Protein AF-A0A1Z2KXB5-F1 (afdb_monomer_lite)

Sequence (660 aa):
MGIFLRALGGSGLLFQLHSYTALDPDDGWEQEELKAAADLLRTEPKAECDDEEDGADEQEARDEAEWLRDRVFAHWRGAATSLHQARSIAMMFPWLEDWVKPKLAVKEQYLEGLRAQAALFVDPAGLLLAAAVADMSEPELPLDDGVFSVLGKSADIAKHVKALWGEWQRRASDGWGRPGDRSYVAYSLVHHIRSNRKGYHQAVTGAESLVASWEDAARTAVSSAAPVPTRCVIARLPEVGNDTSQSRETGFLENLDRWTTGVLVTYLADADWSRRTFTLQVPDLIADRLLARSYPIECELHDGGDDPIAEGEASDRASYVQPGVFDDTPVFGRLPVTADHFRVLGTVSPNADQLYIVFSTSNGAEVLPLAAIEKRMASGWHGVVIAGASDLPSSVIEPWAGEIGRRPEERESIWPEQVHDVHDPRFGDWLGLADGARTTAWLTFRDQDIERNLRCLAMARGVHDLRTLDSGSRRRGVPHDVWQGLLTSRRLDVEPFEPPTSDRWRGGSGIPLGVLAGVQIYTTNADPRLEGKGHSPLCRHSRERGVVEDDDLLTAGDLLARDDFDWCSKCGGYAARRLTDTQLSYYRAAHRLHDIAQRLDRKRAGYGRADLETIISQLSELADWRPIGEDHWYSWGARQWRQIVRRLRAQAEAGRHDTP

pLDDT: mean 80.02, std 13.89, range [30.61, 96.38]

Foldseek 3Di:
DWLVCLCVDDCHQVVLLPPQFPPPPVPDDDLVLLLVLLVLLQDFQPDDDVDPVVNVVSVVSNVVSVVVLVVLLVSLLVLLLSLLRNVLSCQQAVVCCVVCVVSSVRSVVSSLVSLLSNLSNFDLLLLQLLLLLLVDDDDDQPLPDPLQPVQDHSVSSVVLVSVLSVVLSVVSNQDRHDSSVCLCSLVSSCVVPDCPDPSSVSSSVVSVVVSVVSSVVSVVVSVPFDQFQDFKKKKFADDPPCPPDPPPDQRSCNPDGHSVSNQCSNFFPDDDSNRRITIGRGTPSSLVSQPVDPPRIHMDTDDDDPCDVPPPPDPCPVQYDYQQQIDRDAVVSHAKHALSVLVVSVVSDVLLLFWFFKQWPVPGTAIEGSLLQNVVRVVPTIIGTDGTLVPDDVVVLVVLLVLLPDDDDPPDDLDDDADPPLPPPCHCVLQALSVLSNQLQNVCVPPPCSSRLSSRLVRCLPHPDNQRQASVDLPRGRDLSSLCSFWHLDDDDCQQCAAADPDLQRHHVNQHLVPQQAWKKWWLDFDPVDPDATAACCDVVVVSRHHHNNIDIDGVNRVNVDDSHRHDPPSRRIIIGRDYPLSSVVSSLSVVLRVLVSVLSVPPDDDDLVVLVVSLVSLVVSLPDDRPPDPPCVDPSVVVSNVSSVVSNVSSVVVNVVHD

Secondary structure (DSSP, 8-state):
--HHHHHHSTTSHHHHHHSSSTT-TTS---HHHHHHHHHHHHSPPPS--S-TTHHHHHHHHHHHHHHHHHHHHHHHHHHHHHHHHHHHHHHH-GGGHHHHHHHHHHHHHHHHHHHHHHHHT--HHHHHHHHHHHHPPPPPP-TT-GGGGGG-SHHHHHHHHHHHHHHHHHHHHH--S-GGGGTTHHHHTTTTS-TTSTTHHHHHHHHHHHHHHHHHHHHHHHHHS--S--EEEEEE-------TTS-SS--TTTTS-HHHHHHHHHHEEEEETTTTEEEEEE-HHHHHHHHH--SS-EEEE-------S----SS-GGG---TTSSTTS-GGGPPPP-HHHHHHHHHH-TTTTSEEEEEETTTEEEEEEHHHHHHHHTTT--EEEEEEGGGS-HHHHHHHHHTT-S---TTS-SSPPP---TTSTTTTGGGBHHHHHHHHHHHGGGSTTHHHHHHHHHHHTT-S-GGGG--SSTTSSS-HHHHHHHEESS----GGGSPPPS-TTS-------GGGTT-EEEES---TTSSS-B--TTSGGGTT----TTSEEEEHHHHHH-----B-TTT-S-EEEPBPHHHHHHHHHHHHHHHHHHHHHHTTT---HHHHHHHHHHHHHHHH---TT-TTTTSHHHHHHHHHHHHHHHHHHHHHHS--

Organism: NCBI:txid1940

Radius of gyration: 38.72 Å; chains: 1; bounding box: 91×54×111 Å

Structure (mmCIF, N/CA/C/O backbone):
data_AF-A0A1Z2KXB5-F1
#
_entry.id   AF-A0A1Z2KXB5-F1
#
loop_
_atom_site.group_PDB
_atom_site.id
_atom_site.type_symbol
_atom_site.label_atom_id
_atom_site.label_alt_id
_atom_site.label_comp_id
_atom_site.label_asym_id
_atom_site.label_entity_id
_atom_site.label_seq_id
_atom_site.pdbx_PDB_ins_code
_atom_site.Cartn_x
_atom_site.Cartn_y
_atom_site.Cartn_z
_atom_site.occupancy
_atom_site.B_iso_or_equiv
_atom_site.auth_seq_id
_atom_site.auth_comp_id
_atom_site.auth_asym_id
_atom_site.auth_atom_id
_atom_site.pdbx_PDB_model_num
ATOM 1 N N . MET A 1 1 ? 12.630 6.619 2.581 1.00 53.47 1 MET A N 1
ATOM 2 C CA . MET A 1 1 ? 12.871 6.234 3.992 1.00 53.47 1 MET A CA 1
ATOM 3 C C . MET A 1 1 ? 12.630 4.744 4.085 1.00 53.47 1 MET A C 1
ATOM 5 O O . MET A 1 1 ? 11.547 4.329 3.668 1.00 53.47 1 MET A O 1
ATOM 9 N N . GLY A 1 2 ? 13.621 4.016 4.595 1.00 65.31 2 GLY A N 1
ATOM 10 C CA . GLY A 1 2 ? 13.669 2.557 4.629 1.00 65.31 2 GLY A CA 1
ATOM 11 C C . GLY A 1 2 ? 12.608 1.880 5.486 1.00 65.31 2 GLY A C 1
ATOM 12 O O . GLY A 1 2 ? 11.883 2.537 6.233 1.00 65.31 2 GLY A O 1
ATOM 13 N N . ILE A 1 3 ? 12.476 0.566 5.314 1.00 69.56 3 ILE A N 1
ATOM 14 C CA . ILE A 1 3 ? 11.456 -0.299 5.922 1.00 69.56 3 ILE A CA 1
ATOM 15 C C . ILE A 1 3 ? 11.500 -0.197 7.454 1.00 69.56 3 ILE A C 1
ATOM 17 O O . ILE A 1 3 ? 10.495 0.115 8.088 1.00 69.56 3 ILE A O 1
ATOM 21 N N . PHE A 1 4 ? 12.672 -0.398 8.046 1.00 74.50 4 PHE A N 1
ATOM 22 C CA . PHE A 1 4 ? 12.925 -0.320 9.476 1.00 74.50 4 PHE A CA 1
ATOM 23 C C . PHE A 1 4 ? 12.754 1.103 10.003 1.00 74.50 4 PHE A C 1
ATOM 25 O O . PHE A 1 4 ? 12.099 1.317 11.019 1.00 74.50 4 PHE A O 1
ATOM 32 N N . LEU A 1 5 ? 13.274 2.106 9.291 1.00 73.25 5 LEU A N 1
ATOM 33 C CA . LEU A 1 5 ? 13.116 3.505 9.698 1.00 73.25 5 LEU A CA 1
ATOM 34 C C . LEU A 1 5 ? 11.664 3.987 9.636 1.00 73.25 5 LEU A C 1
ATOM 36 O O . LEU A 1 5 ? 11.304 4.889 10.384 1.00 73.25 5 LEU A O 1
ATOM 40 N N . ARG A 1 6 ? 10.817 3.399 8.786 1.00 73.38 6 ARG A N 1
ATOM 41 C CA . ARG A 1 6 ? 9.364 3.624 8.820 1.00 73.38 6 ARG A CA 1
ATOM 42 C C . ARG A 1 6 ? 8.699 2.905 9.985 1.00 73.38 6 ARG A C 1
ATOM 44 O O . ARG A 1 6 ? 7.810 3.476 10.597 1.00 73.38 6 ARG A O 1
ATOM 51 N N . ALA A 1 7 ? 9.137 1.685 10.290 1.00 72.75 7 ALA A N 1
ATOM 52 C CA . ALA A 1 7 ? 8.667 0.944 11.455 1.00 72.75 7 ALA A CA 1
ATOM 53 C C . ALA A 1 7 ? 8.970 1.697 12.757 1.00 72.75 7 ALA A C 1
ATOM 55 O O . ALA A 1 7 ? 8.145 1.737 13.665 1.00 72.75 7 ALA A O 1
ATOM 56 N N . LEU A 1 8 ? 10.155 2.309 12.837 1.00 77.88 8 LEU A N 1
ATOM 57 C CA . LEU A 1 8 ? 10.596 3.089 13.984 1.00 77.88 8 LEU A CA 1
ATOM 58 C C . LEU A 1 8 ? 10.078 4.528 13.986 1.00 77.88 8 LEU A C 1
ATOM 60 O O . LEU A 1 8 ? 9.697 5.018 15.037 1.00 77.88 8 LEU A O 1
ATOM 64 N N . GLY A 1 9 ? 10.136 5.235 12.862 1.00 69.19 9 GLY A N 1
ATOM 65 C CA . GLY A 1 9 ? 9.849 6.669 12.753 1.00 69.19 9 GLY A CA 1
ATOM 66 C C . GLY A 1 9 ? 8.455 6.979 12.201 1.00 69.19 9 GLY A C 1
ATOM 67 O O . GLY A 1 9 ? 7.617 6.096 12.059 1.00 69.19 9 GLY A O 1
ATOM 68 N N . GLY A 1 10 ? 8.189 8.248 11.870 1.00 71.88 10 GLY A N 1
ATOM 69 C CA . GLY A 1 10 ? 6.866 8.669 11.382 1.00 71.88 10 GLY A CA 1
ATOM 70 C C . GLY A 1 10 ? 5.782 8.366 12.417 1.00 71.88 10 GLY A C 1
ATOM 71 O O . GLY A 1 10 ? 5.984 8.690 13.575 1.00 71.88 10 GLY A O 1
ATOM 72 N N . SER A 1 11 ? 4.692 7.703 12.020 1.00 67.50 11 SER A N 1
ATOM 73 C CA . SER A 1 11 ? 3.641 7.192 12.926 1.00 67.50 11 SER A CA 1
ATOM 74 C C . SER A 1 11 ? 3.944 5.796 13.517 1.00 67.50 11 SER A C 1
ATOM 76 O O . SER A 1 11 ? 3.048 5.156 14.068 1.00 67.50 11 SER A O 1
ATOM 78 N N . GLY A 1 12 ? 5.182 5.305 13.364 1.00 75.62 12 GLY A N 1
ATOM 79 C CA . GLY A 1 12 ? 5.670 4.016 13.864 1.00 75.62 12 GLY A CA 1
ATOM 80 C C . GLY A 1 12 ? 6.039 4.027 15.353 1.00 75.62 12 GLY A C 1
ATOM 81 O O . GLY A 1 12 ? 5.547 4.851 16.123 1.00 75.62 12 GLY A O 1
ATOM 82 N N . LEU A 1 13 ? 6.922 3.119 15.778 1.00 82.44 13 LEU A N 1
ATOM 83 C CA . LEU A 1 13 ? 7.223 2.839 17.188 1.00 82.44 13 LEU A CA 1
ATOM 84 C C . LEU A 1 13 ? 7.590 4.084 18.002 1.00 82.44 13 LEU A C 1
ATOM 86 O O . LEU A 1 13 ? 7.115 4.234 19.117 1.00 82.44 13 LEU A O 1
ATOM 90 N N . LEU A 1 14 ? 8.414 4.993 17.478 1.00 83.88 14 LEU A N 1
ATOM 91 C CA . LEU A 1 14 ? 8.793 6.213 18.192 1.00 83.88 14 LEU A CA 1
ATOM 92 C C . LEU A 1 14 ? 7.580 7.097 18.444 1.00 83.88 14 LEU A C 1
ATOM 94 O O . LEU A 1 14 ? 7.398 7.517 19.578 1.00 83.88 14 LEU A O 1
ATOM 98 N N . PHE A 1 15 ? 6.744 7.356 17.442 1.00 83.88 15 PHE A N 1
ATOM 99 C CA . PHE A 1 15 ? 5.524 8.134 17.650 1.00 83.88 15 PHE A CA 1
ATOM 100 C C . PHE A 1 15 ? 4.610 7.443 18.651 1.00 83.88 15 PHE A C 1
ATOM 102 O O . PHE A 1 15 ? 4.270 8.044 19.665 1.00 83.88 15 PHE A O 1
ATOM 109 N N . GLN A 1 16 ? 4.364 6.143 18.470 1.00 85.00 16 GLN A N 1
ATOM 110 C CA . GLN A 1 16 ? 3.555 5.374 19.410 1.00 85.00 16 GLN A CA 1
ATOM 111 C C . GLN A 1 16 ? 4.146 5.340 20.816 1.00 85.00 16 GLN A C 1
ATOM 113 O O . GLN A 1 16 ? 3.394 5.229 21.764 1.00 85.00 16 GLN A O 1
ATOM 118 N N . LEU A 1 17 ? 5.461 5.463 21.009 1.00 85.19 17 LEU A N 1
ATOM 119 C CA . LEU A 1 17 ? 6.078 5.550 22.336 1.00 85.19 17 LEU A CA 1
ATOM 120 C C . LEU A 1 17 ? 6.014 6.958 22.948 1.00 85.19 17 LEU A C 1
ATOM 122 O O . LEU A 1 17 ? 6.030 7.045 24.174 1.00 85.19 17 LEU A O 1
ATOM 126 N N . HIS A 1 18 ? 5.878 8.023 22.153 1.00 83.88 18 HIS A N 1
ATOM 127 C CA . HIS A 1 18 ? 5.790 9.406 22.650 1.00 83.88 18 HIS A CA 1
ATOM 128 C C . HIS A 1 18 ? 4.347 9.919 22.816 1.00 83.88 18 HIS A C 1
ATOM 130 O O . HIS A 1 18 ? 4.104 10.682 23.743 1.00 83.88 18 HIS A O 1
ATOM 136 N N . SER A 1 19 ? 3.394 9.484 21.989 1.00 82.50 19 SER A N 1
ATOM 137 C CA . SER A 1 19 ? 1.970 9.862 22.093 1.00 82.50 19 SER A CA 1
ATOM 138 C C . SER A 1 19 ? 1.311 9.286 23.345 1.00 82.50 19 SER A C 1
ATOM 140 O O . SER A 1 19 ? 1.680 8.187 23.734 1.00 82.50 19 SER A O 1
ATOM 142 N N . TYR A 1 20 ? 0.318 9.937 23.956 1.00 79.81 20 TYR A N 1
ATOM 143 C CA . TYR A 1 20 ? -0.375 9.408 25.147 1.00 79.81 20 TYR A CA 1
ATOM 144 C C . TYR A 1 20 ? 0.599 9.017 26.273 1.00 79.81 20 TYR A C 1
ATOM 146 O O . TYR A 1 20 ? 0.720 7.848 26.659 1.00 79.81 20 TYR A O 1
ATOM 154 N N . THR A 1 21 ? 1.364 9.990 26.763 1.00 78.94 21 THR A N 1
ATOM 155 C CA . THR A 1 21 ? 2.224 9.828 27.942 1.00 78.94 21 THR A CA 1
ATOM 156 C C . THR A 1 21 ? 1.966 10.960 28.929 1.00 78.94 21 THR A C 1
ATOM 158 O O . THR A 1 21 ? 1.545 12.036 28.530 1.00 78.94 21 THR A O 1
ATOM 161 N N . ALA A 1 22 ? 2.274 10.755 30.215 1.00 66.12 22 ALA A N 1
ATOM 162 C CA . ALA A 1 22 ? 2.059 11.747 31.281 1.00 66.12 22 ALA A CA 1
ATOM 163 C C . ALA A 1 22 ? 2.787 13.101 31.090 1.00 66.12 22 ALA A C 1
ATOM 165 O O . ALA A 1 22 ? 2.623 14.001 31.907 1.00 66.12 22 ALA A O 1
ATOM 166 N N . LEU A 1 23 ? 3.631 13.230 30.061 1.00 56.50 23 LEU A N 1
ATOM 167 C CA . LEU A 1 23 ? 4.350 14.454 29.701 1.00 56.50 23 LEU A CA 1
ATOM 168 C C . LEU A 1 23 ? 3.643 15.261 28.600 1.00 56.50 23 LEU A C 1
ATOM 170 O O . LEU A 1 23 ? 4.179 16.293 28.203 1.00 56.50 23 LEU A O 1
ATOM 174 N N . ASP A 1 24 ? 2.503 14.790 28.088 1.00 61.16 24 ASP A N 1
ATOM 175 C CA . ASP A 1 24 ? 1.734 15.491 27.063 1.00 61.16 24 ASP A CA 1
ATOM 176 C C . ASP A 1 24 ? 0.982 16.682 27.696 1.00 61.16 24 ASP A C 1
ATOM 178 O O . ASP A 1 24 ? 0.120 16.471 28.555 1.00 61.16 24 ASP A O 1
ATOM 182 N N . PRO A 1 25 ? 1.350 17.938 27.368 1.00 51.47 25 PRO A N 1
ATOM 183 C CA . PRO A 1 25 ? 0.818 19.124 28.037 1.00 51.47 25 PRO A CA 1
ATOM 184 C C . PRO A 1 25 ? -0.668 19.384 27.751 1.00 51.47 25 PRO A C 1
ATOM 186 O O . PRO A 1 25 ? -1.281 20.147 28.497 1.00 51.47 25 PRO A O 1
ATOM 189 N N . ASP A 1 26 ? -1.240 18.752 26.723 1.00 55.91 26 ASP A N 1
ATOM 190 C CA . ASP A 1 26 ? -2.627 18.965 26.288 1.00 55.91 26 ASP A CA 1
ATOM 191 C C . ASP A 1 26 ? -3.630 17.947 26.896 1.00 55.91 26 ASP A C 1
ATOM 193 O O . ASP A 1 26 ? -4.846 18.115 26.752 1.00 55.91 26 ASP A O 1
ATOM 197 N N . ASP A 1 27 ? -3.138 16.941 27.640 1.00 60.53 27 ASP A N 1
ATOM 198 C CA . ASP A 1 27 ? -3.902 15.745 28.060 1.00 60.53 27 ASP A CA 1
ATOM 199 C C . ASP A 1 27 ? -4.044 15.581 29.593 1.00 60.53 27 ASP A C 1
ATOM 201 O O . ASP A 1 27 ? -4.233 14.474 30.114 1.00 60.53 27 ASP A O 1
ATOM 205 N N . GLY A 1 28 ? -3.926 16.674 30.353 1.00 64.81 28 GLY A N 1
ATOM 206 C CA . GLY A 1 28 ? -4.048 16.667 31.814 1.00 64.81 28 GLY A CA 1
ATOM 207 C C . GLY A 1 28 ? -5.387 17.212 32.311 1.00 64.81 28 GLY A C 1
ATOM 208 O O . GLY A 1 28 ? -5.665 18.391 32.126 1.00 64.81 28 GLY A O 1
ATOM 209 N N . TRP A 1 29 ? -6.167 16.385 33.015 1.00 81.25 29 TRP A N 1
ATOM 210 C CA . TRP A 1 29 ? -7.313 16.838 33.816 1.00 81.25 29 TRP A CA 1
ATOM 211 C C . TRP A 1 29 ? -7.011 16.741 35.304 1.00 81.25 29 TRP A C 1
ATOM 213 O O . TRP A 1 29 ? -6.393 15.773 35.768 1.00 81.25 29 TRP A O 1
ATOM 223 N N . GLU A 1 30 ? -7.486 17.717 36.070 1.00 84.31 30 GLU A N 1
ATOM 224 C CA . GLU A 1 30 ? -7.369 17.667 37.519 1.00 84.31 30 GLU A CA 1
ATOM 225 C C . GLU A 1 30 ? -8.327 16.616 38.092 1.00 84.31 30 GLU A C 1
ATOM 227 O O . GLU A 1 30 ? -9.486 16.491 37.699 1.00 84.31 30 GLU A O 1
ATOM 232 N N . GLN A 1 31 ? -7.854 15.831 39.063 1.00 84.56 31 GLN A N 1
ATOM 233 C CA . GLN A 1 31 ? -8.670 14.762 39.645 1.00 84.56 31 GLN A CA 1
ATOM 234 C C . GLN A 1 31 ? -9.931 15.299 40.350 1.00 84.56 31 GLN A C 1
ATOM 236 O O . GLN A 1 31 ? -10.925 14.579 40.457 1.00 84.56 31 GLN A O 1
ATOM 241 N N . GLU A 1 32 ? -9.891 16.534 40.854 1.00 85.75 32 GLU A N 1
ATOM 242 C CA . GLU A 1 32 ? -11.036 17.196 41.488 1.00 85.75 32 GLU A CA 1
ATOM 243 C C . GLU A 1 32 ? -12.123 17.552 40.467 1.00 85.75 32 GLU A C 1
ATOM 245 O O . GLU A 1 32 ? -13.291 17.253 40.708 1.00 85.75 32 GLU A O 1
ATOM 250 N N . GLU A 1 33 ? -11.735 18.077 39.301 1.00 89.50 33 GLU A N 1
ATOM 251 C CA . GLU A 1 33 ? -12.632 18.374 38.176 1.00 89.50 33 GLU A CA 1
ATOM 252 C C . GLU A 1 33 ? -13.357 17.108 37.696 1.00 89.50 33 GLU A C 1
ATOM 254 O O . GLU A 1 33 ? -14.584 17.076 37.606 1.00 89.50 33 GLU A O 1
ATOM 259 N N . LEU A 1 34 ? -12.611 16.015 37.493 1.00 88.94 34 LEU A N 1
ATOM 260 C CA . LEU A 1 34 ? -13.177 14.731 37.068 1.00 88.94 34 LEU A CA 1
ATOM 261 C C . LEU A 1 34 ? -14.176 14.162 38.082 1.00 88.94 34 LEU A C 1
ATOM 263 O O . LEU A 1 34 ? -15.205 13.608 37.697 1.00 88.94 34 LEU A O 1
ATOM 267 N N . LYS A 1 35 ? -13.886 14.285 39.384 1.00 89.44 35 LYS A N 1
ATOM 268 C CA . LYS A 1 35 ? -14.804 13.842 40.442 1.00 89.44 35 LYS A CA 1
ATOM 269 C C . LYS A 1 35 ? -16.069 14.691 40.473 1.00 89.44 35 LYS A C 1
ATOM 271 O O . LYS A 1 35 ? -17.149 14.120 40.558 1.00 89.44 35 LYS A O 1
ATOM 276 N N . ALA A 1 36 ? -15.942 16.013 40.362 1.00 88.06 36 ALA A N 1
ATOM 277 C CA . ALA A 1 36 ? -17.085 16.920 40.333 1.00 88.06 36 ALA A CA 1
ATOM 278 C C . ALA A 1 36 ? -18.007 16.628 39.138 1.00 88.06 36 ALA A C 1
ATOM 280 O O . ALA A 1 36 ? -19.216 16.495 39.317 1.00 88.06 36 ALA A O 1
ATOM 281 N N . ALA A 1 37 ? -17.437 16.432 37.945 1.00 88.38 37 ALA A N 1
ATOM 282 C CA . ALA A 1 37 ? -18.186 16.051 36.751 1.00 88.38 37 ALA A CA 1
ATOM 283 C C . ALA A 1 37 ? -18.860 14.675 36.902 1.00 88.38 37 ALA A C 1
ATOM 285 O O . ALA A 1 37 ? -20.040 14.517 36.588 1.00 88.38 37 ALA A O 1
ATOM 286 N N . ALA A 1 38 ? -18.145 13.675 37.426 1.00 87.62 38 ALA A N 1
ATOM 287 C CA . ALA A 1 38 ? -18.711 12.350 37.671 1.00 87.62 38 ALA A CA 1
ATOM 288 C C . ALA A 1 38 ? -19.851 12.380 38.703 1.00 87.62 38 ALA A C 1
ATOM 290 O O . ALA A 1 38 ? -20.864 11.707 38.517 1.00 87.62 38 ALA A O 1
ATOM 291 N N . ASP A 1 39 ? -19.712 13.159 39.775 1.00 87.12 39 ASP A N 1
ATOM 292 C CA . ASP A 1 39 ? -20.751 13.319 40.790 1.00 87.12 39 ASP A CA 1
ATOM 293 C C . ASP A 1 39 ? -21.973 14.061 40.236 1.00 87.12 39 ASP A C 1
ATOM 295 O O . ASP A 1 39 ? -23.099 13.629 40.492 1.00 87.12 39 ASP A O 1
ATOM 299 N N . LEU A 1 40 ? -21.776 15.092 39.404 1.00 85.69 40 LEU A N 1
ATOM 300 C CA . LEU A 1 40 ? -22.861 15.785 38.704 1.00 85.69 40 LEU A CA 1
ATOM 301 C C . LEU A 1 40 ? -23.675 14.813 37.837 1.00 85.69 40 LEU A C 1
ATOM 303 O O . LEU A 1 40 ? -24.900 14.759 37.963 1.00 85.69 40 LEU A O 1
ATOM 307 N N . LEU A 1 41 ? -23.007 13.979 37.035 1.00 82.06 41 LEU A N 1
ATOM 308 C CA . LEU A 1 41 ? -23.661 12.987 36.169 1.00 82.06 41 LEU A CA 1
ATOM 309 C C . LEU A 1 41 ? -24.350 11.844 36.937 1.00 82.06 41 LEU A C 1
ATOM 311 O O . LEU A 1 41 ? -25.168 11.128 36.366 1.00 82.06 41 LEU A O 1
ATOM 315 N N . ARG A 1 42 ? -24.060 11.654 38.230 1.00 78.31 42 ARG A N 1
ATOM 316 C CA . ARG A 1 42 ? -24.769 10.681 39.087 1.00 78.31 42 ARG A CA 1
ATOM 317 C C . ARG A 1 42 ? -26.051 11.242 39.701 1.00 78.31 42 ARG A C 1
ATOM 319 O O . ARG A 1 42 ? -26.856 10.465 40.225 1.00 78.31 42 ARG A O 1
ATOM 326 N N . THR A 1 43 ? -26.227 12.563 39.694 1.00 76.50 43 THR A N 1
ATOM 327 C CA . THR A 1 43 ? -27.424 13.221 40.232 1.00 76.50 43 THR A CA 1
ATOM 328 C C . THR A 1 43 ? -28.519 13.313 39.178 1.00 76.50 43 THR A C 1
ATOM 330 O O . THR A 1 43 ? -28.260 13.710 38.041 1.00 76.50 43 THR A O 1
ATOM 333 N N . GLU A 1 44 ? -29.753 12.965 39.557 1.00 65.25 44 GLU A N 1
ATOM 334 C CA . GLU A 1 44 ? -30.903 13.104 38.659 1.00 65.25 44 GLU A CA 1
ATOM 335 C C . GLU A 1 44 ? -31.081 14.576 38.247 1.00 65.25 44 GLU A C 1
ATOM 337 O O . GLU A 1 44 ? -30.918 15.470 39.090 1.00 65.25 44 GLU A O 1
ATOM 342 N N . PRO A 1 45 ? -31.384 14.854 36.965 1.00 62.84 45 PRO A N 1
ATOM 343 C CA . PRO A 1 45 ? -31.745 16.199 36.541 1.00 62.84 45 PRO A CA 1
ATOM 344 C C . PRO A 1 45 ? -32.974 16.652 37.329 1.00 62.84 45 PRO A C 1
ATOM 346 O O . PRO A 1 45 ? -33.953 15.912 37.450 1.00 62.84 45 PRO A O 1
ATOM 349 N N . LYS A 1 46 ? -32.921 17.860 37.902 1.00 58.47 46 LYS A N 1
ATOM 350 C CA . LYS A 1 46 ? -34.103 18.444 38.537 1.00 58.47 46 LYS A CA 1
ATOM 351 C C . LYS A 1 46 ? -35.171 18.609 37.459 1.00 58.47 46 LYS A C 1
ATOM 353 O O . LYS A 1 46 ? -34.905 19.180 36.405 1.00 58.47 46 LYS A O 1
ATOM 358 N N . ALA A 1 47 ? -36.364 18.080 37.713 1.00 49.53 47 ALA A N 1
ATOM 359 C CA . ALA A 1 47 ? -37.513 18.331 36.856 1.00 49.53 47 ALA A CA 1
ATOM 360 C C . ALA A 1 47 ? -37.816 19.836 36.878 1.00 49.53 47 ALA A C 1
ATOM 362 O O . ALA A 1 47 ? -38.040 20.362 37.964 1.00 49.53 47 ALA A O 1
ATOM 363 N N . GLU A 1 48 ? -37.759 20.472 35.701 1.00 45.94 48 GLU A N 1
ATOM 364 C CA . GLU A 1 48 ? -38.213 21.838 35.384 1.00 45.94 48 GLU A CA 1
ATOM 365 C C . GLU A 1 48 ? -38.265 22.776 36.605 1.00 45.94 48 GLU A C 1
ATOM 367 O O . GLU A 1 48 ? -39.302 22.931 37.251 1.00 45.94 48 GLU A O 1
ATOM 372 N N . CYS A 1 49 ? -37.139 23.418 36.936 1.00 36.03 49 CYS A N 1
ATOM 373 C CA . CYS A 1 49 ? -37.219 24.664 37.692 1.00 36.03 49 CYS A CA 1
ATOM 374 C C . CYS A 1 49 ? -37.958 25.678 36.803 1.00 36.03 49 CYS A C 1
ATOM 376 O O . CYS A 1 49 ? -37.517 25.937 35.688 1.00 36.03 49 CYS A O 1
ATOM 378 N N . ASP A 1 50 ? -39.059 26.252 37.296 1.00 43.06 50 ASP A N 1
ATOM 379 C CA . ASP A 1 50 ? -39.849 27.305 36.625 1.00 43.06 50 ASP A CA 1
ATOM 380 C C . ASP A 1 50 ? -39.036 28.597 36.323 1.00 43.06 50 ASP A C 1
ATOM 382 O O . ASP A 1 50 ? -39.564 29.534 35.722 1.00 43.06 50 ASP A O 1
ATOM 386 N N .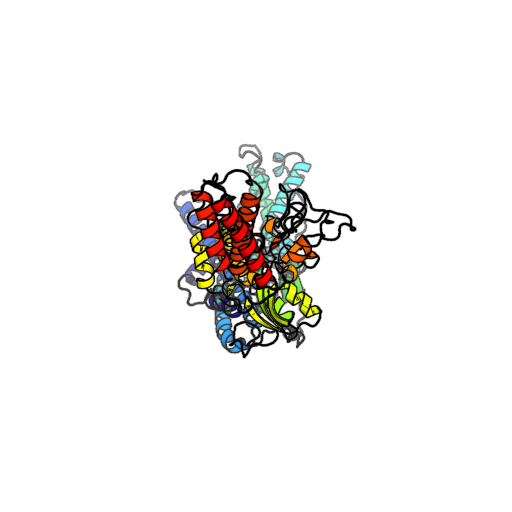 ASP A 1 51 ? -37.759 28.651 36.719 1.00 48.22 51 ASP A N 1
ATOM 387 C CA . ASP A 1 51 ? -36.819 29.736 36.442 1.00 48.22 51 ASP A CA 1
ATOM 388 C C . ASP A 1 51 ? -35.944 29.388 35.216 1.00 48.22 51 ASP A C 1
ATOM 390 O O . ASP A 1 51 ? -35.009 28.590 35.294 1.00 48.22 51 ASP A O 1
ATOM 394 N N . GLU A 1 52 ? -36.257 30.005 34.067 1.00 50.62 52 GLU A N 1
ATOM 395 C CA . GLU A 1 52 ? -35.592 29.787 32.765 1.00 50.62 52 GLU A CA 1
ATOM 396 C C . GLU A 1 52 ? -34.073 30.087 32.766 1.00 50.62 52 GLU A C 1
ATOM 398 O O . GLU A 1 52 ? -33.365 29.578 31.899 1.00 50.62 52 GLU A O 1
ATOM 403 N N . GLU A 1 53 ? -33.561 30.886 33.715 1.00 50.97 53 GLU A N 1
ATOM 404 C CA . GLU A 1 53 ? -32.124 31.205 33.841 1.00 50.97 53 GLU A CA 1
ATOM 405 C C . GLU A 1 53 ? -31.334 30.100 34.574 1.00 50.97 53 GLU A C 1
ATOM 407 O O . GLU A 1 53 ? -30.325 29.634 34.051 1.00 50.97 53 GLU A O 1
ATOM 412 N N . ASP A 1 54 ? -31.815 29.598 35.719 1.00 51.62 54 ASP A N 1
ATOM 413 C CA . ASP A 1 54 ? -31.096 28.583 36.516 1.00 51.62 54 ASP A CA 1
ATOM 414 C C . ASP A 1 54 ? -31.099 27.188 35.850 1.00 51.62 54 ASP A C 1
ATOM 416 O O . ASP A 1 54 ? -30.195 26.376 36.062 1.00 51.62 54 ASP A O 1
ATOM 420 N N . GLY A 1 55 ? -32.111 26.888 35.025 1.00 54.53 55 GLY A N 1
ATOM 421 C CA . GLY A 1 55 ? -32.206 25.624 34.286 1.00 54.53 55 GLY A CA 1
ATOM 422 C C . GLY A 1 55 ? -31.251 25.516 33.089 1.00 54.53 55 GLY A C 1
ATOM 423 O O . GLY A 1 55 ? -30.884 24.403 32.707 1.00 54.53 55 GLY A O 1
ATOM 424 N N . ALA A 1 56 ? -30.836 26.645 32.504 1.00 61.53 56 ALA A N 1
ATOM 425 C CA . ALA A 1 56 ? -29.897 26.674 31.382 1.00 61.53 56 ALA A CA 1
ATOM 426 C C . ALA A 1 56 ? -28.458 26.389 31.845 1.00 61.53 56 ALA A C 1
ATOM 428 O O . ALA A 1 56 ? -27.785 25.545 31.250 1.00 61.53 56 ALA A O 1
ATOM 429 N N . ASP A 1 57 ? -28.039 27.004 32.953 1.00 71.19 57 ASP A N 1
ATOM 430 C CA . ASP A 1 57 ? -26.701 26.837 33.534 1.00 71.19 57 ASP A CA 1
ATOM 431 C C . ASP A 1 57 ? -26.476 25.401 34.063 1.00 71.19 57 ASP A C 1
ATOM 433 O O . ASP A 1 57 ? -25.401 24.822 33.888 1.00 71.19 57 ASP A O 1
ATOM 437 N N . GLU A 1 58 ? -27.498 24.770 34.667 1.00 73.12 58 GLU A N 1
ATOM 438 C CA . GLU A 1 58 ? -27.421 23.365 35.113 1.00 73.12 58 GLU A CA 1
ATOM 439 C C . GLU A 1 58 ? -27.316 22.369 33.937 1.00 73.12 58 GLU A C 1
ATOM 441 O O . GLU A 1 58 ? -26.697 21.308 34.087 1.00 73.12 58 GLU A O 1
ATOM 446 N N . GLN A 1 59 ? -27.921 22.675 32.783 1.00 74.94 59 GLN A N 1
ATOM 447 C CA . GLN A 1 59 ? -27.830 21.836 31.584 1.00 74.94 59 GLN A CA 1
ATOM 448 C C . GLN A 1 59 ? -26.479 22.007 30.881 1.00 74.94 59 GLN A C 1
ATOM 450 O O . GLN A 1 59 ? -25.879 21.003 30.503 1.00 74.94 59 GLN A O 1
ATOM 455 N N . GLU A 1 60 ? -25.966 23.236 30.766 1.00 81.56 60 GLU A N 1
ATOM 456 C CA . GLU A 1 60 ? -24.634 23.506 30.207 1.00 81.56 60 GLU A CA 1
ATOM 457 C C . GLU A 1 60 ? -23.542 22.785 31.013 1.00 81.56 60 GLU A C 1
ATOM 459 O O . GLU A 1 60 ? -22.730 22.059 30.441 1.00 81.56 60 GLU A O 1
ATOM 464 N N . ALA A 1 61 ? -23.596 22.851 32.348 1.00 84.19 61 ALA A N 1
ATOM 465 C CA . ALA A 1 61 ? -22.667 22.124 33.216 1.00 84.19 61 ALA A CA 1
ATOM 466 C C . ALA A 1 61 ? -22.744 20.594 33.039 1.00 84.19 61 ALA A C 1
ATOM 468 O O . ALA A 1 61 ? -21.734 19.891 33.151 1.00 84.19 61 ALA A O 1
ATOM 469 N N . ARG A 1 62 ? -23.937 20.046 32.766 1.00 82.94 62 ARG A N 1
ATOM 470 C CA . ARG A 1 62 ? -24.096 18.617 32.454 1.00 82.94 62 ARG A CA 1
ATOM 471 C C . ARG A 1 62 ? -23.505 18.267 31.095 1.00 82.94 62 ARG A C 1
ATOM 473 O O . ARG A 1 62 ? -22.784 17.275 31.018 1.00 82.94 62 ARG A O 1
ATOM 480 N N . ASP A 1 63 ? -23.766 19.066 30.066 1.00 81.88 63 ASP A N 1
ATOM 481 C CA . ASP A 1 63 ? -23.215 18.863 28.724 1.00 81.88 63 ASP A CA 1
ATOM 482 C C . ASP A 1 63 ? -21.674 18.919 28.749 1.00 81.88 63 ASP A C 1
ATOM 484 O O . ASP A 1 63 ? -21.008 18.081 28.136 1.00 81.88 63 ASP A O 1
ATOM 488 N N . GLU A 1 64 ? -21.088 19.834 29.531 1.00 86.75 64 GLU A N 1
ATOM 489 C CA . GLU A 1 64 ? -19.642 19.894 29.784 1.00 86.75 64 GLU A CA 1
ATOM 490 C C . GLU A 1 64 ? -19.120 18.634 30.488 1.00 86.75 64 GLU A C 1
ATOM 492 O O . GLU A 1 64 ? -18.104 18.063 30.078 1.00 86.75 64 GLU A O 1
ATOM 497 N N . ALA A 1 65 ? -19.823 18.147 31.516 1.00 87.69 65 ALA A N 1
ATOM 498 C CA . ALA A 1 65 ? -19.456 16.917 32.212 1.00 87.69 65 ALA A CA 1
ATOM 499 C C . ALA A 1 65 ? -19.553 15.676 31.302 1.00 87.69 65 ALA A C 1
ATOM 501 O O . ALA A 1 65 ? -18.698 14.787 31.371 1.00 87.69 65 ALA A O 1
ATOM 502 N N . GLU A 1 66 ? -20.558 15.607 30.422 1.00 86.88 66 GLU A N 1
ATOM 503 C CA . GLU A 1 66 ? -20.687 14.556 29.407 1.00 86.88 66 GLU A CA 1
ATOM 504 C C . GLU A 1 66 ? -19.561 14.615 28.375 1.00 86.88 66 GLU A C 1
ATOM 506 O O . GLU A 1 66 ? -18.982 13.582 28.028 1.00 86.88 66 GLU A O 1
ATOM 511 N N . TRP A 1 67 ? -19.216 15.817 27.917 1.00 87.50 67 TRP A N 1
ATOM 512 C CA . TRP A 1 67 ? -18.098 16.033 27.008 1.00 87.50 67 TRP A CA 1
ATOM 513 C C . TRP A 1 67 ? -16.770 15.611 27.642 1.00 87.50 67 TRP A C 1
ATOM 515 O O . TRP A 1 67 ? -15.966 14.927 27.001 1.00 87.50 67 TRP A O 1
ATOM 525 N N . LEU A 1 68 ? -16.557 15.946 28.919 1.00 89.31 68 LEU A N 1
ATOM 526 C CA . LEU A 1 68 ? -15.378 15.541 29.680 1.00 89.31 68 LEU A CA 1
ATOM 527 C C . LEU A 1 68 ? -15.300 14.015 29.826 1.00 89.31 68 LEU A C 1
ATOM 529 O O . LEU A 1 68 ? -14.260 13.427 29.525 1.00 89.31 68 LEU A O 1
ATOM 533 N N . ARG A 1 69 ? -16.407 13.358 30.202 1.00 89.38 69 ARG A N 1
ATOM 534 C CA . ARG A 1 69 ? -16.526 11.888 30.227 1.00 89.38 69 ARG A CA 1
ATOM 535 C C . ARG A 1 69 ? -16.104 11.293 28.885 1.00 89.38 69 ARG A C 1
ATOM 537 O O . ARG A 1 69 ? -15.235 10.421 28.837 1.00 89.38 69 ARG A O 1
ATOM 544 N N . ASP A 1 70 ? -16.709 11.755 27.795 1.00 88.81 70 ASP A N 1
ATOM 545 C CA . ASP A 1 70 ? -16.490 11.196 26.462 1.00 88.81 70 ASP A CA 1
ATOM 546 C C . ASP A 1 70 ? -15.041 11.413 25.991 1.00 88.81 70 ASP A C 1
ATOM 548 O O . ASP A 1 70 ? -14.443 10.500 25.409 1.00 88.81 70 ASP A O 1
ATOM 552 N N . ARG A 1 71 ? -14.422 12.555 26.330 1.00 89.44 71 ARG A N 1
ATOM 553 C CA . ARG A 1 71 ? -12.989 12.801 26.100 1.00 89.44 71 ARG A CA 1
ATOM 554 C C . ARG A 1 71 ? -12.095 11.843 26.874 1.00 89.44 71 ARG A C 1
ATOM 556 O O . ARG A 1 71 ? -11.179 11.289 26.265 1.00 89.44 71 ARG A O 1
ATOM 563 N N . VAL A 1 72 ? -12.348 11.617 28.163 1.00 90.19 72 VAL A N 1
ATOM 564 C CA . VAL A 1 72 ? -11.553 10.694 28.993 1.00 90.19 72 VAL A CA 1
ATOM 565 C C . VAL A 1 72 ? -11.609 9.275 28.425 1.00 90.19 72 VAL A C 1
ATOM 567 O O . VAL A 1 72 ? -10.571 8.636 28.250 1.00 90.19 72 VAL A O 1
ATOM 570 N N . PHE A 1 73 ? -12.797 8.793 28.041 1.00 89.75 73 PHE A N 1
ATOM 571 C CA . PHE A 1 73 ? -12.931 7.487 27.386 1.00 89.75 73 PHE A CA 1
ATOM 572 C C . PHE A 1 73 ? -12.219 7.433 26.032 1.00 89.75 73 PHE A C 1
ATOM 574 O O . PHE A 1 73 ? -11.581 6.425 25.723 1.00 89.75 73 PHE A O 1
ATOM 581 N N . ALA A 1 74 ? -12.308 8.489 25.221 1.00 88.62 74 ALA A N 1
ATOM 582 C CA . ALA A 1 74 ? -11.588 8.565 23.953 1.00 88.62 74 ALA A CA 1
ATOM 583 C C . ALA A 1 74 ? -10.064 8.507 24.161 1.00 88.62 74 ALA A C 1
ATOM 585 O O . ALA A 1 74 ? -9.393 7.747 23.466 1.00 88.62 74 ALA A O 1
ATOM 586 N N . HIS A 1 75 ? -9.527 9.215 25.162 1.00 88.75 75 HIS A N 1
ATOM 587 C CA . HIS A 1 75 ? -8.092 9.198 25.475 1.00 88.75 75 HIS A CA 1
ATOM 588 C C . HIS A 1 75 ? -7.648 7.839 26.005 1.00 88.75 75 HIS A C 1
ATOM 590 O O . HIS A 1 75 ? -6.623 7.324 25.569 1.00 88.75 75 HIS A O 1
ATOM 596 N N . TRP A 1 76 ? -8.435 7.201 26.875 1.00 90.75 76 TRP A N 1
ATOM 597 C CA . TRP A 1 76 ? -8.143 5.845 27.342 1.00 90.75 76 TRP A CA 1
ATOM 598 C C . TRP A 1 76 ? -8.101 4.834 26.183 1.00 90.75 76 TRP A C 1
ATOM 600 O O . TRP A 1 76 ? -7.147 4.061 26.070 1.00 90.75 76 TRP A O 1
ATOM 610 N N . ARG A 1 77 ? -9.076 4.874 25.261 1.00 89.75 77 ARG A N 1
ATOM 611 C CA . ARG A 1 77 ? -9.087 4.007 24.065 1.00 89.75 77 ARG A CA 1
ATOM 612 C C . ARG A 1 77 ? -7.927 4.308 23.112 1.00 89.75 77 ARG A C 1
ATOM 614 O O . ARG A 1 77 ? -7.327 3.375 22.569 1.00 89.75 77 ARG A O 1
ATOM 621 N N . GLY A 1 78 ? -7.602 5.585 22.920 1.00 87.50 78 GLY A N 1
ATOM 622 C CA . GLY A 1 78 ? -6.468 6.038 22.114 1.00 87.50 78 GLY A CA 1
ATOM 623 C C . GLY A 1 78 ? -5.135 5.555 22.685 1.00 87.50 78 GLY A C 1
ATOM 624 O O . GLY A 1 78 ? -4.344 4.939 21.969 1.00 87.50 78 GLY A O 1
ATOM 625 N N . ALA A 1 79 ? -4.931 5.718 23.993 1.00 89.19 79 ALA A N 1
ATOM 626 C CA . ALA A 1 79 ? -3.754 5.245 24.714 1.00 89.19 79 ALA A CA 1
ATOM 627 C C . ALA A 1 79 ? -3.617 3.714 24.660 1.00 89.19 79 ALA A C 1
ATOM 629 O O . ALA A 1 79 ? -2.529 3.206 24.387 1.00 89.19 79 ALA A O 1
ATOM 630 N N . ALA A 1 80 ? -4.713 2.968 24.836 1.00 89.06 80 ALA A N 1
ATOM 631 C CA . ALA A 1 80 ? -4.729 1.511 24.690 1.00 89.06 80 ALA A CA 1
ATOM 632 C C . ALA A 1 80 ? -4.371 1.066 23.263 1.00 89.06 80 ALA A C 1
ATOM 634 O O . ALA A 1 80 ? -3.584 0.136 23.072 1.00 89.06 80 ALA A O 1
ATOM 635 N N . THR A 1 81 ? -4.907 1.753 22.250 1.00 87.56 81 THR A N 1
ATOM 636 C CA . THR A 1 81 ? -4.591 1.505 20.834 1.00 87.56 81 THR A CA 1
ATOM 637 C C . THR A 1 81 ? -3.119 1.782 20.545 1.00 87.56 81 THR A C 1
ATOM 639 O O . THR A 1 81 ? -2.450 0.954 19.925 1.00 87.56 81 THR A O 1
ATOM 642 N N . SER A 1 82 ? -2.591 2.895 21.054 1.00 87.19 82 SER A N 1
ATOM 643 C CA . SER A 1 82 ? -1.182 3.263 20.923 1.00 87.19 82 SER A CA 1
ATOM 644 C C . SER A 1 82 ? -0.255 2.252 21.608 1.00 87.19 82 SER A C 1
ATOM 646 O O . SER A 1 82 ? 0.733 1.817 21.014 1.00 87.19 82 SER A O 1
ATOM 648 N N . LEU A 1 83 ? -0.601 1.792 22.818 1.00 89.38 83 LEU A N 1
ATOM 649 C CA . LEU A 1 83 ? 0.148 0.761 23.542 1.00 89.38 83 LEU A CA 1
ATOM 650 C C . LEU A 1 83 ? 0.154 -0.577 22.793 1.00 89.38 83 LEU A C 1
ATOM 652 O O . LEU A 1 83 ? 1.213 -1.192 22.657 1.00 89.38 83 LEU A O 1
ATOM 656 N N . HIS A 1 84 ? -1.001 -1.016 22.283 1.00 87.00 84 HIS A N 1
ATOM 657 C CA . HIS A 1 84 ? -1.105 -2.223 21.462 1.00 87.00 84 HIS A CA 1
ATOM 658 C C . HIS A 1 84 ? -0.207 -2.119 20.225 1.00 87.00 84 HIS A C 1
ATOM 660 O O . HIS A 1 84 ? 0.629 -2.991 20.010 1.00 87.00 84 HIS A O 1
ATOM 666 N N . GLN A 1 85 ? -0.301 -1.022 19.465 1.00 82.12 85 GLN A N 1
ATOM 667 C CA . GLN A 1 85 ? 0.534 -0.795 18.282 1.00 82.12 85 GLN A CA 1
ATOM 668 C C . GLN A 1 85 ? 2.030 -0.788 18.627 1.00 82.12 85 GLN A C 1
ATOM 670 O O . GLN A 1 85 ? 2.822 -1.431 17.937 1.00 82.12 85 GLN A O 1
ATOM 675 N N . ALA A 1 86 ? 2.429 -0.123 19.717 1.00 86.56 86 ALA A N 1
ATOM 676 C CA . ALA A 1 86 ? 3.815 -0.110 20.176 1.00 86.56 86 ALA A CA 1
ATOM 677 C C . ALA A 1 86 ? 4.316 -1.517 20.547 1.00 86.56 86 ALA A C 1
ATOM 679 O O . ALA A 1 86 ? 5.406 -1.903 20.122 1.00 86.56 86 ALA A O 1
ATOM 680 N N . ARG A 1 87 ? 3.522 -2.306 21.289 1.00 86.31 87 ARG A N 1
ATOM 681 C CA . ARG A 1 87 ? 3.848 -3.699 21.645 1.00 86.31 87 ARG A CA 1
ATOM 682 C C . ARG A 1 87 ? 3.923 -4.596 20.409 1.00 86.31 87 ARG A C 1
ATOM 684 O O . ARG A 1 87 ? 4.897 -5.330 20.273 1.00 86.31 87 ARG A O 1
ATOM 691 N N . SER A 1 88 ? 2.967 -4.499 19.485 1.00 81.19 88 SER A N 1
ATOM 692 C CA . SER A 1 88 ? 2.985 -5.253 18.226 1.00 81.19 88 SER A CA 1
ATOM 693 C C . SER A 1 88 ? 4.241 -4.952 17.408 1.00 81.19 88 SER A C 1
ATOM 695 O O . SER A 1 88 ? 4.874 -5.878 16.908 1.00 81.19 88 SER A O 1
ATOM 697 N N . ILE A 1 89 ? 4.658 -3.681 17.319 1.00 79.19 89 ILE A N 1
ATOM 698 C CA . ILE A 1 89 ? 5.908 -3.313 16.638 1.00 79.19 89 ILE A CA 1
ATOM 699 C C . ILE A 1 89 ? 7.133 -3.835 17.391 1.00 79.19 89 ILE A C 1
ATOM 701 O O . ILE A 1 89 ? 8.027 -4.399 16.767 1.00 79.19 89 ILE A O 1
ATOM 705 N N . ALA A 1 90 ? 7.173 -3.715 18.718 1.00 83.50 90 ALA A N 1
ATOM 706 C CA . ALA A 1 90 ? 8.283 -4.219 19.526 1.00 83.50 90 ALA A CA 1
ATOM 707 C C . ALA A 1 90 ? 8.465 -5.742 19.395 1.00 83.50 90 ALA A C 1
ATOM 709 O O . ALA A 1 90 ? 9.593 -6.211 19.270 1.00 83.50 90 ALA A O 1
ATOM 710 N N . MET A 1 91 ? 7.367 -6.505 19.342 1.00 81.62 91 MET A N 1
ATOM 711 C CA . MET A 1 91 ? 7.398 -7.959 19.142 1.00 81.62 91 MET A CA 1
ATOM 712 C C . MET A 1 91 ? 8.015 -8.367 17.800 1.00 81.62 91 MET A C 1
ATOM 714 O O . MET A 1 91 ? 8.643 -9.420 17.716 1.00 81.62 91 MET A O 1
ATOM 718 N N . MET A 1 92 ? 7.887 -7.535 16.761 1.00 77.75 92 MET A N 1
ATOM 719 C CA . MET A 1 92 ? 8.515 -7.796 15.460 1.00 77.75 92 MET A CA 1
ATOM 720 C C . MET A 1 92 ? 10.039 -7.628 15.501 1.00 77.75 92 MET A C 1
ATOM 722 O O . MET A 1 92 ? 10.737 -8.279 14.726 1.00 77.75 92 MET A O 1
ATOM 726 N N . PHE A 1 93 ? 10.563 -6.822 16.430 1.00 82.81 93 PHE A N 1
ATOM 727 C CA . PHE A 1 93 ? 11.992 -6.538 16.588 1.00 82.81 93 PHE A CA 1
ATOM 728 C C . PHE A 1 93 ? 12.471 -6.845 18.023 1.00 82.81 93 PHE A C 1
ATOM 730 O O . PHE A 1 93 ? 12.803 -5.915 18.761 1.00 82.81 93 PHE A O 1
ATOM 737 N N . PRO A 1 94 ? 12.568 -8.125 18.445 1.00 82.06 94 PRO A N 1
ATOM 738 C CA . PRO A 1 94 ? 12.868 -8.475 19.842 1.00 82.06 94 PRO A CA 1
ATOM 739 C C . PRO A 1 94 ? 14.197 -7.930 20.367 1.00 82.06 94 PRO A C 1
ATOM 741 O O . PRO A 1 94 ? 14.364 -7.698 21.555 1.00 82.06 94 PRO A O 1
ATOM 744 N N . TRP A 1 95 ? 15.161 -7.676 19.485 1.00 82.88 95 TRP A N 1
ATOM 745 C CA . TRP A 1 95 ? 16.442 -7.078 19.859 1.00 82.88 95 TRP A CA 1
ATOM 746 C C . TRP A 1 95 ? 16.322 -5.619 20.347 1.00 82.88 95 TRP A C 1
ATOM 748 O O . TRP A 1 95 ? 17.281 -5.084 20.898 1.00 82.88 95 TRP A O 1
ATOM 758 N N . LEU A 1 96 ? 15.162 -4.975 20.168 1.00 85.25 96 LEU A N 1
ATOM 759 C CA . LEU A 1 96 ? 14.831 -3.674 20.754 1.00 85.25 96 LEU A CA 1
ATOM 760 C C . LEU A 1 96 ? 14.184 -3.781 22.144 1.00 85.25 96 LEU A C 1
ATOM 762 O O . LEU A 1 96 ? 13.950 -2.741 22.762 1.00 85.25 96 LEU A O 1
ATOM 766 N N . GLU A 1 97 ? 13.888 -4.984 22.648 1.00 85.62 97 GLU A N 1
ATOM 767 C CA . GLU A 1 97 ? 13.099 -5.194 23.870 1.00 85.62 97 GLU A CA 1
ATOM 768 C C . GLU A 1 97 ? 13.642 -4.398 25.062 1.00 85.62 97 GLU A C 1
ATOM 770 O O . GLU A 1 97 ? 12.896 -3.626 25.663 1.00 85.62 97 GLU A O 1
ATOM 775 N N . ASP A 1 98 ? 14.946 -4.487 25.340 1.00 87.56 98 ASP A N 1
ATOM 776 C CA . ASP A 1 98 ? 15.580 -3.789 26.468 1.00 87.56 98 ASP A CA 1
ATOM 777 C C . ASP A 1 98 ? 15.414 -2.261 26.401 1.00 87.56 98 ASP A C 1
ATOM 779 O O . ASP A 1 98 ? 15.296 -1.591 27.429 1.00 87.56 98 ASP A O 1
ATOM 783 N N . TRP A 1 99 ? 15.378 -1.691 25.193 1.00 88.75 99 TRP A N 1
ATOM 784 C CA . TRP A 1 99 ? 15.186 -0.255 24.982 1.00 88.75 99 TRP A CA 1
ATOM 785 C C . TRP A 1 99 ? 13.709 0.158 25.057 1.00 88.75 99 TRP A C 1
ATOM 787 O O . TRP A 1 99 ? 13.390 1.237 25.567 1.00 88.75 99 TRP A O 1
ATOM 797 N N . VAL A 1 100 ? 12.800 -0.684 24.558 1.00 89.38 100 VAL A N 1
ATOM 798 C CA . VAL A 1 100 ? 11.358 -0.396 24.499 1.00 89.38 100 VAL A CA 1
ATOM 799 C C . VAL A 1 100 ? 10.673 -0.626 25.847 1.00 89.38 100 VAL A C 1
ATOM 801 O O . VAL A 1 100 ? 9.819 0.168 26.243 1.00 89.38 100 VAL A O 1
ATOM 804 N N . LYS A 1 101 ? 11.058 -1.675 26.578 1.00 89.44 101 LYS A N 1
ATOM 805 C CA . LYS A 1 101 ? 10.444 -2.109 27.840 1.00 89.44 101 LYS A CA 1
ATOM 806 C C . LYS A 1 101 ? 10.250 -0.991 28.873 1.00 89.44 101 LYS A C 1
ATOM 808 O O . LYS A 1 101 ? 9.115 -0.822 29.319 1.00 89.44 101 LYS A O 1
ATOM 813 N N . PRO A 1 102 ? 11.264 -0.172 29.229 1.00 90.38 102 PRO A N 1
ATOM 814 C CA . PRO A 1 102 ? 11.052 0.919 30.184 1.00 90.38 102 PRO A CA 1
ATOM 815 C C . PRO A 1 102 ? 10.062 1.978 29.677 1.00 90.38 102 PRO A C 1
ATOM 817 O O . PRO A 1 102 ? 9.375 2.601 30.478 1.00 90.38 102 PRO A O 1
ATOM 820 N N . LYS A 1 103 ? 9.947 2.178 28.358 1.00 89.88 103 LYS A N 1
ATOM 821 C CA . LYS A 1 103 ? 9.013 3.146 27.763 1.00 89.88 103 LYS A CA 1
ATOM 822 C C . LYS A 1 103 ? 7.580 2.618 27.732 1.00 89.88 103 LYS A C 1
ATOM 824 O O . LYS A 1 103 ? 6.655 3.377 28.006 1.00 89.88 103 LYS A O 1
ATOM 829 N N . LEU A 1 104 ? 7.396 1.329 27.441 1.00 90.25 104 LEU A N 1
ATOM 830 C CA . LEU A 1 104 ? 6.086 0.676 27.532 1.00 90.25 104 LEU A CA 1
ATOM 831 C C . LEU A 1 104 ? 5.563 0.669 28.968 1.00 90.25 104 LEU A C 1
ATOM 833 O O . LEU A 1 104 ? 4.395 0.974 29.168 1.00 90.25 104 LEU A O 1
ATOM 837 N N . ALA A 1 105 ? 6.428 0.439 29.960 1.00 89.94 105 ALA A N 1
ATOM 838 C CA . ALA A 1 105 ? 6.037 0.499 31.369 1.00 89.94 105 ALA A CA 1
ATOM 839 C C . ALA A 1 105 ? 5.470 1.878 31.764 1.00 89.94 105 ALA A C 1
ATOM 841 O O . ALA A 1 105 ? 4.461 1.958 32.461 1.00 89.94 105 ALA A O 1
ATOM 842 N N . VAL A 1 106 ? 6.064 2.973 31.268 1.00 89.25 106 VAL A N 1
ATOM 843 C CA . VAL A 1 106 ? 5.535 4.335 31.478 1.00 89.25 106 VAL A CA 1
ATOM 844 C C . VAL A 1 106 ? 4.160 4.508 30.825 1.00 89.25 106 VAL A C 1
ATOM 846 O O . VAL A 1 106 ? 3.269 5.107 31.428 1.00 89.25 106 VAL A O 1
ATOM 849 N N . LYS A 1 107 ? 3.956 3.969 29.616 1.00 90.38 107 LYS A N 1
ATOM 850 C CA . LYS A 1 107 ? 2.643 4.000 28.953 1.00 90.38 107 LYS A CA 1
ATOM 851 C C . LYS A 1 107 ? 1.595 3.188 29.694 1.00 90.38 107 LYS A C 1
ATOM 853 O O . LYS A 1 107 ? 0.472 3.647 29.821 1.00 90.38 107 LYS A O 1
ATOM 858 N N . GLU A 1 108 ? 1.950 2.001 30.167 1.00 90.75 108 GLU A N 1
ATOM 859 C CA . GLU A 1 108 ? 1.057 1.135 30.939 1.00 90.75 108 GLU A CA 1
ATOM 860 C C . GLU A 1 108 ? 0.618 1.820 32.228 1.00 90.75 108 GLU A C 1
ATOM 862 O O . GLU A 1 108 ? -0.570 1.843 32.534 1.00 90.75 108 GLU A O 1
ATOM 867 N N . GLN A 1 109 ? 1.551 2.472 32.926 1.00 90.00 109 GLN A N 1
ATOM 868 C CA . GLN A 1 109 ? 1.229 3.266 34.107 1.00 90.00 109 GLN A CA 1
ATOM 869 C C . GLN A 1 109 ? 0.294 4.441 33.779 1.00 90.00 109 GLN A C 1
ATOM 871 O O . GLN A 1 109 ? -0.642 4.710 34.530 1.00 90.00 109 GLN A O 1
ATOM 876 N N . TYR A 1 110 ? 0.525 5.139 32.664 1.00 90.06 110 TYR A N 1
ATOM 877 C CA . TYR A 1 110 ? -0.345 6.233 32.226 1.00 90.06 110 TYR A CA 1
ATOM 878 C C . TYR A 1 110 ? -1.740 5.736 31.812 1.00 90.06 110 TYR A C 1
ATOM 880 O O . TYR A 1 110 ? -2.745 6.313 32.219 1.00 90.06 110 TYR A O 1
ATOM 888 N N . LEU A 1 111 ? -1.809 4.625 31.074 1.00 91.31 111 LEU A N 1
ATOM 889 C CA . LEU A 1 111 ? -3.053 3.974 30.667 1.00 91.31 111 LEU A CA 1
ATOM 890 C C . LEU A 1 111 ? -3.876 3.522 31.876 1.00 91.31 111 LEU A C 1
ATOM 892 O O . LEU A 1 111 ? -5.093 3.688 31.880 1.00 91.31 111 LEU A O 1
ATOM 896 N N . GLU A 1 112 ? -3.220 2.993 32.906 1.00 91.38 112 GLU A N 1
ATOM 897 C CA . GLU A 1 112 ? -3.858 2.627 34.169 1.00 91.38 112 GLU A CA 1
ATOM 898 C C . GLU A 1 112 ? -4.384 3.860 34.923 1.00 91.38 112 GLU A C 1
ATOM 900 O O . GLU A 1 112 ? -5.485 3.834 35.474 1.00 91.38 112 GLU A O 1
ATOM 905 N N . GLY A 1 113 ? -3.659 4.983 34.871 1.00 90.31 113 GLY A N 1
ATOM 906 C CA . GLY A 1 113 ? -4.145 6.277 35.358 1.00 90.31 113 GLY A CA 1
ATOM 907 C C . GLY A 1 113 ? -5.415 6.739 34.634 1.00 90.31 113 GLY A C 1
ATOM 908 O O . GLY A 1 113 ? -6.404 7.079 35.284 1.00 90.31 113 GLY A O 1
ATOM 909 N N . LEU A 1 114 ? -5.425 6.682 33.298 1.00 91.06 114 LEU A N 1
ATOM 910 C CA . LEU A 1 114 ? -6.602 6.994 32.479 1.00 91.06 114 LEU A CA 1
ATOM 911 C C . LEU A 1 114 ? -7.763 6.025 32.743 1.00 91.06 114 LEU A C 1
ATOM 913 O O . LEU A 1 114 ? -8.914 6.454 32.792 1.00 91.06 114 LEU A O 1
ATOM 917 N N . ARG A 1 115 ? -7.486 4.733 32.966 1.00 93.19 115 ARG A N 1
ATOM 918 C CA . ARG A 1 115 ? -8.505 3.742 33.346 1.00 93.19 115 ARG A CA 1
ATOM 919 C C . ARG A 1 115 ? -9.164 4.130 34.666 1.00 93.19 115 ARG A C 1
ATOM 921 O O . ARG A 1 115 ? -10.389 4.139 34.753 1.00 93.19 115 ARG A O 1
ATOM 928 N N . ALA A 1 116 ? -8.367 4.483 35.675 1.00 91.44 116 ALA A N 1
ATOM 929 C CA . ALA A 1 116 ? -8.872 4.911 36.976 1.00 91.44 116 ALA A CA 1
ATOM 930 C C . ALA A 1 116 ? -9.709 6.199 36.879 1.00 91.44 116 ALA A C 1
ATOM 932 O O . ALA A 1 116 ? -10.719 6.318 37.570 1.00 91.44 116 ALA A O 1
ATOM 933 N N . GLN A 1 117 ? -9.331 7.137 36.005 1.00 91.94 117 GLN A N 1
ATOM 934 C CA . GLN A 1 117 ? -10.120 8.338 35.711 1.00 91.94 117 GLN A CA 1
ATOM 935 C C . GLN A 1 117 ? -11.440 7.999 35.006 1.00 91.94 117 GLN A C 1
ATOM 937 O O . GLN A 1 117 ? -12.496 8.447 35.444 1.00 91.94 117 GLN A O 1
ATOM 942 N N . ALA A 1 118 ? -11.407 7.162 33.966 1.00 91.38 118 ALA A N 1
ATOM 943 C CA . ALA A 1 118 ? -12.603 6.714 33.251 1.00 91.38 118 ALA A CA 1
ATOM 944 C C . ALA A 1 118 ? -13.579 5.972 34.179 1.00 91.38 118 ALA A C 1
ATOM 946 O O . ALA A 1 118 ? -14.789 6.188 34.113 1.00 91.38 118 ALA A O 1
ATOM 947 N N . ALA A 1 119 ? -13.056 5.154 35.097 1.00 91.38 119 ALA A N 1
ATOM 948 C CA . ALA A 1 119 ? -13.845 4.424 36.082 1.00 91.38 119 ALA A CA 1
ATOM 949 C C . ALA A 1 119 ? -14.619 5.340 37.050 1.00 91.38 119 ALA A C 1
ATOM 951 O O . ALA A 1 119 ? -15.615 4.896 37.615 1.00 91.38 119 ALA A O 1
ATOM 952 N N . LEU A 1 120 ? -14.230 6.614 37.221 1.00 90.62 120 LEU A N 1
ATOM 953 C CA . LEU A 1 120 ? -15.011 7.574 38.013 1.00 90.62 120 LEU A CA 1
ATOM 954 C C . LEU A 1 120 ? -16.398 7.815 37.404 1.00 90.62 120 LEU A C 1
ATOM 956 O O . LEU A 1 120 ? -17.370 7.955 38.141 1.00 90.62 120 LEU A O 1
ATOM 960 N N . PHE A 1 121 ? -16.517 7.815 36.077 1.00 89.19 121 PHE A N 1
ATOM 961 C CA . PHE A 1 121 ? -17.778 8.072 35.373 1.00 89.19 121 PHE A CA 1
ATOM 962 C C . PHE A 1 121 ? -18.690 6.845 35.257 1.00 89.19 121 PHE A C 1
ATOM 964 O O . PHE A 1 121 ? -19.785 6.938 34.702 1.00 89.19 121 PHE A O 1
ATOM 971 N N . VAL A 1 122 ? -18.245 5.692 35.753 1.00 89.31 122 VAL A N 1
ATOM 972 C CA . VAL A 1 122 ? -18.987 4.433 35.689 1.00 89.31 122 VAL A CA 1
ATOM 973 C C . VAL A 1 122 ? -19.539 4.116 37.070 1.00 89.31 122 VAL A C 1
ATOM 975 O O . VAL A 1 122 ? -18.794 4.102 38.047 1.00 89.31 122 VAL A O 1
ATOM 978 N N . ASP A 1 123 ? -20.843 3.851 37.161 1.00 87.06 123 ASP A N 1
ATOM 979 C CA . ASP A 1 123 ? -21.464 3.361 38.391 1.00 87.06 123 ASP A CA 1
ATOM 980 C C . ASP A 1 123 ? -21.465 1.819 38.385 1.00 87.06 123 ASP A C 1
ATOM 982 O O . ASP A 1 123 ? -22.184 1.215 37.578 1.00 87.06 123 ASP A O 1
ATOM 986 N N . PRO A 1 124 ? -20.708 1.143 39.275 1.00 87.25 124 PRO A N 1
ATOM 987 C CA . PRO A 1 124 ? -20.717 -0.317 39.360 1.00 87.25 124 PRO A CA 1
ATOM 988 C C . PRO A 1 124 ? -22.116 -0.895 39.625 1.00 87.25 124 PRO A C 1
ATOM 990 O O . PRO A 1 124 ? -22.455 -1.964 39.115 1.00 87.25 124 PRO A O 1
ATOM 993 N N . ALA A 1 125 ? -22.962 -0.180 40.378 1.00 85.75 125 ALA A N 1
ATOM 994 C CA . ALA A 1 125 ? -24.346 -0.592 40.602 1.00 85.75 125 ALA A CA 1
ATOM 995 C C . ALA A 1 125 ? -25.188 -0.463 39.320 1.00 85.75 125 ALA A C 1
ATOM 997 O O . ALA A 1 125 ? -26.045 -1.308 39.055 1.00 85.75 125 ALA A O 1
ATOM 998 N N . GLY A 1 126 ? -24.905 0.550 38.496 1.00 85.19 126 GLY A N 1
ATOM 999 C CA . GLY A 1 126 ? -25.495 0.723 37.169 1.00 85.19 126 GLY A CA 1
ATOM 1000 C C . GLY A 1 126 ? -25.137 -0.421 36.216 1.00 85.19 126 GLY A C 1
ATOM 1001 O O . GLY A 1 126 ? -26.019 -0.945 35.535 1.00 85.19 126 GLY A O 1
ATOM 1002 N N . LEU A 1 127 ? -23.879 -0.882 36.222 1.00 88.62 127 LEU A N 1
ATOM 1003 C CA . LEU A 1 127 ? -23.440 -2.037 35.424 1.00 88.62 127 LEU A CA 1
ATOM 1004 C C . LEU A 1 127 ? -24.162 -3.335 35.814 1.00 88.62 127 LEU A C 1
ATOM 1006 O O . LEU A 1 127 ? -24.570 -4.091 34.928 1.00 88.62 127 LEU A O 1
ATOM 1010 N N . LEU A 1 128 ? -24.346 -3.574 37.117 1.00 88.88 128 LEU A N 1
ATOM 1011 C CA . LEU A 1 128 ? -25.107 -4.713 37.644 1.00 88.88 128 LEU A CA 1
ATOM 1012 C C . LEU A 1 128 ? -26.582 -4.650 37.251 1.00 88.88 128 LEU A C 1
ATOM 1014 O O . LEU A 1 128 ? -27.150 -5.651 36.818 1.00 88.88 128 LEU A O 1
ATOM 1018 N N . LEU A 1 129 ? -27.194 -3.470 37.363 1.00 87.25 129 LEU A N 1
ATOM 1019 C CA . LEU A 1 129 ? -28.577 -3.259 36.950 1.00 87.25 129 LEU A CA 1
ATOM 1020 C C . LEU A 1 129 ? -28.752 -3.524 35.456 1.00 87.25 129 LEU A C 1
ATOM 1022 O O . LEU A 1 129 ? -29.665 -4.244 35.066 1.00 87.25 129 LEU A O 1
ATOM 1026 N N . ALA A 1 130 ? -27.857 -3.001 34.623 1.00 88.44 130 ALA A N 1
ATOM 1027 C CA . ALA A 1 130 ? -27.871 -3.250 33.190 1.00 88.44 130 ALA A CA 1
ATOM 1028 C C . ALA A 1 130 ? -27.704 -4.745 32.867 1.00 88.44 130 ALA A C 1
ATOM 1030 O O . ALA A 1 130 ? -28.344 -5.247 31.942 1.00 88.44 130 ALA A O 1
ATOM 1031 N N . ALA A 1 131 ? -26.869 -5.473 33.617 1.00 89.25 131 ALA A N 1
ATOM 1032 C CA . ALA A 1 131 ? -26.731 -6.921 33.476 1.00 89.25 131 ALA A CA 1
ATOM 1033 C C . ALA A 1 131 ? -28.033 -7.662 33.816 1.00 89.25 131 ALA A C 1
ATOM 1035 O O . ALA A 1 131 ? -28.492 -8.468 33.012 1.00 89.25 131 ALA A O 1
ATOM 1036 N N . ALA A 1 132 ? -28.676 -7.312 34.935 1.00 88.69 132 ALA A N 1
ATOM 1037 C CA . ALA A 1 132 ? -29.967 -7.875 35.323 1.00 88.69 132 ALA A CA 1
ATOM 1038 C C . ALA A 1 132 ? -31.060 -7.594 34.279 1.00 88.69 132 ALA A C 1
ATOM 1040 O O . ALA A 1 132 ? -31.798 -8.499 33.909 1.00 88.69 132 ALA A O 1
ATOM 1041 N N . VAL A 1 133 ? -31.142 -6.365 33.752 1.00 88.62 133 VAL A N 1
ATOM 1042 C CA . VAL A 1 133 ? -32.147 -5.990 32.738 1.00 88.62 133 VAL A CA 1
ATOM 1043 C C . VAL A 1 133 ? -31.975 -6.764 31.428 1.00 88.62 133 VAL A C 1
ATOM 1045 O O . VAL A 1 133 ? -32.964 -7.099 30.775 1.00 88.62 133 VAL A O 1
ATOM 1048 N N . ALA A 1 134 ? -30.738 -7.080 31.042 1.00 87.62 134 ALA A N 1
ATOM 1049 C CA . ALA A 1 134 ? -30.478 -7.884 29.851 1.00 87.62 134 ALA A CA 1
ATOM 1050 C C . ALA A 1 134 ? -31.008 -9.326 29.979 1.00 87.62 134 ALA A C 1
ATOM 1052 O O . ALA A 1 134 ? -31.404 -9.904 28.970 1.00 87.62 134 ALA A O 1
ATOM 1053 N N . ASP A 1 135 ? -31.045 -9.876 31.197 1.00 86.94 135 ASP A N 1
ATOM 1054 C CA . ASP A 1 135 ? -31.562 -11.222 31.492 1.00 86.94 135 ASP A CA 1
ATOM 1055 C C . ASP A 1 135 ? -33.081 -11.241 31.772 1.00 86.94 135 ASP A C 1
ATOM 1057 O O . ASP A 1 135 ? -33.719 -12.295 31.807 1.00 86.94 135 ASP A O 1
ATOM 1061 N N . MET A 1 136 ? -33.710 -10.070 31.939 1.00 88.12 136 MET A N 1
ATOM 1062 C CA . MET A 1 136 ? -35.151 -9.991 32.183 1.00 88.12 136 MET A CA 1
ATOM 1063 C C . MET A 1 136 ? -35.954 -10.546 31.002 1.00 88.12 136 MET A C 1
ATOM 1065 O O . MET A 1 136 ? -35.840 -10.099 29.857 1.00 88.12 136 MET A O 1
ATOM 1069 N N . SER A 1 137 ? -36.846 -11.485 31.316 1.00 86.94 137 SER A N 1
ATOM 1070 C CA . SER A 1 137 ? -37.866 -11.962 30.382 1.00 86.94 137 SER A CA 1
ATOM 1071 C C . SER A 1 137 ? -38.905 -10.874 30.096 1.00 86.94 137 SER A C 1
ATOM 1073 O O . SER A 1 137 ? -39.160 -10.012 30.937 1.00 86.94 137 SER A O 1
ATOM 1075 N N . GLU A 1 138 ? -39.532 -10.934 28.918 1.00 86.12 138 GLU A N 1
ATOM 1076 C CA . GLU A 1 138 ? -40.626 -10.024 28.559 1.00 86.12 138 GLU A CA 1
ATOM 1077 C C . GLU A 1 138 ? -41.763 -10.113 29.605 1.00 86.12 138 GLU A C 1
ATOM 1079 O O . GLU A 1 138 ? -42.266 -11.215 29.849 1.00 86.12 138 GLU A O 1
ATOM 1084 N N . PRO A 1 139 ? -42.163 -8.991 30.237 1.00 83.12 139 PRO A N 1
ATOM 1085 C CA . PRO A 1 139 ? -43.187 -8.986 31.276 1.00 83.12 139 PRO A CA 1
ATOM 1086 C C . PRO A 1 139 ? -44.594 -9.167 30.691 1.00 83.12 139 PRO A C 1
ATOM 1088 O O . PRO A 1 139 ? -44.850 -8.876 29.521 1.00 83.12 139 PRO A O 1
ATOM 1091 N N . GLU A 1 140 ? -45.544 -9.596 31.527 1.00 81.19 140 GLU A N 1
ATOM 1092 C CA . GLU A 1 140 ? -46.960 -9.634 31.148 1.00 81.19 140 GLU A CA 1
ATOM 1093 C C . GLU A 1 140 ? -47.480 -8.212 30.874 1.00 81.19 140 GLU A C 1
ATOM 1095 O O . GLU A 1 140 ? -47.429 -7.329 31.732 1.00 81.19 140 GLU A O 1
ATOM 1100 N N . LEU A 1 141 ? -47.966 -7.976 29.651 1.00 78.44 141 LEU A N 1
ATOM 1101 C CA . LEU A 1 141 ? -48.393 -6.650 29.205 1.00 78.44 141 LEU A CA 1
ATOM 1102 C C . LEU A 1 141 ? -49.830 -6.349 29.683 1.00 78.44 141 LEU A C 1
ATOM 1104 O O . LEU A 1 141 ? -50.714 -7.190 29.504 1.00 78.44 141 LEU A O 1
ATOM 1108 N N . PRO A 1 142 ? -50.117 -5.148 30.219 1.00 76.69 142 PRO A N 1
ATOM 1109 C CA . PRO A 1 142 ? -51.445 -4.774 30.712 1.00 76.69 142 PRO A CA 1
ATOM 1110 C C . PRO A 1 142 ? -52.400 -4.424 29.556 1.00 76.69 142 PRO A C 1
ATOM 1112 O O . PRO A 1 142 ? -52.670 -3.260 29.264 1.00 76.69 142 PRO A O 1
ATOM 1115 N N . LEU A 1 143 ? -52.912 -5.445 28.865 1.00 69.38 143 LEU A N 1
ATOM 1116 C CA . LEU A 1 143 ? -53.749 -5.283 27.664 1.00 69.38 143 LEU A CA 1
ATOM 1117 C C . LEU A 1 143 ? -55.164 -4.753 27.947 1.00 69.38 143 LEU A C 1
ATOM 1119 O O . LEU A 1 143 ? -55.794 -4.201 27.043 1.00 69.38 143 LEU A O 1
ATOM 1123 N N . ASP A 1 144 ? -55.636 -4.912 29.186 1.00 70.88 144 ASP A N 1
ATOM 1124 C CA . ASP A 1 144 ? -56.990 -4.550 29.627 1.00 70.88 144 ASP A CA 1
ATOM 1125 C C . ASP A 1 144 ? -57.035 -3.250 30.449 1.00 70.88 144 ASP A C 1
ATOM 1127 O O . ASP A 1 144 ? -58.094 -2.859 30.947 1.00 70.88 144 ASP A O 1
ATOM 1131 N N . ASP A 1 145 ? -55.902 -2.554 30.594 1.00 76.12 145 ASP A N 1
ATOM 1132 C CA . ASP A 1 145 ? -55.853 -1.305 31.347 1.00 76.12 145 ASP A CA 1
ATOM 1133 C C . ASP A 1 145 ? -56.443 -0.144 30.527 1.00 76.12 145 ASP A C 1
ATOM 1135 O O . ASP A 1 145 ? -55.932 0.259 29.474 1.00 76.12 145 ASP A O 1
ATOM 1139 N N . GLY A 1 146 ? -57.539 0.428 31.035 1.00 74.44 146 GLY A N 1
ATOM 1140 C CA . GLY A 1 146 ? -58.235 1.560 30.424 1.00 74.44 146 GLY A CA 1
ATOM 1141 C C . GLY A 1 146 ? -57.358 2.805 30.246 1.00 74.44 146 GLY A C 1
ATOM 1142 O O . GLY A 1 146 ? -57.676 3.651 29.401 1.00 74.44 146 GLY A O 1
ATOM 1143 N N . VAL A 1 147 ? -56.241 2.897 30.974 1.00 82.62 147 VAL A N 1
ATOM 1144 C CA . VAL A 1 147 ? -55.241 3.970 30.875 1.00 82.62 147 VAL A CA 1
ATOM 1145 C C . VAL A 1 147 ? -54.609 4.048 29.475 1.00 82.62 147 VAL A C 1
ATOM 1147 O O . VAL A 1 147 ? -54.330 5.145 28.989 1.00 82.62 147 VAL A O 1
ATOM 1150 N N . PHE A 1 148 ? -54.481 2.923 28.761 1.00 83.19 148 PHE A N 1
ATOM 1151 C CA . PHE A 1 148 ? -53.873 2.857 27.422 1.00 83.19 148 PHE A CA 1
ATOM 1152 C C . PHE A 1 148 ? -54.876 2.925 26.261 1.00 83.19 148 PHE A C 1
ATOM 1154 O O . PHE A 1 148 ? -54.486 2.884 25.093 1.00 83.19 148 PHE A O 1
ATOM 1161 N N . SER A 1 149 ? -56.169 3.102 26.548 1.00 82.62 149 SER A N 1
ATOM 1162 C CA . SER A 1 149 ? -57.246 3.133 25.541 1.00 82.62 149 SER A CA 1
ATOM 1163 C C . SER A 1 149 ? -57.063 4.188 24.435 1.00 82.62 149 SER A C 1
ATOM 1165 O O . SER A 1 149 ? -57.577 4.031 23.326 1.00 82.62 149 SER A O 1
ATOM 1167 N N . VAL A 1 150 ? -56.293 5.252 24.693 1.00 82.19 150 VAL A N 1
ATOM 1168 C CA . VAL A 1 150 ? -55.963 6.301 23.710 1.00 82.19 150 VAL A CA 1
ATOM 1169 C C . VAL A 1 150 ? -55.122 5.784 22.526 1.00 82.19 150 VAL A C 1
ATOM 1171 O O . VAL A 1 150 ? -55.165 6.383 21.444 1.00 82.19 150 VAL A O 1
ATOM 1174 N N . LEU A 1 151 ? -54.407 4.664 22.708 1.00 79.00 151 LEU A N 1
ATOM 1175 C CA . LEU A 1 151 ? -53.517 4.038 21.720 1.00 79.00 151 LEU A CA 1
ATOM 1176 C C . LEU A 1 151 ? -54.257 3.182 20.677 1.00 79.00 151 LEU A C 1
ATOM 1178 O O . LEU A 1 151 ? -53.676 2.858 19.646 1.00 79.00 151 LEU A O 1
ATOM 1182 N N . GLY A 1 152 ? -55.536 2.848 20.892 1.00 82.25 152 GLY A N 1
ATOM 1183 C CA . GLY A 1 152 ? -56.349 2.105 19.923 1.00 82.25 152 GLY A CA 1
ATOM 1184 C C . GLY A 1 152 ? -56.915 0.793 20.463 1.00 82.25 152 GLY A C 1
ATOM 1185 O O . GLY A 1 152 ? -57.363 0.724 21.605 1.00 82.25 152 GLY A O 1
ATOM 1186 N N . LYS A 1 153 ? -56.977 -0.240 19.613 1.00 83.94 153 LYS A N 1
ATOM 1187 C CA . LYS A 1 153 ? -57.512 -1.563 19.987 1.00 83.94 153 LYS A CA 1
ATOM 1188 C C . LYS A 1 153 ? -56.483 -2.335 20.821 1.00 83.94 153 LYS A C 1
ATOM 1190 O O . LYS A 1 153 ? -55.298 -2.030 20.762 1.00 83.94 153 LYS A O 1
ATOM 1195 N N . SER A 1 154 ? -56.896 -3.400 21.513 1.00 81.25 154 SER A N 1
ATOM 1196 C CA . SER A 1 154 ? -55.999 -4.219 22.354 1.00 81.25 154 SER A CA 1
ATOM 1197 C C . SER A 1 154 ? -54.745 -4.724 21.621 1.00 81.25 154 SER A C 1
ATOM 1199 O O . SER A 1 154 ? -53.671 -4.783 22.210 1.00 81.25 154 SER A O 1
ATOM 1201 N N . ALA A 1 155 ? -54.842 -5.019 20.317 1.00 82.38 155 ALA A N 1
ATOM 1202 C CA . ALA A 1 155 ? -53.686 -5.391 19.494 1.00 82.38 155 ALA A CA 1
ATOM 1203 C C . ALA A 1 155 ? -52.683 -4.235 19.290 1.00 82.38 155 ALA A C 1
ATOM 1205 O O . ALA A 1 155 ? -51.474 -4.462 19.260 1.00 82.38 155 ALA A O 1
ATOM 1206 N N . ASP A 1 156 ? -53.175 -2.998 19.178 1.00 82.94 156 ASP A N 1
ATOM 1207 C CA . ASP A 1 156 ? -52.340 -1.801 19.061 1.00 82.94 156 ASP A CA 1
ATOM 1208 C C . ASP A 1 156 ? -51.689 -1.473 20.410 1.00 82.94 156 ASP A C 1
ATOM 1210 O O . ASP A 1 156 ? -50.500 -1.168 20.446 1.00 82.94 156 ASP A O 1
ATOM 1214 N N . ILE A 1 157 ? -52.425 -1.605 21.521 1.00 84.00 157 ILE A N 1
ATOM 1215 C CA . ILE A 1 157 ? -51.887 -1.444 22.883 1.00 84.00 157 ILE A CA 1
ATOM 1216 C C . ILE A 1 157 ? -50.741 -2.437 23.112 1.00 84.00 157 ILE A C 1
ATOM 1218 O O . ILE A 1 157 ? -49.634 -2.019 23.443 1.00 84.00 157 ILE A O 1
ATOM 1222 N N . ALA A 1 158 ? -50.964 -3.728 22.832 1.00 84.69 158 ALA A N 1
ATOM 1223 C CA . ALA A 1 158 ? -49.940 -4.768 22.955 1.00 84.69 158 ALA A CA 1
ATOM 1224 C C . ALA A 1 158 ? -48.663 -4.411 22.185 1.00 84.69 158 ALA A C 1
ATOM 1226 O O . ALA A 1 158 ? -47.560 -4.488 22.719 1.00 84.69 158 ALA A O 1
ATOM 1227 N N . LYS A 1 159 ? -48.814 -3.974 20.929 1.00 85.62 159 LYS A N 1
ATOM 1228 C CA . LYS A 1 159 ? -47.691 -3.600 20.069 1.00 85.62 159 LYS A CA 1
ATOM 1229 C C . LYS A 1 159 ? -46.897 -2.419 20.633 1.00 85.62 159 LYS A C 1
ATOM 1231 O O . LYS A 1 159 ? -45.670 -2.474 20.635 1.00 85.62 159 LYS A O 1
ATOM 1236 N N . HIS A 1 160 ? -47.571 -1.360 21.080 1.00 85.75 160 HIS A N 1
ATOM 1237 C CA . HIS A 1 160 ? -46.904 -0.151 21.569 1.00 85.75 160 HIS A CA 1
ATOM 1238 C C . HIS A 1 160 ? -46.250 -0.364 22.937 1.00 85.75 160 HIS A C 1
ATOM 1240 O O . HIS A 1 160 ? -45.116 0.068 23.124 1.00 85.75 160 HIS A O 1
ATOM 1246 N N . VAL A 1 161 ? -46.897 -1.082 23.860 1.00 86.31 161 VAL A N 1
ATOM 1247 C CA . VAL A 1 161 ? -46.298 -1.395 25.169 1.00 86.31 161 VAL A CA 1
ATOM 1248 C C . VAL A 1 161 ? -45.135 -2.383 25.015 1.00 86.31 161 VAL A C 1
ATOM 1250 O O . VAL A 1 161 ? -44.103 -2.205 25.653 1.00 86.31 161 VAL A O 1
ATOM 1253 N N . LYS A 1 162 ? -45.221 -3.360 24.099 1.00 87.94 162 LYS A N 1
ATOM 1254 C CA . LYS A 1 162 ? -44.083 -4.235 23.759 1.00 87.94 162 LYS A CA 1
ATOM 1255 C C . LYS A 1 162 ? -42.906 -3.451 23.172 1.00 87.94 162 LYS A C 1
ATOM 1257 O O . LYS A 1 162 ? -41.756 -3.720 23.507 1.00 87.94 162 LYS A O 1
ATOM 1262 N N . ALA A 1 163 ? -43.179 -2.480 22.299 1.00 86.88 163 ALA A N 1
ATOM 1263 C CA . ALA A 1 163 ? -42.144 -1.602 21.756 1.00 86.88 163 ALA A CA 1
ATOM 1264 C C . ALA A 1 163 ? -41.512 -0.724 22.849 1.00 86.88 163 ALA A C 1
ATOM 1266 O O . ALA A 1 163 ? -40.294 -0.572 22.859 1.00 86.88 163 ALA A O 1
ATOM 1267 N N . LEU A 1 164 ? -42.319 -0.213 23.786 1.00 87.62 164 LEU A N 1
ATOM 1268 C CA . LEU A 1 164 ? -41.850 0.524 24.959 1.00 87.62 164 LEU A CA 1
ATOM 1269 C C . LEU A 1 164 ? -40.934 -0.342 25.834 1.00 87.62 164 LEU A C 1
ATOM 1271 O O . LEU A 1 164 ? -39.840 0.102 26.169 1.00 87.62 164 LEU A O 1
ATOM 1275 N N . TRP A 1 165 ? -41.343 -1.577 26.147 1.00 88.06 165 TRP A N 1
ATOM 1276 C CA . TRP A 1 165 ? -40.510 -2.545 26.867 1.00 88.06 165 TRP A CA 1
ATOM 1277 C C . TRP A 1 165 ? -39.181 -2.780 26.146 1.00 88.06 165 TRP A C 1
ATOM 1279 O O . TRP A 1 165 ? -38.126 -2.629 26.748 1.00 88.06 165 TRP A O 1
ATOM 1289 N N . GLY A 1 166 ? -39.212 -3.090 24.846 1.00 87.19 166 GLY A N 1
ATOM 1290 C CA . GLY A 1 166 ? -37.996 -3.355 24.074 1.00 87.19 166 GLY A CA 1
ATOM 1291 C C . GLY A 1 166 ? -37.073 -2.137 23.938 1.00 87.19 166 GLY A C 1
ATOM 1292 O O . GLY A 1 166 ? -35.856 -2.294 23.881 1.00 87.19 166 GLY A O 1
ATOM 1293 N N . GLU A 1 167 ? -37.623 -0.921 23.881 1.00 86.06 167 GLU A N 1
ATOM 1294 C CA . GLU A 1 167 ? -36.849 0.326 23.896 1.00 86.06 167 GLU A CA 1
ATOM 1295 C C . GLU A 1 167 ? -36.216 0.580 25.262 1.00 86.06 167 GLU A C 1
ATOM 1297 O O . GLU A 1 167 ? -35.016 0.852 25.336 1.00 86.06 167 GLU A O 1
ATOM 1302 N N . TRP A 1 168 ? -37.005 0.454 26.333 1.00 86.88 168 TRP A N 1
ATOM 1303 C CA . TRP A 1 168 ? -36.525 0.574 27.704 1.00 86.88 168 TRP A CA 1
ATOM 1304 C C . TRP A 1 168 ? -35.430 -0.452 27.978 1.00 86.88 168 TRP A C 1
ATOM 1306 O O . TRP A 1 168 ? -34.333 -0.053 28.349 1.00 86.88 168 TRP A O 1
ATOM 1316 N N . GLN A 1 169 ? -35.681 -1.739 27.713 1.00 87.38 169 GLN A N 1
ATOM 1317 C CA . GLN A 1 169 ? -34.749 -2.835 27.977 1.00 87.38 169 GLN A CA 1
ATOM 1318 C C . GLN A 1 169 ? -33.423 -2.617 27.250 1.00 87.38 169 GLN A C 1
ATOM 1320 O O . GLN A 1 169 ? -32.373 -2.749 27.866 1.00 87.38 169 GLN A O 1
ATOM 1325 N N . ARG A 1 170 ? -33.457 -2.216 25.973 1.00 84.50 170 ARG A N 1
ATOM 1326 C CA . ARG A 1 170 ? -32.245 -1.958 25.180 1.00 84.50 170 ARG A CA 1
ATOM 1327 C C . ARG A 1 170 ? -31.431 -0.787 25.724 1.00 84.50 170 ARG A C 1
ATOM 1329 O O . ARG A 1 170 ? -30.237 -0.921 25.965 1.00 84.50 170 ARG A O 1
ATOM 1336 N N . ARG A 1 171 ? -32.069 0.364 25.978 1.00 81.38 171 ARG A N 1
ATOM 1337 C CA . ARG A 1 171 ? -31.377 1.513 26.596 1.00 81.38 171 ARG A CA 1
ATOM 1338 C C . ARG A 1 171 ? -30.851 1.165 27.980 1.00 81.38 171 ARG A C 1
ATOM 1340 O O . ARG A 1 171 ? -29.805 1.658 28.393 1.00 81.38 171 ARG A O 1
ATOM 1347 N N . ALA A 1 172 ? -31.589 0.322 28.690 1.00 82.88 172 ALA A N 1
ATOM 1348 C CA . ALA A 1 172 ? -31.265 -0.075 30.034 1.00 82.88 172 ALA A CA 1
ATOM 1349 C C . ALA A 1 172 ? -30.101 -1.048 30.127 1.00 82.88 172 ALA A C 1
ATOM 1351 O O . ALA A 1 172 ? -29.284 -0.924 31.037 1.00 82.88 172 ALA A O 1
ATOM 1352 N N . SER A 1 173 ? -30.015 -1.976 29.179 1.00 86.00 173 SER A N 1
ATOM 1353 C CA . SER A 1 173 ? -28.912 -2.913 29.067 1.00 86.00 173 SER A CA 1
ATOM 1354 C C . SER A 1 173 ? -27.643 -2.239 28.556 1.00 86.00 173 SER A C 1
ATOM 1356 O O . SER A 1 173 ? -26.555 -2.640 28.954 1.00 86.00 173 SER A O 1
ATOM 1358 N N . ASP A 1 174 ? -27.736 -1.230 27.691 1.00 81.12 174 ASP A N 1
ATOM 1359 C CA . ASP A 1 174 ? -26.555 -0.663 27.021 1.00 81.12 174 ASP A CA 1
ATOM 1360 C C . ASP A 1 174 ? -25.830 0.424 27.840 1.00 81.12 174 ASP A C 1
ATOM 1362 O O . ASP A 1 174 ? -24.706 0.799 27.503 1.00 81.12 174 ASP A O 1
ATOM 1366 N N . GLY A 1 175 ? -26.445 0.927 28.915 1.00 72.75 175 GLY A N 1
ATOM 1367 C CA . GLY A 1 175 ? -25.900 1.995 29.760 1.00 72.75 175 GLY A CA 1
ATOM 1368 C C . GLY A 1 175 ? -25.121 1.519 30.993 1.00 72.75 175 GLY A C 1
ATOM 1369 O O . GLY A 1 175 ? -25.214 0.370 31.415 1.00 72.75 175 GLY A O 1
ATOM 1370 N N . TRP A 1 176 ? -24.378 2.447 31.601 1.00 75.38 176 TRP A N 1
ATOM 1371 C CA . TRP A 1 176 ? -23.688 2.279 32.892 1.00 75.38 176 TRP A CA 1
ATOM 1372 C C . TRP A 1 176 ? -24.041 3.371 33.921 1.00 75.38 176 TRP A C 1
ATOM 1374 O O . TRP A 1 176 ? -23.475 3.398 35.012 1.00 75.38 176 TRP A O 1
ATOM 1384 N N . GLY A 1 177 ? -24.927 4.304 33.550 1.00 65.31 177 GLY A N 1
ATOM 1385 C CA . GLY A 1 177 ? -25.481 5.338 34.427 1.00 65.31 177 GLY A CA 1
ATOM 1386 C C . GLY A 1 177 ? -26.725 4.851 35.173 1.00 65.31 177 GLY A C 1
ATOM 1387 O O . GLY A 1 177 ? -27.186 3.720 34.978 1.00 65.31 177 GLY A O 1
ATOM 1388 N N . ARG A 1 178 ? -27.291 5.706 36.032 1.00 60.00 178 ARG A N 1
ATOM 1389 C CA . ARG A 1 178 ? -28.531 5.383 36.748 1.00 60.00 178 ARG A CA 1
ATOM 1390 C C . ARG A 1 178 ? -29.716 5.301 35.774 1.00 60.00 178 ARG A C 1
ATOM 1392 O O . ARG A 1 178 ? -29.753 6.010 34.774 1.00 60.00 178 ARG A O 1
ATOM 1399 N N . PRO A 1 179 ? -30.726 4.468 36.068 1.00 50.72 179 PRO A N 1
ATOM 1400 C CA . PRO A 1 179 ? -31.936 4.366 35.249 1.00 50.72 179 PRO A CA 1
ATOM 1401 C C . PRO A 1 179 ? -32.719 5.687 35.085 1.00 50.72 179 PRO A C 1
ATOM 1403 O O . PRO A 1 179 ? -33.491 5.795 34.138 1.00 50.72 179 PRO A O 1
ATOM 1406 N N . GLY A 1 180 ? -32.459 6.708 35.913 1.00 49.59 180 GLY A N 1
ATOM 1407 C CA . GLY A 1 180 ? -33.054 8.049 35.811 1.00 49.59 180 GLY A CA 1
ATOM 1408 C C . GLY A 1 180 ? -32.753 8.818 34.514 1.00 49.59 180 GLY A C 1
ATOM 1409 O O . GLY A 1 180 ? -33.518 9.707 34.159 1.00 49.59 180 GLY A O 1
ATOM 1410 N N . ASP A 1 181 ? -31.748 8.420 33.723 1.00 52.56 181 ASP A N 1
ATOM 1411 C CA . ASP A 1 181 ? -31.490 8.984 32.379 1.00 52.56 181 ASP A CA 1
ATOM 1412 C C . ASP A 1 181 ? -32.581 8.619 31.339 1.00 52.56 181 ASP A C 1
ATOM 1414 O O . ASP A 1 181 ? -32.457 8.879 30.138 1.00 52.56 181 ASP A O 1
ATOM 1418 N N . ARG A 1 182 ? -33.665 7.954 31.765 1.00 57.44 182 ARG A N 1
ATOM 1419 C CA . ARG A 1 182 ? -34.676 7.325 30.897 1.00 57.44 182 ARG A CA 1
ATOM 1420 C C . ARG A 1 182 ? -36.051 7.978 30.977 1.00 57.44 182 ARG A C 1
ATOM 1422 O O . ARG A 1 182 ? -36.991 7.441 30.386 1.00 57.44 182 ARG A O 1
ATOM 1429 N N . SER A 1 183 ? -36.162 9.158 31.589 1.00 51.69 183 SER A N 1
ATOM 1430 C CA . SER A 1 183 ? -37.400 9.952 31.713 1.00 51.69 183 SER A CA 1
ATOM 1431 C C . SER A 1 183 ? -38.114 10.172 30.371 1.00 51.69 183 SER A C 1
ATOM 1433 O O . SER A 1 183 ? -39.329 10.337 30.315 1.00 51.69 183 SER A O 1
ATOM 1435 N N . TYR A 1 184 ? -37.381 10.092 29.255 1.00 61.94 184 TYR A N 1
ATOM 1436 C CA . TYR A 1 184 ? -37.927 10.245 27.905 1.00 61.94 184 TYR A CA 1
ATOM 1437 C C . TYR A 1 184 ? -38.507 8.963 27.276 1.00 61.94 184 TYR A C 1
ATOM 1439 O O . TYR A 1 184 ? -39.177 9.029 26.243 1.00 61.94 184 TYR A O 1
ATOM 1447 N N . VAL A 1 185 ? -38.266 7.778 27.852 1.00 72.94 185 VAL A N 1
ATOM 1448 C CA . VAL A 1 185 ? -38.728 6.506 27.268 1.00 72.94 185 VAL A CA 1
ATOM 1449 C C . VAL A 1 185 ? -40.249 6.391 27.358 1.00 72.94 185 VAL A C 1
ATOM 1451 O O . VAL A 1 185 ? -40.877 5.974 26.386 1.00 72.94 185 VAL A O 1
ATOM 1454 N N . ALA A 1 186 ? -40.864 6.866 28.444 1.00 73.06 186 ALA A N 1
ATOM 1455 C CA . ALA A 1 186 ? -42.321 6.911 28.597 1.00 73.06 186 ALA A CA 1
ATOM 1456 C C . ALA A 1 186 ? -43.012 7.736 27.488 1.00 73.06 186 ALA A C 1
ATOM 1458 O O . ALA A 1 186 ? -44.054 7.335 26.964 1.00 73.06 186 ALA A O 1
ATOM 1459 N N . TYR A 1 187 ? -42.385 8.831 27.040 1.00 74.06 187 TYR A N 1
ATOM 1460 C CA . TYR A 1 187 ? -42.896 9.680 25.957 1.00 74.06 187 TYR A CA 1
ATOM 1461 C C . TYR A 1 187 ? -42.895 8.995 24.584 1.00 74.06 187 TYR A C 1
ATOM 1463 O O . TYR A 1 187 ? -43.708 9.342 23.722 1.00 74.06 187 TYR A O 1
ATOM 1471 N N . SER A 1 188 ? -42.052 7.976 24.373 1.00 75.44 188 SER A N 1
ATOM 1472 C CA . SER A 1 188 ? -42.029 7.214 23.115 1.00 75.44 188 SER A CA 1
ATOM 1473 C C . SER A 1 188 ? -43.365 6.516 22.824 1.00 75.44 188 SER A C 1
ATOM 1475 O O . SER A 1 188 ? -43.759 6.393 21.660 1.00 75.44 188 SER A O 1
ATOM 1477 N N . LEU A 1 189 ? -44.110 6.149 23.877 1.00 77.25 189 LEU A N 1
ATOM 1478 C CA . LEU A 1 189 ? -45.419 5.508 23.773 1.00 77.25 189 LEU A CA 1
ATOM 1479 C C . LEU A 1 189 ? -46.462 6.437 23.136 1.00 77.25 189 LEU A C 1
ATOM 1481 O O . LEU A 1 189 ? -47.318 5.982 22.379 1.00 77.25 189 LEU A O 1
ATOM 1485 N N . VAL A 1 190 ? -46.378 7.742 23.409 1.00 72.38 190 VAL A N 1
ATOM 1486 C CA . VAL A 1 190 ? -47.381 8.741 23.012 1.00 72.38 190 VAL A CA 1
ATOM 1487 C C . VAL A 1 190 ? -46.883 9.744 21.969 1.00 72.38 190 VAL A C 1
ATOM 1489 O O . VAL A 1 190 ? -47.654 10.607 21.566 1.00 72.38 190 VAL A O 1
ATOM 1492 N N . HIS A 1 191 ? -45.648 9.618 21.468 1.00 78.12 191 HIS A N 1
ATOM 1493 C CA . HIS A 1 191 ? -45.038 10.555 20.504 1.00 78.12 191 HIS A CA 1
ATOM 1494 C C . HIS A 1 191 ? -45.896 10.807 19.242 1.00 78.12 191 HIS A C 1
ATOM 1496 O O . HIS A 1 191 ? -45.856 11.882 18.649 1.00 78.12 191 HIS A O 1
ATOM 1502 N N . HIS A 1 192 ? -46.700 9.821 18.835 1.00 73.69 192 HIS A N 1
ATOM 1503 C CA . HIS A 1 192 ? -47.581 9.893 17.666 1.00 73.69 192 HIS A CA 1
ATOM 1504 C C . HIS A 1 192 ? -48.989 10.436 17.993 1.00 73.69 192 HIS A C 1
ATOM 1506 O O . HIS A 1 192 ? -49.840 10.564 17.108 1.00 73.69 192 HIS A O 1
ATOM 1512 N N . ILE A 1 193 ? -49.257 10.750 19.262 1.00 76.19 193 ILE A N 1
ATOM 1513 C CA . ILE A 1 193 ? -50.515 11.290 19.770 1.00 76.19 193 ILE A CA 1
ATOM 1514 C C . ILE A 1 193 ? -50.310 12.766 20.110 1.00 76.19 193 ILE A C 1
ATOM 1516 O O . ILE A 1 193 ? -49.375 13.143 20.804 1.00 76.19 193 ILE A O 1
ATOM 1520 N N . ARG A 1 194 ? -51.224 13.627 19.652 1.00 74.00 194 ARG A N 1
ATOM 1521 C CA . ARG A 1 194 ? -51.202 15.045 20.033 1.00 74.00 194 ARG A CA 1
ATOM 1522 C C . ARG A 1 194 ? -51.468 15.192 21.533 1.00 74.00 194 ARG A C 1
ATOM 1524 O O . ARG A 1 194 ? -52.447 14.632 22.026 1.00 74.00 194 ARG A O 1
ATOM 1531 N N . SER A 1 195 ? -50.664 16.008 22.214 1.00 75.38 195 SER A N 1
ATOM 1532 C CA . SER A 1 195 ? -50.756 16.263 23.662 1.00 75.38 195 SER A CA 1
ATOM 1533 C C . SER A 1 195 ? -52.143 16.724 24.130 1.00 75.38 195 SER A C 1
ATOM 1535 O O . SER A 1 195 ? -52.561 16.434 25.244 1.00 75.38 195 SER A O 1
ATOM 1537 N N . ASN A 1 196 ? -52.914 17.373 23.253 1.00 76.00 196 ASN A N 1
ATOM 1538 C CA . ASN A 1 196 ? -54.275 17.834 23.536 1.00 76.00 196 ASN A CA 1
ATOM 1539 C C . ASN A 1 196 ? -55.368 16.746 23.445 1.00 76.00 196 ASN A C 1
ATOM 1541 O O . ASN A 1 196 ? -56.548 17.038 23.660 1.00 76.00 196 ASN A O 1
ATOM 1545 N N . ARG A 1 197 ? -55.026 15.498 23.099 1.00 79.12 197 ARG A N 1
ATOM 1546 C CA . ARG A 1 197 ? -55.994 14.400 22.998 1.00 79.12 197 ARG A CA 1
ATOM 1547 C C . ARG A 1 197 ? -56.368 13.891 24.392 1.00 79.12 197 ARG A C 1
ATOM 1549 O O . ARG A 1 197 ? -55.509 13.590 25.216 1.00 79.12 197 ARG A O 1
ATOM 1556 N N . LYS A 1 198 ? -57.671 13.721 24.640 1.00 80.88 198 LYS A N 1
ATOM 1557 C CA . LYS A 1 198 ? -58.179 13.133 25.889 1.00 80.88 198 LYS A CA 1
ATOM 1558 C C . LYS A 1 198 ? -57.546 11.751 26.119 1.00 80.88 198 LYS A C 1
ATOM 1560 O O . LYS A 1 198 ? -57.646 10.893 25.247 1.00 80.88 198 LYS A O 1
ATOM 1565 N N . GLY A 1 199 ? -56.918 11.562 27.281 1.00 80.06 199 GLY A N 1
ATOM 1566 C CA . GLY A 1 199 ? -56.206 10.331 27.650 1.00 80.06 199 GLY A CA 1
ATOM 1567 C C . GLY A 1 199 ? -54.689 10.361 27.419 1.00 80.06 199 GLY A C 1
ATOM 1568 O O . GLY A 1 199 ? -54.017 9.442 27.867 1.00 80.06 199 GLY A O 1
ATOM 1569 N N . TYR A 1 200 ? -54.130 11.409 26.793 1.00 83.12 200 TYR A N 1
ATOM 1570 C CA . TYR A 1 200 ? -52.679 11.549 26.582 1.00 83.12 200 TYR A CA 1
ATOM 1571 C C . TYR A 1 200 ? -51.886 11.508 27.898 1.00 83.12 200 TYR A C 1
ATOM 1573 O O . TYR A 1 200 ? -51.071 10.613 28.087 1.00 83.12 200 TYR A O 1
ATOM 1581 N N . HIS A 1 201 ? -52.176 12.415 28.839 1.00 81.62 201 HIS A N 1
ATOM 1582 C CA . HIS A 1 201 ? -51.469 12.463 30.128 1.00 81.62 201 HIS A CA 1
ATOM 1583 C C . HIS A 1 201 ? -51.660 11.188 30.956 1.00 81.62 201 HIS A C 1
ATOM 1585 O O . HIS A 1 201 ? -50.729 10.743 31.610 1.00 81.62 201 HIS A O 1
ATOM 1591 N N . GLN A 1 202 ? -52.841 10.561 30.880 1.00 85.12 202 GLN A N 1
ATOM 1592 C CA . GLN A 1 202 ? -53.092 9.284 31.552 1.00 85.12 202 GLN A CA 1
ATOM 1593 C C . GLN A 1 202 ? -52.176 8.185 31.000 1.00 85.12 202 GLN A C 1
ATOM 1595 O O . GLN A 1 202 ? -51.559 7.470 31.781 1.00 85.12 202 GLN A O 1
ATOM 1600 N N . ALA A 1 203 ? -52.027 8.095 29.675 1.00 83.25 203 ALA A N 1
ATOM 1601 C CA . ALA A 1 203 ? -51.127 7.134 29.046 1.00 83.25 203 ALA A CA 1
ATOM 1602 C C . ALA A 1 203 ? -49.643 7.409 29.352 1.00 83.25 203 ALA A C 1
ATOM 1604 O O . ALA A 1 203 ? -48.893 6.451 29.509 1.00 83.25 203 ALA A O 1
ATOM 1605 N N . VAL A 1 204 ? -49.227 8.678 29.479 1.00 83.12 204 VAL A N 1
ATOM 1606 C CA . VAL A 1 204 ? -47.862 9.046 29.911 1.00 83.12 204 VAL A CA 1
ATOM 1607 C C . VAL A 1 204 ? -47.603 8.578 31.340 1.00 83.12 204 VAL A C 1
ATOM 1609 O O . VAL A 1 204 ? -46.681 7.801 31.554 1.00 83.12 204 VAL A O 1
ATOM 1612 N N . THR A 1 205 ? -48.459 8.944 32.297 1.00 84.56 205 THR A N 1
ATOM 1613 C CA . THR A 1 205 ? -48.317 8.517 33.700 1.00 84.56 205 THR A CA 1
ATOM 1614 C C . THR A 1 205 ? -48.394 6.993 33.850 1.00 84.56 205 THR A C 1
ATOM 1616 O O . THR A 1 205 ? -47.686 6.403 34.667 1.00 84.56 205 THR A O 1
ATOM 1619 N N . GLY A 1 206 ? -49.221 6.326 33.038 1.00 85.38 206 GLY A N 1
ATOM 1620 C CA . GLY A 1 206 ? -49.261 4.866 32.960 1.00 85.38 206 GLY A CA 1
ATOM 1621 C C . GLY A 1 206 ? -47.951 4.267 32.441 1.00 85.38 206 GLY A C 1
ATOM 1622 O O . GLY A 1 206 ? -47.457 3.295 33.005 1.00 85.38 206 GLY A O 1
ATOM 1623 N N . ALA A 1 207 ? -47.356 4.861 31.403 1.00 84.00 207 ALA A N 1
ATOM 1624 C CA . ALA A 1 207 ? -46.060 4.444 30.869 1.00 84.00 207 ALA A CA 1
ATOM 1625 C C . ALA A 1 207 ? -44.921 4.655 31.881 1.00 84.00 207 ALA A C 1
ATOM 1627 O O . ALA A 1 207 ? -44.096 3.763 32.050 1.00 84.00 207 ALA A O 1
ATOM 1628 N N . GLU A 1 208 ? -44.905 5.788 32.588 1.00 85.00 208 GLU A N 1
ATOM 1629 C CA . GLU A 1 208 ? -43.962 6.070 33.682 1.00 85.00 208 GLU A CA 1
ATOM 1630 C C . GLU A 1 208 ? -44.092 5.039 34.807 1.00 85.00 208 GLU A C 1
ATOM 1632 O O . GLU A 1 208 ? -43.091 4.497 35.267 1.00 85.00 208 GLU A O 1
ATOM 1637 N N . SER A 1 209 ? -45.325 4.699 35.196 1.00 86.06 209 SER A N 1
ATOM 1638 C CA . SER A 1 209 ? -45.588 3.684 36.224 1.00 86.06 209 SER A CA 1
ATOM 1639 C C . SER A 1 209 ? -45.105 2.292 35.800 1.00 86.06 209 SER A C 1
ATOM 1641 O O . SER A 1 209 ? -44.551 1.557 36.618 1.00 86.06 209 SER A O 1
ATOM 1643 N N . LEU A 1 210 ? -45.272 1.927 34.522 1.00 87.06 210 LEU A N 1
ATOM 1644 C CA . LEU A 1 210 ? -44.741 0.671 33.984 1.00 87.06 210 LEU A CA 1
ATOM 1645 C C . LEU A 1 210 ? -43.214 0.649 34.006 1.00 87.06 210 LEU A C 1
ATOM 1647 O O . LEU A 1 210 ? -42.637 -0.305 34.524 1.00 87.06 210 LEU A O 1
ATOM 1651 N N . VAL A 1 211 ? -42.570 1.705 33.507 1.00 85.50 211 VAL A N 1
ATOM 1652 C CA . VAL A 1 211 ? -41.108 1.840 33.524 1.00 85.50 211 VAL A CA 1
ATOM 1653 C C . VAL A 1 211 ? -40.570 1.744 34.955 1.00 85.50 211 VAL A C 1
ATOM 1655 O O . VAL A 1 211 ? -39.665 0.949 35.203 1.00 85.50 211 VAL A O 1
ATOM 1658 N N . ALA A 1 212 ? -41.183 2.445 35.913 1.00 85.19 212 ALA A N 1
ATOM 1659 C CA . ALA A 1 212 ? -40.811 2.371 37.326 1.00 85.19 212 ALA A CA 1
ATOM 1660 C C . ALA A 1 212 ? -40.951 0.946 37.894 1.00 85.19 212 ALA A C 1
ATOM 1662 O O . ALA A 1 212 ? -40.062 0.471 38.601 1.00 85.19 212 ALA A O 1
ATOM 1663 N N . SER A 1 213 ? -42.022 0.225 37.540 1.00 88.06 213 SER A N 1
ATOM 1664 C CA . SER A 1 213 ? -42.219 -1.164 37.980 1.00 88.06 213 SER A CA 1
ATOM 1665 C C . SER A 1 213 ? -41.154 -2.121 37.430 1.00 88.06 213 SER A C 1
ATOM 1667 O O . SER A 1 213 ? -40.690 -3.016 38.139 1.00 88.06 213 SER A O 1
ATOM 1669 N N . TRP A 1 214 ? -40.719 -1.917 36.184 1.00 88.31 214 TRP A N 1
ATOM 1670 C CA . TRP A 1 214 ? -39.648 -2.699 35.569 1.00 88.31 214 TRP A CA 1
ATOM 1671 C C . TRP A 1 214 ? -38.289 -2.394 36.203 1.00 88.31 214 TRP A C 1
ATOM 1673 O O . TRP A 1 214 ? -37.483 -3.299 36.415 1.00 88.31 214 TRP A O 1
ATOM 1683 N N . GLU A 1 215 ? -38.050 -1.138 36.575 1.00 85.50 215 GLU A N 1
ATOM 1684 C CA . GLU A 1 215 ? -36.851 -0.725 37.305 1.00 85.50 215 GLU A CA 1
ATOM 1685 C C . GLU A 1 215 ? -36.805 -1.273 38.733 1.00 85.50 215 GLU A C 1
ATOM 1687 O O . GLU A 1 215 ? -35.736 -1.668 39.200 1.00 85.50 215 GLU A O 1
ATOM 1692 N N . ASP A 1 216 ? -37.941 -1.334 39.430 1.00 86.50 216 ASP A N 1
ATOM 1693 C CA . ASP A 1 216 ? -38.054 -1.999 40.733 1.00 86.50 216 ASP A CA 1
ATOM 1694 C C . ASP A 1 216 ? -37.779 -3.505 40.621 1.00 86.50 216 ASP A C 1
ATOM 1696 O O . ASP A 1 216 ? -37.044 -4.068 41.441 1.00 86.50 216 ASP A O 1
ATOM 1700 N N . ALA A 1 217 ? -38.305 -4.161 39.582 1.00 86.75 217 ALA A N 1
ATOM 1701 C CA . ALA A 1 217 ? -38.033 -5.572 39.320 1.00 86.75 217 ALA A CA 1
ATOM 1702 C C . ALA A 1 217 ? -36.536 -5.821 39.058 1.00 86.75 217 ALA A C 1
ATOM 1704 O O . ALA A 1 217 ? -35.943 -6.715 39.666 1.00 86.75 217 ALA A O 1
ATOM 1705 N N . ALA A 1 218 ? -35.897 -4.984 38.236 1.00 85.94 218 ALA A N 1
ATOM 1706 C CA . ALA A 1 218 ? -34.460 -5.054 37.978 1.00 85.94 218 ALA A CA 1
ATOM 1707 C C . ALA A 1 218 ? -33.623 -4.828 39.252 1.00 85.94 218 ALA A C 1
ATOM 1709 O O . ALA A 1 218 ? -32.688 -5.580 39.526 1.00 85.94 218 ALA A O 1
ATOM 1710 N N . ARG A 1 219 ? -33.978 -3.836 40.083 1.00 85.69 219 ARG A N 1
ATOM 1711 C CA . ARG A 1 219 ? -33.306 -3.574 41.372 1.00 85.69 219 ARG A CA 1
ATOM 1712 C C . ARG A 1 219 ? -33.459 -4.730 42.358 1.00 85.69 219 ARG A C 1
ATOM 1714 O O . ARG A 1 219 ? -32.520 -5.036 43.096 1.00 85.69 219 ARG A O 1
ATOM 1721 N N . THR A 1 220 ? -34.614 -5.387 42.353 1.00 86.12 220 THR A N 1
ATOM 1722 C CA . THR A 1 220 ? -34.867 -6.583 43.167 1.00 86.12 220 THR A CA 1
ATOM 1723 C C . THR A 1 220 ? -33.961 -7.736 42.735 1.00 86.12 220 THR A C 1
ATOM 1725 O O . THR A 1 220 ? -33.338 -8.370 43.587 1.00 86.12 220 THR A O 1
ATOM 1728 N N . ALA A 1 221 ? -33.809 -7.955 41.424 1.00 84.06 221 ALA A N 1
ATOM 1729 C CA . ALA A 1 221 ? -32.896 -8.958 40.879 1.00 84.06 221 ALA A CA 1
ATOM 1730 C C . ALA A 1 221 ? -31.434 -8.680 41.277 1.00 84.06 221 ALA A C 1
ATOM 1732 O O . ALA A 1 221 ? -30.759 -9.574 41.786 1.00 84.06 221 ALA A O 1
ATOM 1733 N N . VAL A 1 222 ? -30.967 -7.430 41.168 1.00 84.75 222 VAL A N 1
ATOM 1734 C CA . VAL A 1 222 ? -29.617 -7.039 41.623 1.00 84.75 222 VAL A CA 1
ATOM 1735 C C . VAL A 1 222 ? -29.433 -7.260 43.124 1.00 84.75 222 VAL A C 1
ATOM 1737 O O . VAL A 1 222 ? -28.407 -7.781 43.538 1.00 84.75 222 VAL A O 1
ATOM 1740 N N . SER A 1 223 ? -30.428 -6.912 43.945 1.00 82.06 223 SER A N 1
ATOM 1741 C CA . SER A 1 223 ? -30.358 -7.075 45.408 1.00 82.06 223 SER A CA 1
ATOM 1742 C C . SER A 1 223 ? -30.291 -8.543 45.847 1.00 82.06 223 SER A C 1
ATOM 1744 O O . SER A 1 223 ? -29.813 -8.840 46.940 1.00 82.06 223 SER A O 1
ATOM 1746 N N . SER A 1 224 ? -30.783 -9.459 45.008 1.00 76.94 224 SER A N 1
ATOM 1747 C CA . SER A 1 224 ? -30.680 -10.905 45.229 1.00 76.94 224 SER A CA 1
ATOM 1748 C C . SER A 1 224 ? -29.335 -11.501 44.796 1.00 76.94 224 SER A C 1
ATOM 1750 O O . SER A 1 224 ? -28.993 -12.601 45.231 1.00 76.94 224 SER A O 1
ATOM 1752 N N . ALA A 1 225 ? -28.560 -10.778 43.983 1.00 74.56 225 ALA A N 1
ATOM 1753 C CA . ALA A 1 225 ? -27.235 -11.182 43.536 1.00 74.56 225 ALA A CA 1
ATOM 1754 C C . ALA A 1 225 ? -26.141 -10.640 44.467 1.00 74.56 225 ALA A C 1
ATOM 1756 O O . ALA A 1 225 ? -26.245 -9.542 45.016 1.00 74.56 225 ALA A O 1
ATOM 1757 N N . ALA A 1 226 ? -25.057 -11.398 44.642 1.00 71.19 226 ALA A N 1
ATOM 1758 C CA . ALA A 1 226 ? -23.900 -10.910 45.381 1.00 71.19 226 ALA A CA 1
ATOM 1759 C C . ALA A 1 226 ? -23.174 -9.836 44.541 1.00 71.19 226 ALA A C 1
ATOM 1761 O O . ALA A 1 226 ? -22.718 -10.142 43.441 1.00 71.19 226 ALA A O 1
ATOM 1762 N N . PRO A 1 227 ? -23.002 -8.595 45.037 1.00 72.88 227 PRO A N 1
ATOM 1763 C CA . PRO A 1 227 ? -22.297 -7.543 44.298 1.00 72.88 227 PRO A CA 1
ATOM 1764 C C . PRO A 1 227 ? -20.771 -7.728 44.310 1.00 72.88 227 PRO A C 1
ATOM 1766 O O . PRO A 1 227 ? -20.042 -6.934 43.718 1.00 72.88 227 PRO A O 1
ATOM 1769 N N . VAL A 1 228 ? -20.276 -8.739 45.029 1.00 79.75 228 VAL A N 1
ATOM 1770 C CA . VAL A 1 228 ? -18.847 -9.005 45.184 1.00 79.75 228 VAL A CA 1
ATOM 1771 C C . VAL A 1 228 ? -18.312 -9.608 43.879 1.00 79.75 228 VAL A C 1
ATOM 1773 O O . VAL A 1 228 ? -18.898 -10.574 43.391 1.00 79.75 228 VAL A O 1
ATOM 1776 N N . PRO A 1 229 ? -17.210 -9.084 43.314 1.00 80.12 229 PRO A N 1
ATOM 1777 C CA . PRO A 1 229 ? -16.578 -9.691 42.155 1.00 80.12 229 PRO A CA 1
ATOM 1778 C C . PRO A 1 229 ? -15.918 -11.012 42.558 1.00 80.12 229 PRO A C 1
ATOM 1780 O O . PRO A 1 229 ? -14.911 -11.024 43.264 1.00 80.12 229 PRO A O 1
ATOM 1783 N N . THR A 1 230 ? -16.532 -12.124 42.162 1.00 80.75 230 THR A N 1
ATOM 1784 C CA . THR A 1 230 ? -16.123 -13.491 42.529 1.00 80.75 230 THR A CA 1
ATOM 1785 C C . THR A 1 230 ? -15.741 -14.342 41.321 1.00 80.75 230 THR A C 1
ATOM 1787 O O . THR A 1 230 ? -15.097 -15.376 41.494 1.00 80.75 230 THR A O 1
ATOM 1790 N N . ARG A 1 231 ? -16.134 -13.939 40.105 1.00 85.12 231 ARG A N 1
ATOM 1791 C CA . ARG A 1 231 ? -15.908 -14.689 38.865 1.00 85.12 231 ARG A CA 1
ATOM 1792 C C . ARG A 1 231 ? -14.751 -14.090 38.079 1.00 85.12 231 ARG A C 1
ATOM 1794 O O . ARG A 1 231 ? -14.733 -12.890 37.811 1.00 85.12 231 ARG A O 1
ATOM 1801 N N . CYS A 1 232 ? -13.855 -14.963 37.630 1.00 90.44 232 CYS A N 1
ATOM 1802 C CA . CYS A 1 232 ? -12.808 -14.624 36.678 1.00 90.44 232 CYS A CA 1
ATOM 1803 C C . CYS A 1 232 ? -13.278 -14.943 35.251 1.00 90.44 232 CYS A C 1
ATOM 1805 O O . CYS A 1 232 ? -13.636 -16.087 34.952 1.00 90.44 232 CYS A O 1
ATOM 1807 N N . VAL A 1 233 ? -13.279 -13.938 34.377 1.00 89.50 233 VAL A N 1
ATOM 1808 C CA . VAL A 1 233 ? -13.642 -14.071 32.959 1.00 89.50 233 VAL A CA 1
ATOM 1809 C C . VAL A 1 233 ? -12.468 -13.617 32.102 1.00 89.50 233 VAL A C 1
ATOM 1811 O O . VAL A 1 233 ? -11.940 -12.523 32.303 1.00 89.50 233 VAL A O 1
ATOM 1814 N N . ILE A 1 234 ? -12.081 -14.439 31.128 1.00 89.56 234 ILE A N 1
ATOM 1815 C CA . ILE A 1 234 ? -11.113 -14.060 30.097 1.00 89.56 234 ILE A CA 1
ATOM 1816 C C . ILE A 1 234 ? -11.892 -13.544 28.893 1.00 89.56 234 ILE A C 1
ATOM 1818 O O . ILE A 1 234 ? -12.689 -14.271 28.307 1.00 89.56 234 ILE A O 1
ATOM 1822 N N . ALA A 1 235 ? -11.644 -12.292 28.532 1.00 87.88 235 ALA A N 1
ATOM 1823 C CA . ALA A 1 235 ? -12.230 -11.598 27.397 1.00 87.88 235 ALA A CA 1
ATOM 1824 C C . ALA A 1 235 ? -11.184 -11.445 26.283 1.00 87.88 235 ALA A C 1
ATOM 1826 O O . ALA A 1 235 ? -10.123 -10.857 26.500 1.00 87.88 235 ALA A O 1
ATOM 1827 N N . ARG A 1 236 ? -11.478 -11.944 25.081 1.00 87.31 236 ARG A N 1
ATOM 1828 C CA . ARG A 1 236 ? -10.628 -11.823 23.888 1.00 87.31 236 ARG A CA 1
ATOM 1829 C C . ARG A 1 236 ? -11.332 -10.994 22.823 1.00 87.31 236 ARG A C 1
ATOM 1831 O O . ARG A 1 236 ? -12.493 -11.239 22.497 1.00 87.31 236 ARG A O 1
ATOM 1838 N N . LEU A 1 237 ? -10.628 -10.008 22.275 1.00 82.88 237 LEU A N 1
ATOM 1839 C CA . LEU A 1 237 ? -11.123 -9.246 21.129 1.00 82.88 237 LEU A CA 1
ATOM 1840 C C . LEU A 1 237 ? -10.655 -9.893 19.825 1.00 82.88 237 LEU A C 1
ATOM 1842 O O . LEU A 1 237 ? -9.471 -10.220 19.718 1.00 82.88 237 LEU A O 1
ATOM 1846 N N . PRO A 1 238 ? -11.537 -10.032 18.820 1.00 71.38 238 PRO A N 1
ATOM 1847 C CA . PRO A 1 238 ? -11.162 -10.634 17.553 1.00 71.38 238 PRO A CA 1
ATOM 1848 C C . PRO A 1 238 ? -10.051 -9.829 16.866 1.00 71.38 238 PRO A C 1
ATOM 1850 O O . PRO A 1 238 ? -10.009 -8.590 16.905 1.00 71.38 238 PRO A O 1
ATOM 1853 N N . GLU A 1 239 ? -9.148 -10.541 16.194 1.00 64.56 239 GLU A N 1
ATOM 1854 C CA . GLU A 1 239 ? -8.216 -9.919 15.262 1.00 64.56 239 GLU A CA 1
ATOM 1855 C C . GLU A 1 239 ? -9.026 -9.344 14.098 1.00 64.56 239 GLU A C 1
ATOM 1857 O O . GLU A 1 239 ? -9.657 -10.071 13.330 1.00 64.56 239 GLU A O 1
ATOM 1862 N N . VAL A 1 240 ? -9.049 -8.015 13.976 1.00 56.91 240 VAL A N 1
ATOM 1863 C CA . VAL A 1 240 ? -9.631 -7.367 12.799 1.00 56.91 240 VAL A CA 1
ATOM 1864 C C . VAL A 1 240 ? -8.786 -7.806 11.609 1.00 56.91 240 VAL A C 1
ATOM 1866 O O . VAL A 1 240 ? -7.626 -7.411 11.492 1.00 56.91 240 VAL A O 1
ATOM 1869 N N . GLY A 1 241 ? -9.352 -8.667 10.761 1.00 41.56 241 GLY A N 1
ATOM 1870 C CA . GLY A 1 241 ? -8.701 -9.114 9.538 1.00 41.56 241 GLY A CA 1
ATOM 1871 C C . GLY A 1 241 ? -8.257 -7.912 8.706 1.00 41.56 241 GLY A C 1
ATOM 1872 O O . GLY A 1 241 ? -8.952 -6.898 8.656 1.00 41.56 241 GLY A O 1
ATOM 1873 N N . ASN A 1 242 ? -7.093 -8.036 8.066 1.00 35.97 242 ASN A N 1
ATOM 1874 C CA . ASN A 1 242 ? -6.456 -7.036 7.202 1.00 35.97 242 ASN A CA 1
ATOM 1875 C C . ASN A 1 242 ? -7.277 -6.708 5.931 1.00 35.97 242 ASN A C 1
ATOM 1877 O O . ASN A 1 242 ? -6.741 -6.759 4.823 1.00 35.97 242 ASN A O 1
ATOM 1881 N N . ASP A 1 243 ? -8.563 -6.371 6.043 1.00 30.61 243 ASP A N 1
ATOM 1882 C CA . ASP A 1 243 ? -9.356 -5.838 4.936 1.00 30.61 243 ASP A CA 1
ATOM 1883 C C . ASP A 1 243 ? -9.081 -4.330 4.818 1.00 30.61 243 ASP A C 1
ATOM 1885 O O . ASP A 1 243 ? -9.821 -3.434 5.233 1.00 30.61 243 ASP A O 1
ATOM 1889 N N . THR A 1 244 ? -7.884 -4.058 4.308 1.00 41.97 244 THR A N 1
ATOM 1890 C CA . THR A 1 244 ? -7.306 -2.741 4.090 1.00 41.97 244 THR A CA 1
ATOM 1891 C C . THR A 1 244 ? -7.974 -2.063 2.899 1.00 41.97 244 THR A C 1
ATOM 1893 O O . THR A 1 244 ? -7.622 -2.272 1.741 1.00 41.97 244 THR A O 1
ATOM 1896 N N . SER A 1 245 ? -8.953 -1.204 3.176 1.00 33.84 245 SER A N 1
ATOM 1897 C CA . SER A 1 245 ? -9.217 -0.034 2.318 1.00 33.84 245 SER A CA 1
ATOM 1898 C C . SER A 1 245 ? -10.013 1.095 2.979 1.00 33.84 245 SER A C 1
ATOM 1900 O O . SER A 1 245 ? -10.055 2.177 2.400 1.00 33.84 245 SER A O 1
ATOM 1902 N N . GLN A 1 246 ? -10.584 0.919 4.182 1.00 31.62 246 GLN A N 1
ATOM 1903 C CA . GLN A 1 246 ? -11.313 2.010 4.861 1.00 31.62 246 GLN A CA 1
ATOM 1904 C C . GLN A 1 246 ? -11.118 2.130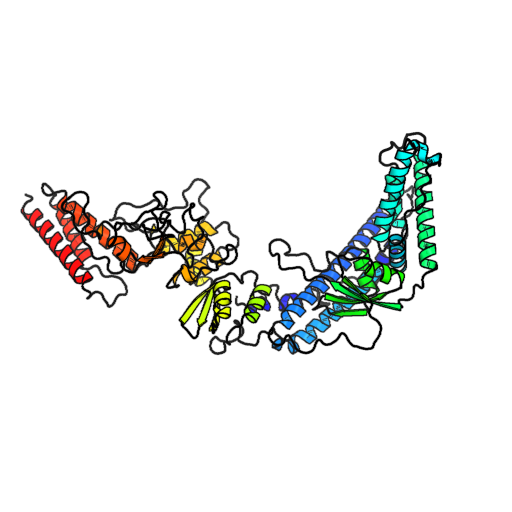 6.386 1.00 31.62 246 GLN A C 1
ATOM 1906 O O . GLN A 1 246 ? -11.479 3.159 6.944 1.00 31.62 246 GLN A O 1
ATOM 1911 N N . SER A 1 247 ? -10.503 1.164 7.078 1.00 35.50 247 SER A N 1
ATOM 1912 C CA . SER A 1 247 ? -10.313 1.234 8.541 1.00 35.50 247 SER A CA 1
ATOM 1913 C C . SER A 1 247 ? -8.964 1.860 8.906 1.00 35.50 247 SER A C 1
ATOM 1915 O O . SER A 1 247 ? -8.082 1.201 9.448 1.00 35.50 247 SER A O 1
ATOM 1917 N N . ARG A 1 248 ? -8.737 3.124 8.528 1.00 39.28 248 ARG A N 1
ATOM 1918 C CA . ARG A 1 248 ? -7.461 3.784 8.855 1.00 39.28 248 ARG A CA 1
ATOM 1919 C C . ARG A 1 248 ? -7.400 4.363 10.268 1.00 39.28 248 ARG A C 1
ATOM 1921 O O . ARG A 1 248 ? -6.305 4.710 10.683 1.00 39.28 248 ARG A O 1
ATOM 1928 N N . GLU A 1 249 ? -8.501 4.429 11.017 1.00 46.38 249 GLU A N 1
ATOM 1929 C CA . GLU A 1 249 ? -8.512 5.212 12.266 1.00 46.38 249 GLU A CA 1
ATOM 1930 C C . GLU A 1 249 ? -9.361 4.659 13.414 1.00 46.38 249 GLU A C 1
ATOM 1932 O O . GLU A 1 249 ? -9.303 5.233 14.492 1.00 46.38 249 GLU A O 1
ATOM 1937 N N . THR A 1 250 ? -10.095 3.551 13.260 1.00 52.25 250 THR A N 1
ATOM 1938 C CA . THR A 1 250 ? -10.908 3.054 14.381 1.00 52.25 250 THR A CA 1
ATOM 1939 C C . THR A 1 250 ? -10.090 2.151 15.300 1.00 52.25 250 THR A C 1
ATOM 1941 O O . THR A 1 250 ? -9.767 1.018 14.923 1.00 52.25 250 THR A O 1
ATOM 1944 N N . GLY A 1 251 ? -9.734 2.631 16.494 1.00 61.97 251 GLY A N 1
ATOM 1945 C CA . GLY A 1 251 ? -9.068 1.844 17.532 1.00 61.97 251 GLY A CA 1
ATOM 1946 C C . GLY A 1 251 ? -9.835 0.560 17.872 1.00 61.97 251 GLY A C 1
ATOM 1947 O O . GLY A 1 251 ? -11.060 0.502 17.794 1.00 61.97 251 GLY A O 1
ATOM 1948 N N . PHE A 1 252 ? -9.130 -0.503 18.272 1.00 74.69 252 PHE A N 1
ATOM 1949 C CA . PHE A 1 252 ? -9.748 -1.828 18.462 1.00 74.69 252 PHE A CA 1
ATOM 1950 C C . PHE A 1 252 ? -10.794 -1.871 19.599 1.00 74.69 252 PHE A C 1
ATOM 1952 O O . PHE A 1 252 ? -11.609 -2.789 19.651 1.00 74.69 252 PHE A O 1
ATOM 1959 N N . LEU A 1 253 ? -10.795 -0.868 20.483 1.00 81.38 253 LEU A N 1
ATOM 1960 C CA . LEU A 1 253 ? -11.790 -0.677 21.544 1.00 81.38 253 LEU A CA 1
ATOM 1961 C C . LEU A 1 253 ? -12.965 0.228 21.139 1.00 81.38 253 LEU A C 1
ATOM 1963 O O . LEU A 1 253 ? -13.918 0.353 21.903 1.00 81.38 253 LEU A O 1
ATOM 1967 N N . GLU A 1 254 ? -12.919 0.889 19.980 1.00 75.88 254 GLU A N 1
ATOM 1968 C CA . GLU A 1 254 ? -13.974 1.825 19.554 1.00 75.88 254 GLU A CA 1
ATOM 1969 C C . GLU A 1 254 ? -15.272 1.122 19.164 1.00 75.88 254 GLU A C 1
ATOM 1971 O O . GLU A 1 254 ? -16.347 1.701 19.283 1.00 75.88 254 GLU A O 1
ATOM 1976 N N . ASN A 1 255 ? -15.182 -0.146 18.760 1.00 76.81 255 ASN A N 1
ATOM 1977 C CA . ASN A 1 255 ? -16.343 -0.965 18.411 1.00 76.81 255 ASN A CA 1
ATOM 1978 C C . ASN A 1 255 ? -17.046 -1.577 19.635 1.00 76.81 255 ASN A C 1
ATOM 1980 O O . ASN A 1 255 ? -18.036 -2.292 19.475 1.00 76.81 255 ASN A O 1
ATOM 1984 N N . LEU A 1 256 ? -16.535 -1.345 20.849 1.00 83.56 256 LEU A N 1
ATOM 1985 C CA . LEU A 1 256 ? -17.172 -1.824 22.069 1.00 83.56 256 LEU A CA 1
ATOM 1986 C C . LEU A 1 256 ? -18.352 -0.937 22.438 1.00 83.56 256 LEU A C 1
ATOM 1988 O O . LEU A 1 256 ? -18.241 0.290 22.461 1.00 83.56 256 LEU A O 1
ATOM 1992 N N . ASP A 1 257 ? -19.473 -1.566 22.793 1.00 84.88 257 ASP A N 1
ATOM 1993 C CA . ASP A 1 257 ? -20.594 -0.824 23.352 1.00 84.88 257 ASP A CA 1
ATOM 1994 C C . ASP A 1 257 ? -20.223 -0.167 24.692 1.00 84.88 257 ASP A C 1
ATOM 1996 O O . ASP A 1 257 ? -19.185 -0.460 25.309 1.00 84.88 257 ASP A O 1
ATOM 2000 N N . ARG A 1 258 ? -21.075 0.772 25.119 1.00 85.44 258 ARG A N 1
ATOM 2001 C CA . ARG A 1 258 ? -20.890 1.505 26.371 1.00 85.44 258 ARG A CA 1
ATOM 2002 C C . ARG A 1 258 ? -20.799 0.511 27.529 1.00 85.44 258 ARG A C 1
ATOM 2004 O O . ARG A 1 258 ? -19.728 0.389 28.102 1.00 85.44 258 ARG A O 1
ATOM 2011 N N . TRP A 1 259 ? -21.831 -0.280 27.816 1.00 89.00 259 TRP A N 1
ATOM 2012 C CA . TRP A 1 259 ? -21.800 -1.240 28.932 1.00 89.00 259 TRP A CA 1
ATOM 2013 C C . TRP A 1 259 ? -20.501 -2.070 29.026 1.00 89.00 259 TRP A C 1
ATOM 2015 O O . TRP A 1 259 ? -19.868 -2.100 30.079 1.00 89.00 259 TRP A O 1
ATOM 2025 N N . THR A 1 260 ? -20.042 -2.654 27.920 1.00 89.19 260 THR A N 1
ATOM 2026 C CA . THR A 1 260 ? -18.822 -3.473 27.854 1.00 89.19 260 THR A CA 1
ATOM 2027 C C . THR A 1 260 ? -17.568 -2.648 28.132 1.00 89.19 260 THR A C 1
ATOM 2029 O O . THR A 1 260 ? -16.709 -3.071 28.903 1.00 89.19 260 THR A O 1
ATOM 2032 N N . THR A 1 261 ? -17.472 -1.442 27.563 1.00 89.62 261 THR A N 1
ATOM 2033 C CA . THR A 1 261 ? -16.392 -0.500 27.892 1.00 89.62 261 THR A CA 1
ATOM 2034 C C . THR A 1 261 ? -16.390 -0.172 29.394 1.00 89.62 261 THR A C 1
ATOM 2036 O O . THR A 1 261 ? -15.325 -0.127 30.006 1.00 89.62 261 THR A O 1
ATOM 2039 N N . GLY A 1 262 ? -17.569 0.004 30.001 1.00 90.06 262 GLY A N 1
ATOM 2040 C CA . GLY A 1 262 ? -17.731 0.263 31.435 1.00 90.06 262 GLY A CA 1
ATOM 2041 C C . GLY A 1 262 ? -17.224 -0.892 32.291 1.00 90.06 262 GLY A C 1
ATOM 2042 O O . GLY A 1 262 ? -16.452 -0.686 33.223 1.00 90.06 262 GLY A O 1
ATOM 2043 N N . VAL A 1 263 ? -17.589 -2.123 31.925 1.00 91.56 263 VAL A N 1
ATOM 2044 C CA . VAL A 1 263 ? -17.093 -3.333 32.592 1.00 91.56 263 VAL A CA 1
ATOM 2045 C C . VAL A 1 263 ? -15.567 -3.417 32.520 1.00 91.56 263 VAL A C 1
ATOM 2047 O O . VAL A 1 263 ? -14.939 -3.689 33.541 1.00 91.56 263 VAL A O 1
ATOM 2050 N N . LEU A 1 264 ? -14.962 -3.133 31.360 1.00 91.69 264 LEU A N 1
ATOM 2051 C CA . LEU A 1 264 ? -13.503 -3.123 31.214 1.00 91.69 264 LEU A CA 1
ATOM 2052 C C . LEU A 1 264 ? -12.850 -2.072 32.120 1.00 91.69 264 LEU A C 1
ATOM 2054 O O . LEU A 1 264 ? -11.935 -2.401 32.865 1.00 91.69 264 LEU A O 1
ATOM 2058 N N . VAL A 1 265 ? -13.307 -0.817 32.116 1.00 92.44 265 VAL A N 1
ATOM 2059 C CA . VAL A 1 265 ? -12.649 0.207 32.948 1.00 92.44 265 VAL A CA 1
ATOM 2060 C C . VAL A 1 265 ? -12.836 -0.041 34.445 1.00 92.44 265 VAL A C 1
ATOM 2062 O O . VAL A 1 265 ? -11.952 0.321 35.215 1.00 92.44 265 VAL A O 1
ATOM 2065 N N . THR A 1 266 ? -13.925 -0.687 34.873 1.00 92.25 266 THR A N 1
ATOM 2066 C CA . THR A 1 266 ? -14.212 -0.940 36.295 1.00 92.25 266 THR A CA 1
ATOM 2067 C C . THR A 1 266 ? -13.577 -2.227 36.828 1.00 92.25 266 THR A C 1
ATOM 2069 O O . THR A 1 266 ? -13.039 -2.211 37.934 1.00 92.25 266 THR A O 1
ATOM 2072 N N . TYR A 1 267 ? -13.622 -3.326 36.071 1.00 92.38 267 TYR A N 1
ATOM 2073 C CA . TYR A 1 267 ? -13.327 -4.680 36.567 1.00 92.38 267 TYR A CA 1
ATOM 2074 C C . TYR A 1 267 ? -12.099 -5.347 35.930 1.00 92.38 267 TYR A C 1
ATOM 2076 O O . TYR A 1 267 ? -11.854 -6.534 36.165 1.00 92.38 267 TYR A O 1
ATOM 2084 N N . LEU A 1 268 ? -11.319 -4.615 35.130 1.00 92.19 268 LEU A N 1
ATOM 2085 C CA . LEU A 1 268 ? -10.054 -5.115 34.595 1.00 92.19 268 LEU A CA 1
ATOM 2086 C C . LEU A 1 268 ? -9.058 -5.397 35.723 1.00 92.19 268 LEU A C 1
ATOM 2088 O O . LEU A 1 268 ? -8.684 -4.492 36.468 1.00 92.19 268 LEU A O 1
ATOM 2092 N N . ALA A 1 269 ? -8.640 -6.658 35.828 1.00 90.38 269 ALA A N 1
ATOM 2093 C CA . ALA A 1 269 ? -7.660 -7.122 36.805 1.00 90.38 269 ALA A CA 1
ATOM 2094 C C . ALA A 1 269 ? -6.271 -7.300 36.182 1.00 90.38 269 ALA A C 1
ATOM 2096 O O . ALA A 1 269 ? -5.275 -6.965 36.816 1.00 90.38 269 ALA A O 1
ATOM 2097 N N . ASP A 1 270 ? -6.209 -7.800 34.946 1.00 89.00 270 ASP A N 1
ATOM 2098 C CA . ASP A 1 270 ? -4.970 -7.937 34.179 1.00 89.00 270 ASP A CA 1
ATOM 2099 C C . ASP A 1 270 ? -5.243 -7.808 32.672 1.00 89.00 270 ASP A C 1
ATOM 2101 O O . ASP A 1 270 ? -6.361 -8.058 32.210 1.00 89.00 270 ASP A O 1
ATOM 2105 N N . ALA A 1 271 ? -4.239 -7.395 31.899 1.00 87.75 271 ALA A N 1
ATOM 2106 C CA . ALA A 1 271 ? -4.371 -7.153 30.468 1.00 87.75 271 ALA A CA 1
ATOM 2107 C C . ALA A 1 271 ? -3.108 -7.525 29.683 1.00 87.75 271 ALA A C 1
ATOM 2109 O O . ALA A 1 271 ? -2.062 -6.876 29.784 1.00 87.75 271 ALA A O 1
ATOM 2110 N N . ASP A 1 272 ? -3.257 -8.471 28.759 1.00 86.75 272 ASP A N 1
ATOM 2111 C CA . ASP A 1 272 ? -2.320 -8.640 27.660 1.00 86.75 272 ASP A CA 1
ATOM 2112 C C . ASP A 1 272 ? -2.755 -7.784 26.464 1.00 86.75 272 ASP A C 1
ATOM 2114 O O . ASP A 1 272 ? -3.428 -8.227 25.526 1.00 86.75 272 ASP A O 1
ATOM 2118 N N . TRP A 1 273 ? -2.301 -6.530 26.478 1.00 84.25 273 TRP A N 1
ATOM 2119 C CA . TRP A 1 273 ? -2.518 -5.572 25.394 1.00 84.25 273 TRP A CA 1
ATOM 2120 C C . TRP A 1 273 ? -1.942 -6.022 24.048 1.00 84.25 273 TRP A C 1
ATOM 2122 O O . TRP A 1 273 ? -2.372 -5.514 23.017 1.00 84.25 273 TRP A O 1
ATOM 2132 N N . SER A 1 274 ? -0.980 -6.952 24.015 1.00 76.88 274 SER A N 1
ATOM 2133 C CA . SER A 1 274 ? -0.409 -7.432 22.751 1.00 76.88 274 SER A CA 1
ATOM 2134 C C . SER A 1 274 ? -1.360 -8.390 22.037 1.00 76.88 274 SER A C 1
ATOM 2136 O O . SER A 1 274 ? -1.618 -8.224 20.847 1.00 76.88 274 SER A O 1
ATOM 2138 N N . ARG A 1 275 ? -1.960 -9.314 22.795 1.00 78.50 275 ARG A N 1
ATOM 2139 C CA . ARG A 1 275 ? -2.926 -10.315 22.321 1.00 78.50 275 ARG A CA 1
ATOM 2140 C C . ARG A 1 275 ? -4.381 -9.869 22.445 1.00 78.50 275 ARG A C 1
ATOM 2142 O O . ARG A 1 275 ? -5.280 -10.662 22.189 1.00 78.50 275 ARG A O 1
ATOM 2149 N N . ARG A 1 276 ? -4.626 -8.628 22.884 1.00 85.81 276 ARG A N 1
ATOM 2150 C CA . ARG A 1 276 ? -5.970 -8.076 23.145 1.00 85.81 276 ARG A CA 1
ATOM 2151 C C . ARG A 1 276 ? -6.805 -8.994 24.050 1.00 85.81 276 ARG A C 1
ATOM 2153 O O . ARG A 1 276 ? -7.993 -9.212 23.810 1.00 85.81 276 ARG A O 1
ATOM 2160 N N . THR A 1 277 ? -6.142 -9.566 25.053 1.00 87.94 277 THR A N 1
ATOM 2161 C CA . THR A 1 277 ? -6.734 -10.488 26.024 1.00 87.94 277 THR A CA 1
ATOM 2162 C C . THR A 1 277 ? -6.801 -9.799 27.381 1.00 87.94 277 THR A C 1
ATOM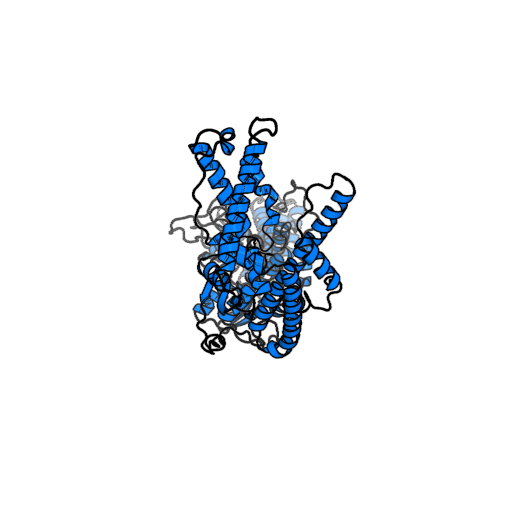 2164 O O . THR A 1 277 ? -5.802 -9.260 27.853 1.00 87.94 277 THR A O 1
ATOM 2167 N N . PHE A 1 278 ? -7.975 -9.809 28.001 1.00 90.69 278 PHE A N 1
ATOM 2168 C CA . PHE A 1 278 ? -8.259 -9.121 29.255 1.00 90.69 278 PHE A CA 1
ATOM 2169 C C . PHE A 1 278 ? -8.781 -10.109 30.285 1.00 90.69 278 PHE A C 1
ATOM 2171 O O . PHE A 1 278 ? -9.671 -10.906 29.991 1.00 90.69 278 PHE A O 1
ATOM 2178 N N . THR A 1 279 ? -8.266 -10.016 31.501 1.00 92.06 279 THR A N 1
ATOM 2179 C CA . THR A 1 279 ? -8.739 -10.785 32.647 1.00 92.06 279 THR A CA 1
ATOM 2180 C C . THR A 1 279 ? -9.607 -9.878 33.505 1.00 92.06 279 THR A C 1
ATOM 2182 O O . THR A 1 279 ? -9.144 -8.853 34.014 1.00 92.06 279 THR A O 1
ATOM 2185 N N . LEU A 1 280 ? -10.876 -10.246 33.655 1.00 92.50 280 LEU A N 1
ATOM 2186 C CA . LEU A 1 280 ? -11.883 -9.475 34.376 1.00 92.50 280 LEU A CA 1
ATOM 2187 C C . LEU A 1 280 ? -12.281 -10.197 35.660 1.00 92.50 280 LEU A C 1
ATOM 2189 O O . LEU A 1 280 ? -12.570 -11.393 35.637 1.00 92.50 280 LEU A O 1
ATOM 2193 N N . GLN A 1 281 ? -12.338 -9.455 36.765 1.00 93.19 281 GLN A N 1
ATOM 2194 C CA . GLN A 1 281 ? -12.873 -9.934 38.041 1.00 93.19 281 GLN A CA 1
ATOM 2195 C C . GLN A 1 281 ? -14.231 -9.283 38.273 1.00 93.19 281 GLN A C 1
ATOM 2197 O O . GLN A 1 281 ? -14.308 -8.128 38.688 1.00 93.19 281 GLN A O 1
ATOM 2202 N N . VAL A 1 282 ? -15.302 -10.010 37.959 1.00 91.19 282 VAL A N 1
ATOM 2203 C CA . VAL A 1 282 ? -16.667 -9.472 37.863 1.00 91.19 282 VAL A CA 1
ATOM 2204 C C . VAL A 1 282 ? -17.649 -10.219 38.778 1.00 91.19 282 VAL A C 1
ATOM 2206 O O . VAL A 1 282 ? -17.414 -11.374 39.139 1.00 91.19 282 VAL A O 1
ATOM 2209 N N . PRO A 1 283 ? -18.764 -9.587 39.182 1.00 91.50 283 PRO A N 1
ATOM 2210 C CA . PRO A 1 283 ? -19.871 -10.277 39.846 1.00 91.50 283 PRO A CA 1
ATOM 2211 C C . PRO A 1 283 ? -20.593 -11.265 38.914 1.00 91.50 283 PRO A C 1
ATOM 2213 O O . PRO A 1 283 ? -20.557 -11.102 37.692 1.00 91.50 283 PRO A O 1
ATOM 2216 N N . ASP A 1 284 ? -21.313 -12.234 39.491 1.00 87.50 284 ASP A N 1
ATOM 2217 C CA . ASP A 1 284 ? -21.986 -13.323 38.758 1.00 87.50 284 ASP A CA 1
ATOM 2218 C C . ASP A 1 284 ? -22.878 -12.824 37.605 1.00 87.50 284 ASP A C 1
ATOM 2220 O O . ASP A 1 284 ? -22.704 -13.253 36.469 1.00 87.50 284 ASP A O 1
ATOM 2224 N N . LEU A 1 285 ? -23.754 -11.841 37.854 1.00 87.94 285 LEU A N 1
ATOM 2225 C CA . LEU A 1 285 ? -24.654 -11.299 36.822 1.00 87.94 285 LEU A CA 1
ATOM 2226 C C . LEU A 1 285 ? -23.909 -10.695 35.621 1.00 87.94 285 LEU A C 1
ATOM 2228 O O . LEU A 1 285 ? -24.367 -10.792 34.483 1.00 87.94 285 LEU A O 1
ATOM 2232 N N . ILE A 1 286 ? -22.764 -10.048 35.864 1.00 90.00 286 ILE A N 1
ATOM 2233 C CA . ILE A 1 286 ? -21.945 -9.471 34.791 1.00 90.00 286 ILE A CA 1
ATOM 2234 C C . ILE A 1 286 ? -21.251 -10.593 34.012 1.00 90.00 286 ILE A C 1
ATOM 2236 O O . ILE A 1 286 ? -21.221 -10.533 32.783 1.00 90.00 286 ILE A O 1
ATOM 2240 N N . ALA A 1 287 ? -20.743 -11.622 34.700 1.00 89.06 287 ALA A N 1
ATOM 2241 C CA . ALA A 1 287 ? -20.141 -12.791 34.060 1.00 89.06 287 ALA A CA 1
ATOM 2242 C C . ALA A 1 287 ? -21.143 -13.512 33.150 1.00 89.06 287 ALA A C 1
ATOM 2244 O O . ALA A 1 287 ? -20.845 -13.741 31.979 1.00 89.06 287 ALA A O 1
ATOM 2245 N N . ASP A 1 288 ? -22.345 -13.799 33.651 1.00 88.69 288 ASP A N 1
ATOM 2246 C CA . ASP A 1 288 ? -23.388 -14.494 32.893 1.00 88.69 288 ASP A CA 1
ATOM 2247 C C . ASP A 1 288 ? -23.757 -13.717 31.620 1.00 88.69 288 ASP A C 1
ATOM 2249 O O . ASP A 1 288 ? -23.831 -14.292 30.531 1.00 88.69 288 ASP A O 1
ATOM 2253 N N . ARG A 1 289 ? -23.875 -12.385 31.714 1.00 88.25 289 ARG A N 1
ATOM 2254 C CA . ARG A 1 289 ? -24.124 -11.531 30.546 1.00 88.25 289 ARG A CA 1
ATOM 2255 C C . ARG A 1 289 ? -22.965 -11.519 29.545 1.00 88.25 289 ARG A C 1
ATOM 2257 O O . ARG A 1 289 ? -23.218 -11.521 28.339 1.00 88.25 289 ARG A O 1
ATOM 2264 N N . LEU A 1 290 ? -21.718 -11.465 30.014 1.00 88.25 290 LEU A N 1
ATOM 2265 C CA . LEU A 1 290 ? -20.536 -11.510 29.145 1.00 88.25 290 LEU A CA 1
ATOM 2266 C C . LEU A 1 290 ? -20.459 -12.835 28.377 1.00 88.25 290 LEU A C 1
ATOM 2268 O O . LEU A 1 290 ? -20.168 -12.825 27.186 1.00 88.25 290 LEU A O 1
ATOM 2272 N N . LEU A 1 291 ? -20.766 -13.952 29.039 1.00 87.25 291 LEU A N 1
ATOM 2273 C CA . LEU A 1 291 ? -20.731 -15.299 28.459 1.00 87.25 291 LEU A CA 1
ATOM 2274 C C . LEU A 1 291 ? -21.911 -15.572 27.515 1.00 87.25 291 LEU A C 1
ATOM 2276 O O . LEU A 1 291 ? -21.773 -16.324 26.553 1.00 87.25 291 LEU A O 1
ATOM 2280 N N . ALA A 1 292 ? -23.072 -14.961 27.765 1.00 83.44 292 ALA A N 1
ATOM 2281 C CA . ALA A 1 292 ? -24.250 -15.100 26.910 1.00 83.44 292 ALA A CA 1
ATOM 2282 C C . ALA A 1 292 ? -24.125 -14.350 25.569 1.00 83.44 292 ALA A C 1
ATOM 2284 O O . ALA A 1 292 ? -24.863 -14.644 24.625 1.00 83.44 292 ALA A O 1
ATOM 2285 N N . ARG A 1 293 ? -23.214 -13.372 25.459 1.00 72.31 293 ARG A N 1
ATOM 2286 C CA . ARG A 1 293 ? -22.989 -12.597 24.231 1.00 72.31 293 ARG A CA 1
ATOM 2287 C C . ARG A 1 293 ? -21.864 -13.198 23.396 1.00 72.31 293 ARG A C 1
ATOM 2289 O O . ARG A 1 293 ? -20.770 -13.430 23.883 1.00 72.31 293 ARG A O 1
ATOM 2296 N N . SER A 1 294 ? -22.116 -13.361 22.099 1.00 59.19 294 SER A N 1
ATOM 2297 C CA . SER A 1 294 ? -21.111 -13.837 21.133 1.00 59.19 294 SER A CA 1
ATOM 2298 C C . SER A 1 294 ? -20.462 -12.712 20.311 1.00 59.19 294 SER A C 1
ATOM 2300 O O . SER A 1 294 ? -19.738 -12.992 19.363 1.00 59.19 294 SER A O 1
ATOM 2302 N N . TYR A 1 295 ? -20.758 -11.440 20.606 1.00 56.41 295 TYR A N 1
ATOM 2303 C CA . TYR A 1 295 ? -20.231 -10.291 19.859 1.00 56.41 295 TYR A CA 1
ATOM 2304 C C . TYR A 1 295 ? -20.312 -9.012 20.713 1.00 56.41 295 TYR A C 1
ATOM 2306 O O . TYR A 1 295 ? -21.355 -8.814 21.347 1.00 56.41 295 TYR A O 1
ATOM 2314 N N . PRO A 1 296 ? -19.300 -8.116 20.741 1.00 66.69 296 PRO A N 1
ATOM 2315 C CA . PRO A 1 296 ? -18.032 -8.107 19.990 1.00 66.69 296 PRO A CA 1
ATOM 2316 C C . PRO A 1 296 ? -16.816 -8.727 20.719 1.00 66.69 296 PRO A C 1
ATOM 2318 O O . PRO A 1 296 ? -15.704 -8.644 20.202 1.00 66.69 296 PRO A O 1
ATOM 2321 N N . ILE A 1 297 ? -16.999 -9.306 21.910 1.00 76.62 297 ILE A N 1
ATOM 2322 C CA . ILE A 1 297 ? -15.928 -9.921 22.713 1.00 76.62 297 ILE A CA 1
ATOM 2323 C C . ILE A 1 297 ? -16.224 -11.411 22.888 1.00 76.62 297 ILE A C 1
ATOM 2325 O O . ILE A 1 297 ? -17.359 -11.769 23.200 1.00 76.62 297 ILE A O 1
ATOM 2329 N N . GLU A 1 298 ? -15.216 -12.261 22.717 1.00 83.00 298 GLU A N 1
ATOM 2330 C CA . GLU A 1 298 ? -15.288 -13.680 23.064 1.00 83.00 298 GLU A CA 1
ATOM 2331 C C . GLU A 1 298 ? -14.914 -13.857 24.540 1.00 83.00 298 GLU A C 1
ATOM 2333 O O . GLU A 1 298 ? -13.819 -13.469 24.951 1.00 83.00 298 GLU A O 1
ATOM 2338 N N . CYS A 1 299 ? -15.823 -14.412 25.344 1.00 85.12 299 CYS A N 1
ATOM 2339 C CA . CYS A 1 299 ? -15.636 -14.565 26.787 1.00 85.12 299 CYS A CA 1
ATOM 2340 C C . CYS A 1 299 ? -15.640 -16.040 27.200 1.00 85.12 299 CYS A C 1
ATOM 2342 O O . CYS A 1 299 ? -16.509 -16.804 26.782 1.00 85.12 299 CYS A O 1
ATOM 2344 N N . GLU A 1 300 ? -14.715 -16.422 28.078 1.00 87.31 300 GLU A N 1
ATOM 2345 C CA . GLU A 1 300 ? -14.615 -17.768 28.655 1.00 87.31 300 GLU A CA 1
ATOM 2346 C C . GLU A 1 300 ? -14.434 -17.685 30.180 1.00 87.31 300 GLU A C 1
ATOM 2348 O O . GLU A 1 300 ? -13.801 -16.757 30.693 1.00 87.31 300 GLU A O 1
ATOM 2353 N N . LEU A 1 301 ? -14.991 -18.654 30.917 1.00 83.75 301 LEU A N 1
ATOM 2354 C CA . LEU A 1 301 ? -14.750 -18.786 32.358 1.00 83.75 301 LEU A CA 1
ATOM 2355 C C . LEU A 1 301 ? -13.336 -19.304 32.607 1.00 83.75 301 LEU A C 1
ATOM 2357 O O . LEU A 1 301 ? -12.891 -20.251 31.959 1.00 83.75 301 LEU A O 1
ATOM 2361 N N . HIS A 1 302 ? -12.661 -18.712 33.588 1.00 76.50 302 HIS A N 1
ATOM 2362 C CA . HIS A 1 302 ? -11.383 -19.209 34.070 1.00 76.50 302 HIS A CA 1
ATOM 2363 C C . HIS A 1 302 ? -11.578 -19.887 35.429 1.00 76.50 302 HIS A C 1
ATOM 2365 O O . HIS A 1 302 ? -11.772 -19.217 36.447 1.00 76.50 302 HIS A O 1
ATOM 2371 N N . ASP A 1 303 ? -11.556 -21.220 35.441 1.00 58.97 303 ASP A N 1
ATOM 2372 C CA . ASP A 1 303 ? -11.558 -21.997 36.680 1.00 58.97 303 ASP A CA 1
ATOM 2373 C C . ASP A 1 303 ? -10.195 -21.814 37.354 1.00 58.97 303 ASP A C 1
ATOM 2375 O O . ASP A 1 303 ? -9.178 -22.212 36.795 1.00 58.97 303 ASP A O 1
ATOM 2379 N N . GLY A 1 304 ? -10.184 -21.164 38.523 1.00 48.72 304 GLY A N 1
ATOM 2380 C CA . GLY A 1 304 ? -8.994 -20.681 39.234 1.00 48.72 304 GLY A CA 1
ATOM 2381 C C . GLY A 1 304 ? -8.002 -21.754 39.699 1.00 48.72 304 GLY A C 1
ATOM 2382 O O . GLY A 1 304 ? -7.813 -21.953 40.898 1.00 48.72 304 GLY A O 1
ATOM 2383 N N . GLY A 1 305 ? -7.342 -22.420 38.759 1.00 41.22 305 GLY A N 1
ATOM 2384 C CA . GLY A 1 305 ? -6.003 -22.954 38.946 1.00 41.22 305 GLY A CA 1
ATOM 2385 C C . GLY A 1 305 ? -4.994 -21.833 38.718 1.00 41.22 305 GLY A C 1
ATOM 2386 O O . GLY A 1 305 ? -5.130 -21.080 37.760 1.00 41.22 305 GLY A O 1
ATOM 2387 N N . ASP A 1 306 ? -4.003 -21.735 39.603 1.00 39.03 306 ASP A N 1
ATOM 2388 C CA . ASP A 1 306 ? -2.798 -20.894 39.508 1.00 39.03 306 ASP A CA 1
ATOM 2389 C C . ASP A 1 306 ? -1.920 -21.274 38.290 1.00 39.03 306 ASP A C 1
ATOM 2391 O O . ASP A 1 306 ? -0.717 -21.500 38.411 1.00 39.03 306 ASP A O 1
ATOM 2395 N N . ASP A 1 307 ? -2.503 -21.376 37.100 1.00 35.81 307 ASP A N 1
ATOM 2396 C CA . ASP A 1 307 ? -1.740 -21.393 35.866 1.00 35.81 307 ASP A CA 1
ATOM 2397 C C . ASP A 1 307 ? -1.656 -19.937 35.396 1.00 35.81 307 ASP A C 1
ATOM 2399 O O . ASP A 1 307 ? -2.639 -19.409 34.861 1.00 35.81 307 ASP A O 1
ATOM 2403 N N . PRO A 1 308 ? -0.520 -19.238 35.619 1.00 37.94 308 PRO A N 1
ATOM 2404 C CA . PRO A 1 308 ? -0.295 -17.957 34.962 1.00 37.94 308 PRO A CA 1
ATOM 2405 C C . PRO A 1 308 ? -0.559 -18.177 33.480 1.00 37.94 308 PRO A C 1
ATOM 2407 O O . PRO A 1 308 ? -0.103 -19.202 32.969 1.00 37.94 308 PRO A O 1
ATOM 2410 N N . ILE A 1 309 ? -1.328 -17.263 32.855 1.00 41.50 309 ILE A N 1
ATOM 2411 C CA . ILE A 1 309 ? -1.650 -17.213 31.416 1.00 41.50 309 ILE A CA 1
ATOM 2412 C C . ILE A 1 309 ? -0.602 -18.027 30.694 1.00 41.50 309 ILE A C 1
ATOM 2414 O O . ILE A 1 309 ? 0.529 -17.547 30.616 1.00 41.50 309 ILE A O 1
ATOM 2418 N N . ALA A 1 310 ? -0.951 -19.270 30.322 1.00 35.62 310 ALA A N 1
ATOM 2419 C CA . ALA A 1 310 ? 0.039 -20.246 29.903 1.00 35.62 310 ALA A CA 1
ATOM 2420 C C . ALA A 1 310 ? 0.972 -19.536 28.933 1.00 35.62 310 ALA A C 1
ATOM 2422 O O . ALA A 1 310 ? 0.535 -19.090 27.861 1.00 35.62 310 ALA A O 1
ATOM 2423 N N . GLU A 1 311 ? 2.221 -19.335 29.366 1.00 35.97 311 GLU A N 1
ATOM 2424 C CA . GLU A 1 311 ? 3.300 -18.979 28.475 1.00 35.97 311 GLU A CA 1
ATOM 2425 C C . GLU A 1 311 ? 3.271 -20.119 27.475 1.00 35.97 311 GLU A C 1
ATOM 2427 O O . GLU A 1 311 ? 3.705 -21.233 27.759 1.00 35.97 311 GLU A O 1
ATOM 2432 N N . GLY A 1 312 ? 2.591 -19.887 26.353 1.00 32.16 312 GLY A N 1
ATOM 2433 C CA . GLY A 1 312 ? 2.608 -20.768 25.210 1.00 32.16 312 GLY A CA 1
ATOM 2434 C C . GLY A 1 312 ? 4.046 -20.753 24.748 1.00 32.16 312 GLY A C 1
ATOM 2435 O O . GLY A 1 312 ? 4.426 -19.934 23.911 1.00 32.16 312 GLY A O 1
ATOM 2436 N N . GLU A 1 313 ? 4.855 -21.586 25.394 1.00 31.11 313 GLU A N 1
ATOM 2437 C CA . GLU A 1 313 ? 6.248 -21.776 25.100 1.00 31.11 313 GLU A CA 1
ATOM 2438 C C . GLU A 1 313 ? 6.335 -22.153 23.626 1.00 31.11 313 GLU A C 1
ATOM 2440 O O . GLU A 1 313 ? 5.824 -23.170 23.161 1.00 31.11 313 GLU A O 1
ATOM 2445 N N . ALA A 1 314 ? 7.045 -21.291 22.908 1.00 32.97 314 ALA A N 1
ATOM 2446 C CA . ALA A 1 314 ? 7.986 -21.720 21.894 1.00 32.97 314 ALA A CA 1
ATOM 2447 C C . ALA A 1 314 ? 7.411 -22.463 20.675 1.00 32.97 314 ALA A C 1
ATOM 2449 O O . ALA A 1 314 ? 7.980 -23.465 20.247 1.00 32.97 314 ALA A O 1
ATOM 2450 N N . SER A 1 315 ? 6.397 -21.895 20.013 1.00 33.91 315 SER A N 1
ATOM 2451 C CA . SER A 1 315 ? 6.203 -22.161 18.574 1.00 33.91 315 SER A CA 1
ATOM 2452 C C . SER A 1 315 ? 6.529 -20.976 17.653 1.00 33.91 315 SER A C 1
ATOM 2454 O O . SER A 1 315 ? 6.604 -21.180 16.446 1.00 33.91 315 SER A O 1
ATOM 2456 N N . ASP A 1 316 ? 6.783 -19.769 18.173 1.00 41.97 316 ASP A N 1
ATOM 2457 C CA . ASP A 1 316 ? 6.778 -18.550 17.336 1.00 41.97 316 ASP A CA 1
ATOM 2458 C C . ASP A 1 316 ? 8.143 -17.862 17.153 1.00 41.97 316 ASP A C 1
ATOM 2460 O O . ASP A 1 316 ? 8.243 -16.736 16.671 1.00 41.97 316 ASP A O 1
ATOM 2464 N N . ARG A 1 317 ? 9.247 -18.551 17.481 1.00 41.75 317 ARG A N 1
ATOM 2465 C CA . ARG A 1 317 ? 10.607 -18.027 17.228 1.00 41.75 317 ARG A CA 1
ATOM 2466 C C . ARG A 1 317 ? 10.941 -17.845 15.741 1.00 41.75 317 ARG A C 1
ATOM 2468 O O . ARG A 1 317 ? 11.949 -17.213 15.437 1.00 41.75 317 ARG A O 1
ATOM 2475 N N . ALA A 1 318 ? 10.124 -18.382 14.834 1.00 43.66 318 ALA A N 1
ATOM 2476 C CA . ALA A 1 318 ? 10.278 -18.213 13.389 1.00 43.66 318 ALA A CA 1
ATOM 2477 C C . ALA A 1 318 ? 9.832 -16.824 12.881 1.00 43.66 318 ALA A C 1
ATOM 2479 O O . ALA A 1 318 ? 10.216 -16.428 11.784 1.00 43.66 318 ALA A O 1
ATOM 2480 N N . SER A 1 319 ? 9.094 -16.061 13.696 1.00 55.41 319 SER A N 1
ATOM 2481 C CA . SER A 1 319 ? 8.404 -14.831 13.279 1.00 55.41 319 SER A CA 1
ATOM 2482 C C . SER A 1 319 ? 9.168 -13.528 13.586 1.00 55.41 319 SER A C 1
ATOM 2484 O O . SER A 1 319 ? 8.659 -12.437 13.332 1.00 55.41 319 SER A O 1
ATOM 2486 N N . TYR A 1 320 ? 10.386 -13.604 14.133 1.00 73.75 320 TYR A N 1
ATOM 2487 C CA . TYR A 1 320 ? 11.139 -12.434 14.606 1.00 73.75 320 TYR A CA 1
ATOM 2488 C C . TYR A 1 320 ? 12.110 -11.864 13.570 1.00 73.75 320 TYR A C 1
ATOM 2490 O O . TYR A 1 320 ? 12.921 -12.590 12.996 1.00 73.75 320 TYR A O 1
ATOM 2498 N N . VAL A 1 321 ? 12.116 -10.537 13.411 1.00 79.06 321 VAL A N 1
ATOM 2499 C CA . VAL A 1 321 ? 13.043 -9.836 12.516 1.00 79.06 321 VAL A CA 1
ATOM 2500 C C . VAL A 1 321 ? 14.361 -9.570 13.242 1.00 79.06 321 VAL A C 1
ATOM 2502 O O . VAL A 1 321 ? 14.455 -8.714 14.126 1.00 79.06 321 VAL A O 1
ATOM 2505 N N . GLN A 1 322 ? 15.400 -10.312 12.863 1.00 81.94 322 GLN A N 1
ATOM 2506 C CA . GLN A 1 322 ? 16.761 -10.085 13.353 1.00 81.94 322 GLN A CA 1
ATOM 2507 C C . GLN A 1 322 ? 17.399 -8.843 12.711 1.00 81.94 322 GLN A C 1
ATOM 2509 O O . GLN A 1 322 ? 17.002 -8.456 11.606 1.00 81.94 322 GLN A O 1
ATOM 2514 N N . PRO A 1 323 ? 18.422 -8.245 13.355 1.00 83.56 323 PRO A N 1
ATOM 2515 C CA . PRO A 1 323 ? 19.163 -7.164 12.737 1.00 83.56 323 PRO A CA 1
ATOM 2516 C C . PRO A 1 323 ? 19.751 -7.577 11.384 1.00 83.56 323 PRO A C 1
ATOM 2518 O O . PRO A 1 323 ? 20.380 -8.629 11.261 1.00 83.56 323 PRO A O 1
ATOM 2521 N N . GLY A 1 324 ? 19.552 -6.746 10.368 1.00 82.69 324 GLY A N 1
ATOM 2522 C CA . GLY A 1 324 ? 20.045 -6.937 9.009 1.00 82.69 324 GLY A CA 1
ATOM 2523 C C . GLY A 1 324 ? 19.110 -7.692 8.073 1.00 82.69 324 GLY A C 1
ATOM 2524 O O . GLY A 1 324 ? 19.455 -7.873 6.909 1.00 82.69 324 GLY A O 1
ATOM 2525 N N . VAL A 1 325 ? 17.923 -8.098 8.516 1.00 85.44 325 VAL A N 1
ATOM 2526 C CA . VAL A 1 325 ? 16.895 -8.658 7.620 1.00 85.44 325 VAL A CA 1
ATOM 2527 C C . VAL A 1 325 ? 16.338 -7.594 6.662 1.00 85.44 325 VAL A C 1
ATOM 2529 O O . VAL A 1 325 ? 16.149 -7.871 5.475 1.00 85.44 325 VAL A O 1
ATOM 2532 N N . PHE A 1 326 ? 16.093 -6.376 7.159 1.00 82.88 326 PHE A N 1
ATOM 2533 C CA . PHE A 1 326 ? 15.671 -5.225 6.352 1.00 82.88 326 PHE A CA 1
ATOM 2534 C C . PHE A 1 326 ? 16.779 -4.196 6.300 1.00 82.88 326 PHE A C 1
ATOM 2536 O O . PHE A 1 326 ? 17.925 -4.603 6.277 1.00 82.88 326 PHE A O 1
ATOM 2543 N N . ASP A 1 327 ? 16.470 -2.898 6.221 1.00 78.00 327 ASP A N 1
ATOM 2544 C CA . ASP A 1 327 ? 17.416 -1.817 5.960 1.00 78.00 327 ASP A CA 1
ATOM 2545 C C . ASP A 1 327 ? 18.232 -1.328 7.175 1.00 78.00 327 ASP A C 1
ATOM 2547 O O . ASP A 1 327 ? 19.013 -0.387 7.056 1.00 78.00 327 ASP A O 1
ATOM 2551 N N . ASP A 1 328 ? 18.099 -1.987 8.322 1.00 80.44 328 ASP A N 1
ATOM 2552 C CA . ASP A 1 328 ? 18.595 -1.566 9.637 1.00 80.44 328 ASP A CA 1
ATOM 2553 C C . ASP A 1 328 ? 20.118 -1.714 9.838 1.00 80.44 328 ASP A C 1
ATOM 2555 O O . ASP A 1 328 ? 20.698 -1.082 10.720 1.00 80.44 328 ASP A O 1
ATOM 2559 N N . THR A 1 329 ? 20.794 -2.485 8.984 1.00 82.44 329 THR A N 1
ATOM 2560 C CA . THR A 1 329 ? 22.269 -2.586 8.923 1.00 82.44 329 THR A CA 1
ATOM 2561 C C . THR A 1 329 ? 22.844 -2.048 7.597 1.00 82.44 329 THR A C 1
ATOM 2563 O O . THR A 1 329 ? 22.097 -1.725 6.672 1.00 82.44 329 THR A O 1
ATOM 2566 N N . PRO A 1 330 ? 24.172 -1.909 7.431 1.00 84.56 330 PRO A N 1
ATOM 2567 C CA . PRO A 1 330 ? 24.767 -1.719 6.106 1.00 84.56 330 PRO A CA 1
ATOM 2568 C C . PRO A 1 330 ? 24.520 -2.926 5.187 1.00 84.56 330 PRO A C 1
ATOM 2570 O O . PRO A 1 330 ? 24.412 -4.051 5.661 1.00 84.56 330 PRO A O 1
ATOM 2573 N N . VAL A 1 331 ? 24.539 -2.729 3.862 1.00 84.31 331 VAL A N 1
ATOM 2574 C CA . VAL A 1 331 ? 24.244 -3.794 2.873 1.00 84.31 331 VAL A CA 1
ATOM 2575 C C . VAL A 1 331 ? 25.093 -5.061 3.062 1.00 84.31 331 VAL A C 1
ATOM 2577 O O . VAL A 1 331 ? 24.586 -6.166 2.907 1.00 84.31 331 VAL A O 1
ATOM 2580 N N . PHE A 1 332 ? 26.371 -4.926 3.433 1.00 84.19 332 PHE A N 1
ATOM 2581 C CA . PHE A 1 332 ? 27.251 -6.082 3.658 1.00 84.19 332 PHE A CA 1
ATOM 2582 C C . PHE A 1 332 ? 26.853 -6.936 4.877 1.00 84.19 332 PHE A C 1
ATOM 2584 O O . PHE A 1 332 ? 27.297 -8.073 4.989 1.00 84.19 332 PHE A O 1
ATOM 2591 N N . GLY A 1 333 ? 26.055 -6.384 5.794 1.00 85.25 333 GLY A N 1
ATOM 2592 C CA . GLY A 1 333 ? 25.529 -7.061 6.979 1.00 85.25 333 GLY A CA 1
ATOM 2593 C C . GLY A 1 333 ? 24.083 -7.529 6.813 1.00 85.25 333 GLY A C 1
ATOM 2594 O O . GLY A 1 333 ? 23.420 -7.760 7.822 1.00 85.25 333 GLY A O 1
ATOM 2595 N N . ARG A 1 334 ? 23.570 -7.607 5.575 1.00 88.12 334 ARG A N 1
ATOM 2596 C CA . ARG A 1 334 ? 22.206 -8.070 5.290 1.00 88.12 334 ARG A CA 1
ATOM 2597 C C . ARG A 1 334 ? 22.086 -9.585 5.425 1.00 88.12 334 ARG A C 1
ATOM 2599 O O . ARG A 1 334 ? 22.955 -10.324 4.962 1.00 88.12 334 ARG A O 1
ATOM 2606 N N . LEU A 1 335 ? 20.975 -10.035 5.995 1.00 89.06 335 LEU A N 1
ATOM 2607 C CA . LEU A 1 335 ? 20.629 -11.442 6.159 1.00 89.06 335 LEU A CA 1
ATOM 2608 C C . LEU A 1 335 ? 19.580 -11.875 5.129 1.00 89.06 335 LEU A C 1
ATOM 2610 O O . LEU A 1 335 ? 18.742 -11.064 4.724 1.00 89.06 335 LEU A O 1
ATOM 2614 N N . PRO A 1 336 ? 19.600 -13.147 4.697 1.00 89.25 336 PRO A N 1
ATOM 2615 C CA . PRO A 1 336 ? 18.572 -13.678 3.818 1.00 89.25 336 PRO A CA 1
ATOM 2616 C C . PRO A 1 336 ? 17.177 -13.554 4.429 1.00 89.25 336 PRO A C 1
ATOM 2618 O O . PRO A 1 336 ? 16.959 -13.874 5.599 1.00 89.25 336 PRO A O 1
ATOM 2621 N N . VAL A 1 337 ? 16.223 -13.101 3.622 1.00 88.25 337 VAL A N 1
ATOM 2622 C CA . VAL A 1 337 ? 14.826 -12.963 4.045 1.00 88.25 337 VAL A CA 1
ATOM 2623 C C . VAL A 1 337 ? 14.094 -14.312 3.979 1.00 88.25 337 VAL A C 1
ATOM 2625 O O . VAL A 1 337 ? 14.498 -15.217 3.249 1.00 88.25 337 VAL A O 1
ATOM 2628 N N . THR A 1 338 ? 13.002 -14.443 4.732 1.00 85.50 338 THR A N 1
ATOM 2629 C CA . THR A 1 338 ? 12.116 -15.617 4.765 1.00 85.50 338 THR A CA 1
ATOM 2630 C C . THR A 1 338 ? 10.677 -15.188 4.470 1.00 85.50 338 THR A C 1
ATOM 2632 O O . THR A 1 338 ? 10.368 -13.994 4.448 1.00 85.50 338 THR A O 1
ATOM 2635 N N . ALA A 1 339 ? 9.775 -16.154 4.270 1.00 80.50 339 ALA A N 1
ATOM 2636 C CA . ALA A 1 339 ? 8.352 -15.866 4.083 1.00 80.50 339 ALA A CA 1
ATOM 2637 C C . ALA A 1 339 ? 7.735 -15.142 5.297 1.00 80.50 339 ALA A C 1
ATOM 2639 O O . ALA A 1 339 ? 6.864 -14.290 5.135 1.00 80.50 339 ALA A O 1
ATOM 2640 N N . ASP A 1 340 ? 8.215 -15.437 6.507 1.00 78.31 340 ASP A N 1
ATOM 2641 C CA . ASP A 1 340 ? 7.749 -14.794 7.741 1.00 78.31 340 ASP A CA 1
ATOM 2642 C C . ASP A 1 340 ? 8.172 -13.325 7.795 1.00 78.31 340 ASP A C 1
ATOM 2644 O O . ASP A 1 340 ? 7.356 -12.459 8.110 1.00 78.31 340 ASP A O 1
ATOM 2648 N N . HIS A 1 341 ? 9.398 -13.012 7.358 1.00 83.12 341 HIS A N 1
ATOM 2649 C CA . HIS A 1 341 ? 9.842 -11.625 7.223 1.00 83.12 341 HIS A CA 1
ATOM 2650 C C . HIS A 1 341 ? 8.942 -10.832 6.262 1.00 83.12 341 HIS A C 1
ATOM 2652 O O . HIS A 1 341 ? 8.625 -9.679 6.532 1.00 83.12 341 HIS A O 1
ATOM 2658 N N . PHE A 1 342 ? 8.461 -11.424 5.168 1.00 76.81 342 PHE A N 1
ATOM 2659 C CA . PHE A 1 342 ? 7.558 -10.715 4.255 1.00 76.81 342 PHE A CA 1
ATOM 2660 C C . PHE A 1 342 ? 6.138 -10.537 4.782 1.00 76.81 342 PHE A C 1
ATOM 2662 O O . PHE A 1 342 ? 5.543 -9.481 4.554 1.00 76.81 342 PHE A O 1
ATOM 2669 N N . ARG A 1 343 ? 5.632 -11.485 5.576 1.00 74.75 343 ARG A N 1
ATOM 2670 C CA . ARG A 1 343 ? 4.396 -11.271 6.341 1.00 74.75 343 ARG A CA 1
ATOM 2671 C C . ARG A 1 343 ? 4.533 -10.063 7.270 1.00 74.75 343 ARG A C 1
ATOM 2673 O O . ARG A 1 343 ? 3.659 -9.200 7.263 1.00 74.75 343 ARG A O 1
ATOM 2680 N N . VAL A 1 344 ? 5.660 -9.953 7.975 1.00 74.94 344 VAL A N 1
ATOM 2681 C CA . VAL A 1 344 ? 5.991 -8.785 8.810 1.00 74.94 344 VAL A CA 1
ATOM 2682 C C . VAL A 1 344 ? 6.129 -7.502 7.977 1.00 74.94 344 VAL A C 1
ATOM 2684 O O . VAL A 1 344 ? 5.648 -6.441 8.364 1.00 74.94 344 VAL A O 1
ATOM 2687 N N . LEU A 1 345 ? 6.733 -7.562 6.791 1.00 74.69 345 LEU A N 1
ATOM 2688 C CA . LEU A 1 345 ? 6.822 -6.396 5.908 1.00 74.69 345 LEU A CA 1
ATOM 2689 C C . LEU A 1 345 ? 5.436 -5.874 5.503 1.00 74.69 345 LEU A C 1
ATOM 2691 O O . LEU A 1 345 ? 5.222 -4.661 5.473 1.00 74.69 345 LEU A O 1
ATOM 2695 N N . GLY A 1 346 ? 4.503 -6.785 5.217 1.00 71.31 346 GLY A N 1
ATOM 2696 C CA . GLY A 1 346 ? 3.118 -6.461 4.885 1.00 71.31 346 GLY A CA 1
ATOM 2697 C C . GLY A 1 346 ? 2.347 -5.793 6.026 1.00 71.31 346 GLY A C 1
ATOM 2698 O O . GLY A 1 346 ? 1.497 -4.948 5.754 1.00 71.31 346 GLY A O 1
ATOM 2699 N N . THR A 1 347 ? 2.649 -6.116 7.290 1.00 69.94 347 THR A N 1
ATOM 2700 C CA . THR A 1 347 ? 1.996 -5.479 8.450 1.00 69.94 347 THR A CA 1
ATOM 2701 C C . THR A 1 347 ? 2.558 -4.089 8.739 1.00 69.94 347 THR A C 1
ATOM 2703 O O . THR A 1 347 ? 1.809 -3.180 9.088 1.00 69.94 347 THR A O 1
ATOM 2706 N N . VAL A 1 348 ? 3.868 -3.898 8.573 1.00 66.94 348 VAL A N 1
ATOM 2707 C CA . VAL A 1 348 ? 4.556 -2.643 8.924 1.00 66.94 348 VAL A CA 1
ATOM 2708 C C . VAL A 1 348 ? 4.509 -1.609 7.799 1.00 66.94 348 VAL A C 1
ATOM 2710 O O . VAL A 1 348 ? 4.568 -0.404 8.048 1.00 66.94 348 VAL A O 1
ATOM 2713 N N . SER A 1 349 ? 4.411 -2.051 6.546 1.00 66.81 349 SER A N 1
ATOM 2714 C CA . SER A 1 349 ? 4.422 -1.172 5.382 1.00 66.81 349 SER A CA 1
ATOM 2715 C C . SER A 1 349 ? 3.160 -1.371 4.541 1.00 66.81 349 SER A C 1
ATOM 2717 O O . SER A 1 349 ? 3.095 -2.325 3.770 1.00 66.81 349 SER A O 1
ATOM 2719 N N . PRO A 1 350 ? 2.198 -0.428 4.547 1.00 58.03 350 PRO A N 1
ATOM 2720 C CA . PRO A 1 350 ? 1.045 -0.487 3.641 1.00 58.03 350 PRO A CA 1
ATOM 2721 C C . PRO A 1 350 ? 1.451 -0.400 2.156 1.00 58.03 350 PRO A C 1
ATOM 2723 O O . PRO A 1 350 ? 0.683 -0.775 1.279 1.00 58.03 350 PRO A O 1
ATOM 2726 N N . ASN A 1 351 ? 2.686 0.041 1.872 1.00 59.84 351 ASN A N 1
ATOM 2727 C CA . ASN A 1 351 ? 3.287 0.059 0.535 1.00 59.84 351 ASN A CA 1
ATOM 2728 C C . ASN A 1 351 ? 4.185 -1.165 0.278 1.00 59.84 351 ASN A C 1
ATOM 2730 O O . ASN A 1 351 ? 5.077 -1.093 -0.567 1.00 59.84 351 ASN A O 1
ATOM 2734 N N . ALA A 1 352 ? 4.004 -2.263 1.022 1.00 58.41 352 ALA A N 1
ATOM 2735 C CA . ALA A 1 352 ? 4.731 -3.519 0.820 1.00 58.41 352 ALA A CA 1
ATOM 2736 C C . ALA A 1 352 ? 4.584 -4.069 -0.613 1.00 58.41 352 ALA A C 1
ATOM 2738 O O . ALA A 1 352 ? 5.443 -4.790 -1.099 1.00 58.41 352 ALA A O 1
ATOM 2739 N N . ASP A 1 353 ? 3.558 -3.634 -1.339 1.00 58.22 353 ASP A N 1
ATOM 2740 C CA . ASP A 1 353 ? 3.289 -4.020 -2.725 1.00 58.22 353 ASP A CA 1
ATOM 2741 C C . ASP A 1 353 ? 4.089 -3.221 -3.778 1.00 58.22 353 ASP A C 1
ATOM 2743 O O . ASP A 1 353 ? 3.691 -3.122 -4.939 1.00 58.22 353 ASP A O 1
ATOM 2747 N N . GLN A 1 354 ? 5.204 -2.595 -3.390 1.00 75.44 354 GLN A N 1
ATOM 2748 C CA . GLN A 1 354 ? 6.118 -1.911 -4.315 1.00 75.44 354 GLN A CA 1
ATOM 2749 C C . GLN A 1 354 ? 7.173 -2.864 -4.915 1.00 75.44 354 GLN A C 1
ATOM 2751 O O . GLN A 1 354 ? 7.204 -4.065 -4.641 1.00 75.44 354 GLN A O 1
ATOM 2756 N N . LEU A 1 355 ? 8.063 -2.309 -5.745 1.00 88.12 355 LEU A N 1
ATOM 2757 C CA . LEU A 1 355 ? 9.241 -3.011 -6.257 1.00 88.12 355 LEU A CA 1
ATOM 2758 C C . LEU A 1 355 ? 10.407 -2.957 -5.264 1.00 88.12 355 LEU A C 1
ATOM 2760 O O . LEU A 1 355 ? 10.646 -1.923 -4.632 1.00 88.12 355 LEU A O 1
ATOM 2764 N N . TYR A 1 356 ? 11.167 -4.050 -5.195 1.00 88.25 356 TYR A N 1
ATOM 2765 C CA . TYR A 1 356 ? 12.349 -4.203 -4.350 1.00 88.25 356 TYR A CA 1
ATOM 2766 C C . TYR A 1 356 ? 13.568 -4.577 -5.182 1.00 88.25 356 TYR A C 1
ATOM 2768 O O . TYR A 1 356 ? 13.492 -5.450 -6.044 1.00 88.25 356 TYR A O 1
ATOM 2776 N N . ILE A 1 357 ? 14.698 -3.932 -4.895 1.00 90.88 357 ILE A N 1
ATOM 2777 C CA . ILE A 1 357 ? 16.020 -4.388 -5.312 1.00 90.88 357 ILE A CA 1
ATOM 2778 C C . ILE A 1 357 ? 16.403 -5.513 -4.363 1.00 90.88 357 ILE A C 1
ATOM 2780 O O . ILE A 1 357 ? 16.501 -5.306 -3.149 1.00 90.88 357 ILE A O 1
ATOM 2784 N N . VAL A 1 358 ? 16.635 -6.692 -4.916 1.00 91.50 358 VAL A N 1
ATOM 2785 C CA . VAL A 1 358 ? 17.056 -7.874 -4.172 1.00 91.50 358 VAL A CA 1
ATOM 2786 C C . VAL A 1 358 ? 18.345 -8.423 -4.753 1.00 91.50 358 VAL A C 1
ATOM 2788 O O . VAL A 1 358 ? 18.666 -8.194 -5.919 1.00 91.50 358 VAL A O 1
ATOM 2791 N N . PHE A 1 359 ? 19.085 -9.162 -3.937 1.00 92.19 359 PHE A N 1
ATOM 2792 C CA . PHE A 1 359 ? 20.214 -9.949 -4.406 1.00 92.19 359 PHE A CA 1
ATOM 2793 C C . PHE A 1 359 ? 19.961 -11.417 -4.077 1.00 92.19 359 PHE A C 1
ATOM 2795 O O . PHE A 1 359 ? 19.901 -11.785 -2.903 1.00 92.19 359 PHE A O 1
ATOM 2802 N N . SER A 1 360 ? 19.780 -12.242 -5.104 1.00 91.31 360 SER A N 1
ATOM 2803 C CA . SER A 1 360 ? 19.545 -13.678 -4.973 1.00 91.31 360 SER A CA 1
ATOM 2804 C C . SER A 1 360 ? 20.805 -14.477 -5.284 1.00 91.31 360 SER A C 1
ATOM 2806 O O . SER A 1 360 ? 21.649 -14.066 -6.083 1.00 91.31 360 SER A O 1
ATOM 2808 N N . THR A 1 361 ? 20.941 -15.651 -4.669 1.00 86.88 361 THR A N 1
ATOM 2809 C CA . THR A 1 361 ? 22.074 -16.551 -4.945 1.00 86.88 361 THR A CA 1
ATOM 2810 C C . THR A 1 361 ? 22.037 -17.126 -6.359 1.00 86.88 361 THR A C 1
ATOM 2812 O O . THR A 1 361 ? 23.084 -17.470 -6.902 1.00 86.88 361 THR A O 1
ATOM 2815 N N . SER A 1 362 ? 20.848 -17.224 -6.959 1.00 85.81 362 SER A N 1
ATOM 2816 C CA . SER A 1 362 ? 20.641 -17.805 -8.285 1.00 85.81 362 SER A CA 1
ATOM 2817 C C . SER A 1 362 ? 20.873 -16.814 -9.425 1.00 85.81 362 SER A C 1
ATOM 2819 O O . SER A 1 362 ? 21.464 -17.190 -10.433 1.00 85.81 362 SER A O 1
ATOM 2821 N N . ASN A 1 363 ? 20.425 -15.562 -9.278 1.00 86.62 363 ASN A N 1
ATOM 2822 C CA . ASN A 1 363 ? 20.366 -14.601 -10.387 1.00 86.62 363 ASN A CA 1
ATOM 2823 C C . ASN A 1 363 ? 21.148 -13.304 -10.114 1.00 86.62 363 ASN A C 1
ATOM 2825 O O . ASN A 1 363 ? 21.232 -12.448 -10.992 1.00 86.62 363 ASN A O 1
ATOM 2829 N N . GLY A 1 364 ? 21.730 -13.139 -8.921 1.00 90.88 364 GLY A N 1
ATOM 2830 C CA . GLY A 1 364 ? 22.418 -11.912 -8.533 1.00 90.88 364 GLY A CA 1
ATOM 2831 C C . GLY A 1 364 ? 21.441 -10.770 -8.254 1.00 90.88 364 GLY A C 1
ATOM 2832 O O . GLY A 1 364 ? 20.431 -10.965 -7.581 1.00 90.88 364 GLY A O 1
ATOM 2833 N N . ALA A 1 365 ? 21.758 -9.563 -8.731 1.00 91.44 365 ALA A N 1
ATOM 2834 C CA . ALA A 1 365 ? 20.930 -8.380 -8.505 1.00 91.44 365 ALA A CA 1
ATOM 2835 C C . ALA A 1 365 ? 19.681 -8.389 -9.401 1.00 91.44 365 ALA A C 1
ATOM 2837 O O . ALA A 1 365 ? 19.784 -8.409 -10.627 1.00 91.44 365 ALA A O 1
ATOM 2838 N N . GLU A 1 366 ? 18.504 -8.316 -8.786 1.00 91.56 366 GLU A N 1
ATOM 2839 C CA . GLU A 1 366 ? 17.205 -8.323 -9.458 1.00 91.56 366 GLU A CA 1
ATOM 2840 C C . GLU A 1 366 ? 16.299 -7.218 -8.902 1.00 91.56 366 GLU A C 1
ATOM 2842 O O . GLU A 1 366 ? 16.483 -6.733 -7.785 1.00 91.56 366 GLU A O 1
ATOM 2847 N N . VAL A 1 367 ? 15.279 -6.848 -9.676 1.00 92.38 367 VAL A N 1
ATOM 2848 C CA . VAL A 1 367 ? 14.167 -6.015 -9.210 1.00 92.38 367 VAL A CA 1
ATOM 2849 C C . VAL A 1 367 ? 12.895 -6.841 -9.300 1.00 92.38 367 VAL A C 1
ATOM 2851 O O . VAL A 1 367 ? 12.511 -7.253 -10.394 1.00 92.38 367 VAL A O 1
ATOM 2854 N N . LEU A 1 368 ? 12.253 -7.087 -8.160 1.00 88.81 368 LEU A N 1
ATOM 2855 C CA . LEU A 1 368 ? 11.075 -7.947 -8.059 1.00 88.81 368 LEU A CA 1
ATOM 2856 C C . LEU A 1 368 ? 9.982 -7.276 -7.215 1.00 88.81 368 LEU A C 1
ATOM 2858 O O . LEU A 1 368 ? 10.299 -6.595 -6.234 1.00 88.81 368 LEU A O 1
ATOM 2862 N N . PRO A 1 369 ? 8.695 -7.456 -7.557 1.00 87.12 369 PRO A N 1
ATOM 2863 C CA . PRO A 1 369 ? 7.606 -7.140 -6.643 1.00 87.12 369 PRO A CA 1
ATOM 2864 C C . PRO A 1 369 ? 7.589 -8.143 -5.484 1.00 87.12 369 PRO A C 1
ATOM 2866 O O . PRO A 1 369 ? 7.981 -9.300 -5.654 1.00 87.12 369 PRO A O 1
ATOM 2869 N N . LEU A 1 370 ? 7.071 -7.723 -4.328 1.00 81.94 370 LEU A N 1
ATOM 2870 C CA . LEU A 1 370 ? 6.995 -8.563 -3.127 1.00 81.94 370 LEU A CA 1
ATOM 2871 C C . LEU A 1 370 ? 6.362 -9.938 -3.395 1.00 81.94 370 LEU A C 1
ATOM 2873 O O . LEU A 1 370 ? 6.960 -10.965 -3.083 1.00 81.94 370 LEU A O 1
ATOM 2877 N N . ALA A 1 371 ? 5.212 -9.960 -4.072 1.00 79.88 371 ALA A N 1
ATOM 2878 C CA . ALA A 1 371 ? 4.490 -11.191 -4.396 1.00 79.88 371 ALA A CA 1
ATOM 2879 C C . ALA A 1 371 ? 5.311 -12.181 -5.248 1.00 79.88 371 ALA A C 1
ATOM 2881 O O . ALA A 1 371 ? 5.202 -13.396 -5.077 1.00 79.88 371 ALA A O 1
ATOM 2882 N N . ALA A 1 372 ? 6.165 -11.684 -6.153 1.00 83.94 372 ALA A N 1
ATOM 2883 C CA . ALA A 1 372 ? 7.043 -12.553 -6.935 1.00 83.94 372 ALA A CA 1
ATOM 2884 C C . ALA A 1 372 ? 8.142 -13.165 -6.060 1.00 83.94 372 ALA A C 1
ATOM 2886 O O . ALA A 1 372 ? 8.503 -14.325 -6.259 1.00 83.94 372 ALA A O 1
ATOM 2887 N N . ILE A 1 373 ? 8.656 -12.419 -5.076 1.00 84.75 373 ILE A N 1
ATOM 2888 C CA . ILE A 1 373 ? 9.636 -12.953 -4.127 1.00 84.75 373 ILE A CA 1
ATOM 2889 C C . ILE A 1 373 ? 8.978 -14.026 -3.250 1.00 84.75 373 ILE A C 1
ATOM 2891 O O . ILE A 1 373 ? 9.534 -15.113 -3.124 1.00 84.75 373 ILE A O 1
ATOM 2895 N N . GLU A 1 374 ? 7.771 -13.783 -2.732 1.00 82.75 374 GLU A N 1
ATOM 2896 C CA . GLU A 1 374 ? 7.003 -14.763 -1.945 1.00 82.75 374 GLU A CA 1
ATOM 2897 C C . GLU A 1 374 ? 6.740 -16.061 -2.732 1.00 82.75 374 GLU A C 1
ATOM 2899 O O . GLU A 1 374 ? 7.029 -17.158 -2.246 1.00 82.75 374 GLU A O 1
ATOM 2904 N N . LYS A 1 375 ? 6.279 -15.955 -3.990 1.00 82.56 375 LYS A N 1
ATOM 2905 C CA . LYS A 1 375 ? 6.073 -17.110 -4.888 1.00 82.56 375 LYS A CA 1
ATOM 2906 C C . LYS A 1 375 ? 7.373 -17.888 -5.111 1.00 82.56 375 LYS A C 1
ATOM 2908 O O . LYS A 1 375 ? 7.385 -19.120 -5.074 1.00 82.56 375 LYS A O 1
ATOM 2913 N N . ARG A 1 376 ? 8.486 -17.183 -5.334 1.00 85.69 376 ARG A N 1
ATOM 2914 C CA . ARG A 1 376 ? 9.802 -17.800 -5.550 1.00 85.69 376 ARG A CA 1
ATOM 2915 C C . ARG A 1 376 ? 10.355 -18.435 -4.272 1.00 85.69 376 ARG A C 1
ATOM 2917 O O . ARG A 1 376 ? 10.973 -19.492 -4.356 1.00 85.69 376 ARG A O 1
ATOM 2924 N N . MET A 1 377 ? 10.100 -17.864 -3.094 1.00 85.12 377 MET A N 1
ATOM 2925 C CA . MET A 1 377 ? 10.482 -18.456 -1.805 1.00 85.12 377 MET A CA 1
ATOM 2926 C C . MET A 1 377 ? 9.812 -19.802 -1.568 1.00 85.12 377 MET A C 1
ATOM 2928 O O . MET A 1 377 ? 10.483 -20.740 -1.144 1.00 85.12 377 MET A O 1
ATOM 2932 N N . ALA A 1 378 ? 8.533 -19.935 -1.931 1.00 84.50 378 ALA A N 1
ATOM 2933 C CA . ALA A 1 378 ? 7.842 -21.226 -1.898 1.00 84.50 378 ALA A CA 1
ATOM 2934 C C . ALA A 1 378 ? 8.515 -22.285 -2.797 1.00 84.50 378 ALA A C 1
ATOM 2936 O O . ALA A 1 378 ? 8.354 -23.481 -2.575 1.00 84.50 378 ALA A O 1
ATOM 2937 N N . SER A 1 379 ? 9.306 -21.846 -3.782 1.00 83.88 379 SER A N 1
ATOM 2938 C CA . SER A 1 379 ? 10.097 -22.691 -4.685 1.00 83.88 379 SER A CA 1
ATOM 2939 C C . SER A 1 379 ? 11.590 -22.758 -4.312 1.00 83.88 379 SER A C 1
ATOM 2941 O O . SER A 1 379 ? 12.401 -23.204 -5.121 1.00 83.88 379 SER A O 1
ATOM 2943 N N . GLY A 1 380 ? 11.974 -22.318 -3.106 1.00 85.31 380 GLY A N 1
ATOM 2944 C CA . GLY A 1 380 ? 13.347 -22.408 -2.591 1.00 85.31 380 GLY A CA 1
ATOM 2945 C C . GLY A 1 380 ? 14.253 -21.208 -2.887 1.00 85.31 380 GLY A C 1
ATOM 2946 O O . GLY A 1 380 ? 15.472 -21.328 -2.780 1.00 85.31 380 GLY A O 1
ATOM 2947 N N . TRP A 1 381 ? 13.698 -20.053 -3.266 1.00 89.25 381 TRP A N 1
ATOM 2948 C CA . TRP A 1 381 ? 14.484 -18.829 -3.456 1.00 89.25 381 TRP A CA 1
ATOM 2949 C C . TRP A 1 381 ? 15.178 -18.381 -2.170 1.00 89.25 381 TRP A C 1
ATOM 2951 O O . TRP A 1 381 ? 14.599 -18.415 -1.084 1.00 89.25 381 TRP A O 1
ATOM 2961 N N . HIS A 1 382 ? 16.414 -17.910 -2.322 1.00 89.94 382 HIS A N 1
ATOM 2962 C CA . HIS A 1 382 ? 17.247 -17.432 -1.230 1.00 89.94 382 HIS A CA 1
ATOM 2963 C C . HIS A 1 382 ? 17.969 -16.149 -1.645 1.00 89.94 382 HIS A C 1
ATOM 2965 O O . HIS A 1 382 ? 18.679 -16.115 -2.655 1.00 89.94 382 HIS A O 1
ATOM 2971 N N . GLY A 1 383 ? 17.794 -15.088 -0.864 1.00 91.00 383 GLY A N 1
ATOM 2972 C CA . GLY A 1 383 ? 18.364 -13.786 -1.173 1.00 91.00 383 GLY A CA 1
ATOM 2973 C C . GLY A 1 383 ? 18.076 -12.744 -0.105 1.00 91.00 383 GLY A C 1
ATOM 2974 O O . GLY A 1 383 ? 17.367 -13.004 0.867 1.00 91.00 383 GLY A O 1
ATOM 2975 N N . VAL A 1 384 ? 18.644 -11.560 -0.302 1.00 91.44 384 VAL A N 1
ATOM 2976 C CA . VAL A 1 384 ? 18.546 -10.413 0.609 1.00 91.44 384 VAL A CA 1
ATOM 2977 C C . VAL A 1 384 ? 17.779 -9.266 -0.046 1.00 91.44 384 VAL A C 1
ATOM 2979 O O . VAL A 1 384 ? 17.854 -9.079 -1.264 1.00 91.44 384 VAL A O 1
ATOM 2982 N N . VAL A 1 385 ? 17.072 -8.469 0.757 1.00 89.00 385 VAL A N 1
ATOM 2983 C CA . VAL A 1 385 ? 16.464 -7.208 0.306 1.00 89.00 385 VAL A CA 1
ATOM 2984 C C . VAL A 1 385 ? 17.478 -6.081 0.480 1.00 89.00 385 VAL A C 1
ATOM 2986 O O . VAL A 1 385 ? 18.028 -5.879 1.561 1.00 89.00 385 VAL A O 1
ATOM 2989 N N . ILE A 1 386 ? 17.738 -5.340 -0.594 1.00 88.12 386 ILE A N 1
ATOM 2990 C CA . ILE A 1 386 ? 18.702 -4.236 -0.599 1.00 88.12 386 ILE A CA 1
ATOM 2991 C C . ILE A 1 386 ? 17.993 -2.911 -0.327 1.00 88.12 386 ILE A C 1
ATOM 2993 O O . ILE A 1 386 ? 18.408 -2.170 0.562 1.00 88.12 386 ILE A O 1
ATOM 2997 N N . ALA A 1 387 ? 16.940 -2.622 -1.096 1.00 86.19 387 ALA A N 1
ATOM 2998 C CA . ALA A 1 387 ? 16.181 -1.374 -1.038 1.00 86.19 387 ALA A CA 1
ATOM 2999 C C . ALA A 1 387 ? 14.798 -1.545 -1.686 1.00 86.19 387 ALA A C 1
ATOM 3001 O O . ALA A 1 387 ? 14.656 -2.295 -2.652 1.00 86.19 387 ALA A O 1
ATOM 3002 N N . GLY A 1 388 ? 13.785 -0.834 -1.198 1.00 85.75 388 GLY A N 1
ATOM 3003 C CA . GLY A 1 388 ? 12.499 -0.681 -1.885 1.00 85.75 388 GLY A CA 1
ATOM 3004 C C . GLY A 1 388 ? 12.464 0.564 -2.775 1.00 85.75 388 GLY A C 1
ATOM 3005 O O . GLY A 1 388 ? 13.301 1.457 -2.647 1.00 85.75 388 GLY A O 1
ATOM 3006 N N . ALA A 1 389 ? 11.447 0.689 -3.634 1.00 85.62 389 ALA A N 1
ATOM 3007 C CA . ALA A 1 389 ? 11.243 1.896 -4.450 1.00 85.62 389 ALA A CA 1
ATOM 3008 C C . ALA A 1 389 ? 11.234 3.175 -3.613 1.00 85.62 389 ALA A C 1
ATOM 3010 O O . ALA A 1 389 ? 11.866 4.158 -3.975 1.00 85.62 389 ALA A O 1
ATOM 3011 N N . SER A 1 390 ? 10.602 3.125 -2.447 1.00 80.31 390 SER A N 1
ATOM 3012 C CA . SER A 1 390 ? 10.566 4.183 -1.436 1.00 80.31 390 SER A CA 1
ATOM 3013 C C . SER A 1 390 ? 11.921 4.671 -0.887 1.00 80.31 390 SER A C 1
ATOM 3015 O O . SER A 1 390 ? 11.956 5.691 -0.186 1.00 80.31 390 SER A O 1
ATOM 3017 N N . ASP A 1 391 ? 13.009 3.954 -1.160 1.00 81.00 391 ASP A N 1
ATOM 3018 C CA . ASP A 1 391 ? 14.365 4.296 -0.716 1.00 81.00 391 ASP A CA 1
ATOM 3019 C C . ASP A 1 391 ? 15.150 5.074 -1.763 1.00 81.00 391 ASP A C 1
ATOM 3021 O O . ASP A 1 391 ? 16.190 5.653 -1.447 1.00 81.00 391 ASP A O 1
ATOM 3025 N N . LEU A 1 392 ? 14.636 5.149 -2.994 1.00 85.31 392 LEU A N 1
ATOM 3026 C CA . LEU A 1 392 ? 15.239 5.977 -4.025 1.00 85.31 392 LEU A CA 1
ATOM 3027 C C . LEU A 1 392 ? 15.137 7.466 -3.651 1.00 85.31 392 LEU A C 1
ATOM 3029 O O . LEU A 1 392 ? 14.039 7.954 -3.343 1.00 85.31 392 LEU A O 1
ATOM 3033 N N . PRO A 1 393 ? 16.256 8.212 -3.703 1.00 85.38 393 PRO A N 1
ATOM 3034 C CA . PRO A 1 393 ? 16.270 9.621 -3.337 1.00 85.38 393 PRO A CA 1
ATOM 3035 C C . PRO A 1 393 ? 15.420 10.449 -4.307 1.00 85.38 393 PRO A C 1
ATOM 3037 O O . PRO A 1 393 ? 15.299 10.115 -5.488 1.00 85.38 393 PRO A O 1
ATOM 3040 N N . SER A 1 394 ? 14.846 11.552 -3.814 1.00 83.81 394 SER A N 1
ATOM 3041 C CA . SER A 1 394 ? 14.052 12.477 -4.635 1.00 83.81 394 SER A CA 1
ATOM 3042 C C . SER A 1 394 ? 14.840 12.987 -5.840 1.00 83.81 394 SER A C 1
ATOM 3044 O O . SER A 1 394 ? 14.283 13.055 -6.926 1.00 83.81 394 SER A O 1
ATOM 3046 N N . SER A 1 395 ? 16.151 13.203 -5.702 1.00 88.00 395 SER A N 1
ATOM 3047 C CA . SER A 1 395 ? 17.035 13.660 -6.784 1.00 88.00 395 SER A CA 1
ATOM 3048 C C . SER A 1 395 ? 17.033 12.773 -8.037 1.00 88.00 395 SER A C 1
ATOM 3050 O O . SER A 1 395 ? 17.337 13.257 -9.124 1.00 88.00 395 SER A O 1
ATOM 3052 N N . VAL A 1 396 ? 16.665 11.491 -7.920 1.00 85.31 396 VAL A N 1
ATOM 3053 C CA . VAL A 1 396 ? 16.519 10.578 -9.070 1.00 85.31 396 VAL A CA 1
ATOM 3054 C C . VAL A 1 396 ? 15.226 10.842 -9.849 1.00 85.31 396 VAL A C 1
ATOM 3056 O O . VAL A 1 396 ? 15.197 10.643 -11.061 1.00 85.31 396 VAL A O 1
ATOM 3059 N N . ILE A 1 397 ? 14.164 11.292 -9.175 1.00 86.56 397 ILE A N 1
ATOM 3060 C CA . ILE A 1 397 ? 12.835 11.519 -9.768 1.00 86.56 397 ILE A CA 1
ATOM 3061 C C . ILE A 1 397 ? 12.501 13.004 -9.975 1.00 86.56 397 ILE A C 1
ATOM 3063 O O . ILE A 1 397 ? 11.600 13.317 -10.749 1.00 86.56 397 ILE A O 1
ATOM 3067 N N . GLU A 1 398 ? 13.224 13.914 -9.320 1.00 83.75 398 GLU A N 1
ATOM 3068 C CA . GLU A 1 398 ? 13.039 15.370 -9.361 1.00 83.75 398 GLU A CA 1
ATOM 3069 C C . GLU A 1 398 ? 12.990 15.937 -10.786 1.00 83.75 398 GLU A C 1
ATOM 3071 O O . GLU A 1 398 ? 12.069 16.707 -11.064 1.00 83.75 398 GLU A O 1
ATOM 3076 N N . PRO A 1 399 ? 13.877 15.541 -11.725 1.00 83.25 399 PRO A N 1
ATOM 3077 C CA . PRO A 1 399 ? 13.793 16.020 -13.104 1.00 83.25 399 PRO A CA 1
ATOM 3078 C C . PRO A 1 399 ? 12.453 15.690 -13.772 1.00 83.25 399 PRO A C 1
ATOM 3080 O O . PRO A 1 399 ? 11.918 16.504 -14.515 1.00 83.25 399 PRO A O 1
ATOM 3083 N N . TRP A 1 400 ? 11.882 14.518 -13.480 1.00 83.12 400 TRP A N 1
ATOM 3084 C CA . TRP A 1 400 ? 10.606 14.083 -14.054 1.00 83.12 400 TRP A CA 1
ATOM 3085 C C . TRP A 1 400 ? 9.415 14.714 -13.340 1.00 83.12 400 TRP A C 1
ATOM 3087 O O . TRP A 1 400 ? 8.439 15.081 -13.986 1.00 83.12 400 TRP A O 1
ATOM 3097 N N . ALA A 1 401 ? 9.506 14.883 -12.020 1.00 76.06 401 ALA A N 1
ATOM 3098 C CA . ALA A 1 401 ? 8.498 15.589 -11.239 1.00 76.06 401 ALA A CA 1
ATOM 3099 C C . ALA A 1 401 ? 8.411 17.074 -11.639 1.00 76.06 401 ALA A C 1
ATOM 3101 O O . ALA A 1 401 ? 7.320 17.634 -11.691 1.00 76.06 401 ALA A O 1
ATOM 3102 N N . GLY A 1 402 ? 9.540 17.703 -11.983 1.00 69.50 402 GLY A N 1
ATOM 3103 C CA . GLY A 1 402 ? 9.594 19.087 -12.459 1.00 69.50 402 GLY A CA 1
ATOM 3104 C C . GLY A 1 402 ? 8.951 19.310 -13.835 1.00 69.50 402 GLY A C 1
ATOM 3105 O O . GLY A 1 402 ? 8.435 20.399 -14.088 1.00 69.50 402 GLY A O 1
ATOM 3106 N N . GLU A 1 403 ? 8.921 18.293 -14.708 1.00 65.50 403 GLU A N 1
ATOM 3107 C CA . GLU A 1 403 ? 8.287 18.368 -16.041 1.00 65.50 403 GLU A CA 1
ATOM 3108 C C . GLU A 1 403 ? 6.753 18.474 -15.988 1.00 65.50 403 GLU A C 1
ATOM 3110 O O . GLU A 1 403 ? 6.131 18.900 -16.960 1.00 65.50 403 GLU A O 1
ATOM 3115 N N . ILE A 1 404 ? 6.143 18.121 -14.856 1.00 63.12 404 ILE A N 1
ATOM 3116 C CA . ILE A 1 404 ? 4.689 18.083 -14.662 1.00 63.12 404 ILE A CA 1
ATOM 3117 C C . ILE A 1 404 ? 4.044 19.482 -14.733 1.00 63.12 404 ILE A C 1
ATOM 3119 O O . ILE A 1 404 ? 2.865 19.590 -15.066 1.00 63.12 404 ILE A O 1
ATOM 3123 N N . GLY A 1 405 ? 4.797 20.562 -14.480 1.00 60.28 405 GLY A N 1
ATOM 3124 C CA . GLY A 1 405 ? 4.329 21.943 -14.662 1.00 60.28 405 GLY A CA 1
ATOM 3125 C C . GLY A 1 405 ? 2.914 22.224 -14.118 1.00 60.28 405 GLY A C 1
ATOM 3126 O O . GLY A 1 405 ? 2.499 21.691 -13.090 1.00 60.28 405 GLY A O 1
ATOM 3127 N N . ARG A 1 406 ? 2.153 23.096 -14.801 1.00 52.22 406 ARG A N 1
ATOM 3128 C CA . ARG A 1 406 ? 0.706 23.251 -14.564 1.00 52.22 406 ARG A CA 1
ATOM 3129 C C . ARG A 1 406 ? -0.051 22.221 -15.399 1.00 52.22 406 ARG A C 1
ATOM 3131 O O . ARG A 1 406 ? 0.201 22.103 -16.594 1.00 52.22 406 ARG A O 1
ATOM 3138 N N . ARG A 1 407 ? -1.028 21.557 -14.774 1.00 53.41 407 ARG A N 1
ATOM 3139 C CA . ARG A 1 407 ? -2.044 20.728 -15.438 1.00 53.41 407 ARG A CA 1
ATOM 3140 C C . ARG A 1 407 ? -2.567 21.437 -16.704 1.00 53.41 407 ARG A C 1
ATOM 3142 O O . ARG A 1 407 ? -3.060 22.557 -16.553 1.00 53.41 407 ARG A O 1
ATOM 3149 N N . PRO A 1 408 ? -2.511 20.821 -17.900 1.00 53.34 408 PRO A N 1
ATOM 3150 C CA . PRO A 1 408 ? -3.198 21.352 -19.066 1.00 53.34 408 PRO A CA 1
ATOM 3151 C C . PRO A 1 408 ? -4.685 21.502 -18.738 1.00 53.34 408 PRO A C 1
ATOM 3153 O O . PRO A 1 408 ? -5.275 20.639 -18.072 1.00 53.34 408 PRO A O 1
ATOM 3156 N N . GLU A 1 409 ? -5.293 22.614 -19.158 1.00 56.00 409 GLU A N 1
ATOM 3157 C CA . GLU A 1 409 ? -6.742 22.796 -19.044 1.00 56.00 409 GLU A CA 1
ATOM 3158 C C . GLU A 1 409 ? -7.449 21.588 -19.684 1.00 56.00 409 GLU A C 1
ATOM 3160 O O . GLU A 1 409 ? -6.913 20.977 -20.605 1.00 56.00 409 GLU A O 1
ATOM 3165 N N . GLU A 1 410 ? -8.643 21.207 -19.207 1.00 54.31 410 GLU A N 1
ATOM 3166 C CA . GLU A 1 410 ? -9.327 19.926 -19.514 1.00 54.31 410 GLU A CA 1
ATOM 3167 C C . GLU A 1 410 ? -9.574 19.618 -21.010 1.00 54.31 410 GLU A C 1
ATOM 3169 O O . GLU A 1 410 ? -10.137 18.578 -21.346 1.00 54.31 410 GLU A O 1
ATOM 3174 N N . ARG A 1 411 ? -9.159 20.508 -21.915 1.00 48.59 411 ARG A N 1
ATOM 3175 C CA . ARG A 1 411 ? -9.287 20.409 -23.369 1.00 48.59 411 ARG A CA 1
ATOM 3176 C C . ARG A 1 411 ? -7.966 20.241 -24.124 1.00 48.59 411 ARG A C 1
ATOM 3178 O O . ARG A 1 411 ? -8.021 20.006 -25.329 1.00 48.59 411 ARG A O 1
ATOM 3185 N N . GLU A 1 412 ? -6.808 20.337 -23.475 1.00 54.78 412 GLU A N 1
ATOM 3186 C CA . GLU A 1 412 ? -5.520 20.099 -24.133 1.00 54.78 412 GLU A CA 1
ATOM 3187 C C . GLU A 1 412 ? -5.138 18.614 -24.063 1.00 54.78 412 GLU A C 1
ATOM 3189 O O . GLU A 1 412 ? -5.231 17.964 -23.020 1.00 54.78 412 GLU A O 1
ATOM 3194 N N . SER A 1 413 ? -4.733 18.051 -25.206 1.00 59.22 413 SER A N 1
ATOM 3195 C CA . SER A 1 413 ? -4.228 16.679 -25.273 1.00 59.22 413 SER A CA 1
ATOM 3196 C C . SER A 1 413 ? -2.977 16.555 -24.407 1.00 59.22 413 SER A C 1
ATOM 3198 O O . SER A 1 413 ? -1.969 17.198 -24.680 1.00 59.22 413 SER A O 1
ATOM 3200 N N . ILE A 1 414 ? -3.020 15.669 -23.409 1.00 59.62 414 ILE A N 1
ATOM 3201 C CA . ILE A 1 414 ? -1.848 15.280 -22.603 1.00 59.62 414 ILE A CA 1
ATOM 3202 C C . ILE A 1 414 ? -0.765 14.575 -23.435 1.00 59.62 414 ILE A C 1
ATOM 3204 O O . ILE A 1 414 ? 0.371 14.431 -22.993 1.00 59.62 414 ILE A O 1
ATOM 3208 N N . TRP A 1 415 ? -1.122 14.117 -24.637 1.00 67.25 415 TRP A N 1
ATOM 3209 C CA . TRP A 1 415 ? -0.207 13.456 -25.554 1.00 67.25 415 TRP A CA 1
ATOM 3210 C C . TRP A 1 415 ? 0.424 14.490 -26.484 1.00 67.25 415 TRP A C 1
ATOM 3212 O O . TRP A 1 415 ? -0.330 15.193 -27.170 1.00 67.25 415 TRP A O 1
ATOM 3222 N N . PRO A 1 416 ? 1.766 14.568 -26.555 1.00 65.19 416 PRO A N 1
ATOM 3223 C CA . PRO A 1 416 ? 2.433 15.439 -27.508 1.00 65.19 416 PRO A CA 1
ATOM 3224 C C . PRO A 1 416 ? 2.025 15.078 -28.940 1.00 65.19 416 PRO A C 1
ATOM 3226 O O . PRO A 1 416 ? 1.828 13.904 -29.283 1.00 65.19 416 PRO A O 1
ATOM 3229 N N . GLU A 1 417 ? 1.885 16.108 -29.775 1.00 70.69 417 GLU A N 1
ATOM 3230 C CA . GLU A 1 417 ? 1.551 15.936 -31.184 1.00 70.69 417 GLU A CA 1
ATOM 3231 C C . GLU A 1 417 ? 2.622 15.087 -31.875 1.00 70.69 417 GLU A C 1
ATOM 3233 O O . GLU A 1 417 ? 3.826 15.243 -31.645 1.00 70.69 417 GLU A O 1
ATOM 3238 N N . GLN A 1 418 ? 2.178 14.136 -32.697 1.00 75.50 418 GLN A N 1
ATOM 3239 C CA . GLN A 1 418 ? 3.102 13.249 -33.377 1.00 75.50 418 GLN A CA 1
ATOM 3240 C C . GLN A 1 418 ? 3.824 14.006 -34.484 1.00 75.50 418 GLN A C 1
ATOM 3242 O O . GLN A 1 418 ? 3.227 14.453 -35.460 1.00 75.50 418 GLN A O 1
ATOM 3247 N N . VAL A 1 419 ? 5.142 14.076 -34.353 1.00 85.06 419 VAL A N 1
ATOM 3248 C CA . VAL A 1 419 ? 5.999 14.601 -35.403 1.00 85.06 419 VAL A CA 1
ATOM 3249 C C . VAL A 1 419 ? 6.267 13.492 -36.414 1.00 85.06 419 VAL A C 1
ATOM 3251 O O . VAL A 1 419 ? 6.874 12.471 -36.086 1.00 85.06 419 VAL A O 1
ATOM 3254 N N . HIS A 1 420 ? 5.759 13.682 -37.631 1.00 84.94 420 HIS A N 1
ATOM 3255 C CA . HIS A 1 420 ? 5.926 12.748 -38.747 1.00 84.94 420 HIS A CA 1
ATOM 3256 C C . HIS A 1 420 ? 7.135 13.074 -39.631 1.00 84.94 420 HIS A C 1
ATOM 3258 O O . HIS A 1 420 ? 7.594 12.205 -40.365 1.00 84.94 420 HIS A O 1
ATOM 3264 N N . ASP A 1 421 ? 7.650 14.305 -39.567 1.00 88.94 421 ASP A N 1
ATOM 3265 C CA . ASP A 1 421 ? 8.853 14.696 -40.300 1.00 88.94 421 ASP A CA 1
ATOM 3266 C C . ASP A 1 421 ? 10.089 14.050 -39.665 1.00 88.94 421 ASP A C 1
ATOM 3268 O O . ASP A 1 421 ? 10.440 14.362 -38.529 1.00 88.94 421 ASP A O 1
ATOM 3272 N N . VAL A 1 422 ? 10.753 13.162 -40.408 1.00 89.31 422 VAL A N 1
ATOM 3273 C CA . VAL A 1 422 ? 11.954 12.439 -39.960 1.00 89.31 422 VAL A CA 1
ATOM 3274 C C . VAL A 1 422 ? 13.164 13.351 -39.734 1.00 89.31 422 VAL A C 1
ATOM 3276 O O . VAL A 1 422 ? 14.137 12.928 -39.107 1.00 89.31 422 VAL A O 1
ATOM 3279 N N . HIS A 1 423 ? 13.138 14.582 -40.254 1.00 87.25 423 HIS A N 1
ATOM 3280 C CA . HIS A 1 423 ? 14.213 15.562 -40.080 1.00 87.25 423 HIS A CA 1
ATOM 3281 C C . HIS A 1 423 ? 13.995 16.478 -38.866 1.00 87.25 423 HIS A C 1
ATOM 3283 O O . HIS A 1 423 ? 14.934 17.167 -38.466 1.00 87.25 423 HIS A O 1
ATOM 3289 N N . ASP A 1 424 ? 12.809 16.474 -38.245 1.00 90.12 424 ASP A N 1
ATOM 3290 C CA . ASP A 1 424 ? 12.576 17.183 -36.982 1.00 90.12 424 ASP A CA 1
ATOM 3291 C C . ASP A 1 424 ? 13.278 16.425 -35.831 1.00 90.12 424 ASP A C 1
ATOM 3293 O O . ASP A 1 424 ? 13.099 15.210 -35.689 1.00 90.12 424 ASP A O 1
ATOM 3297 N N . PRO A 1 425 ? 14.058 17.108 -34.969 1.00 86.88 425 PRO A N 1
ATOM 3298 C CA . PRO A 1 425 ? 14.747 16.482 -33.836 1.00 86.88 425 PRO A CA 1
ATOM 3299 C C . PRO A 1 425 ? 13.843 15.692 -32.876 1.00 86.88 425 PRO A C 1
ATOM 3301 O O . PRO A 1 425 ? 14.327 14.796 -32.184 1.00 86.88 425 PRO A O 1
ATOM 3304 N N . ARG A 1 426 ? 12.544 16.012 -32.834 1.00 88.50 426 ARG A N 1
ATOM 3305 C CA . ARG A 1 426 ? 11.527 15.366 -31.992 1.00 88.50 426 ARG A CA 1
ATOM 3306 C C . ARG A 1 426 ? 10.931 14.107 -32.617 1.00 88.50 426 ARG A C 1
ATOM 3308 O O . ARG A 1 426 ? 10.137 13.415 -31.976 1.00 88.50 426 ARG A O 1
ATOM 3315 N N . PHE A 1 427 ? 11.280 13.776 -33.863 1.00 91.88 427 PHE A N 1
ATOM 3316 C CA . PHE A 1 427 ? 10.795 12.568 -34.528 1.00 91.88 427 PHE A CA 1
ATOM 3317 C C . PHE A 1 427 ? 11.029 11.333 -33.651 1.00 91.88 427 PHE A C 1
ATOM 3319 O O . PHE A 1 427 ? 12.130 11.092 -33.159 1.00 91.88 427 PHE A O 1
ATOM 3326 N N . GLY A 1 428 ? 9.981 10.550 -33.410 1.00 90.56 428 GLY A N 1
ATOM 3327 C CA . GLY A 1 428 ? 10.074 9.357 -32.569 1.00 90.56 428 GLY A CA 1
ATOM 3328 C C . GLY A 1 428 ? 10.278 9.611 -31.068 1.00 90.56 428 GLY A C 1
ATOM 3329 O O . GLY A 1 428 ? 10.463 8.633 -30.357 1.00 90.56 428 GLY A O 1
ATOM 3330 N N . ASP A 1 429 ? 10.213 10.850 -30.550 1.00 90.81 429 ASP A N 1
ATOM 3331 C CA . ASP A 1 429 ? 10.320 11.137 -29.097 1.00 90.81 429 ASP A CA 1
ATOM 3332 C C . ASP A 1 429 ? 9.414 10.220 -28.258 1.00 90.81 429 ASP A C 1
ATOM 3334 O O . ASP A 1 429 ? 9.830 9.692 -27.229 1.00 90.81 429 ASP A O 1
ATOM 3338 N N . TRP A 1 430 ? 8.205 9.954 -28.763 1.00 89.69 430 TRP A N 1
ATOM 3339 C CA . TRP A 1 430 ? 7.198 9.087 -28.148 1.00 89.69 430 TRP A CA 1
ATOM 3340 C C . TRP A 1 430 ? 7.640 7.621 -27.953 1.00 89.69 430 TRP A C 1
ATOM 3342 O O . TRP A 1 430 ? 6.986 6.866 -27.238 1.00 89.69 430 TRP A O 1
ATOM 3352 N N . LEU A 1 431 ? 8.735 7.183 -28.579 1.00 92.88 431 LEU A N 1
ATOM 3353 C CA . LEU A 1 431 ? 9.324 5.855 -28.380 1.00 92.88 431 LEU A CA 1
ATOM 3354 C C . LEU A 1 431 ? 10.305 5.808 -27.206 1.00 92.88 431 LEU A C 1
ATOM 3356 O O . LEU A 1 431 ? 10.587 4.724 -26.700 1.00 92.88 431 LEU A O 1
ATOM 3360 N N . GLY A 1 432 ? 10.850 6.951 -26.792 1.00 92.75 432 GLY A N 1
ATOM 3361 C CA . GLY A 1 432 ? 11.983 7.026 -25.875 1.00 92.75 432 GLY A CA 1
ATOM 3362 C C . GLY A 1 432 ? 11.628 6.894 -24.397 1.00 92.75 432 GLY A C 1
ATOM 3363 O O . GLY A 1 432 ? 10.489 7.109 -23.972 1.00 92.75 432 GLY A O 1
ATOM 3364 N N . LEU A 1 433 ? 12.646 6.612 -23.581 1.00 91.88 433 LEU A N 1
ATOM 3365 C CA . LEU A 1 433 ? 12.547 6.630 -22.117 1.00 91.88 433 LEU A CA 1
ATOM 3366 C C . LEU A 1 433 ? 12.089 7.994 -21.571 1.00 91.88 433 LEU A C 1
ATOM 3368 O O . LEU A 1 433 ? 11.324 8.031 -20.608 1.00 91.88 433 LEU A O 1
ATOM 3372 N N . ALA A 1 434 ? 12.511 9.110 -22.171 1.00 88.94 434 ALA A N 1
ATOM 3373 C CA . ALA A 1 434 ? 12.098 10.445 -21.732 1.00 88.94 434 ALA A CA 1
ATOM 3374 C C . ALA A 1 434 ? 10.571 10.631 -21.817 1.00 88.94 434 ALA A C 1
ATOM 3376 O O . ALA A 1 434 ? 9.937 10.997 -20.828 1.00 88.94 434 ALA A O 1
ATOM 3377 N N . ASP A 1 435 ? 9.957 10.270 -22.948 1.00 87.88 435 ASP A N 1
ATOM 3378 C CA . ASP A 1 435 ? 8.500 10.339 -23.106 1.00 87.88 435 ASP A CA 1
ATOM 3379 C C . ASP A 1 435 ? 7.768 9.380 -22.158 1.00 87.88 435 ASP A C 1
ATOM 3381 O O . ASP A 1 435 ? 6.712 9.717 -21.634 1.00 87.88 435 ASP A O 1
ATOM 3385 N N . GLY A 1 436 ? 8.351 8.220 -21.845 1.00 89.69 436 GLY A N 1
ATOM 3386 C CA . GLY A 1 436 ? 7.795 7.322 -20.830 1.00 89.69 436 GLY A CA 1
ATOM 3387 C C . GLY A 1 436 ? 7.793 7.918 -19.423 1.00 89.69 436 GLY A C 1
ATOM 3388 O O . GLY A 1 436 ? 6.856 7.690 -18.657 1.00 89.69 436 GLY A O 1
ATOM 3389 N N . ALA A 1 437 ? 8.8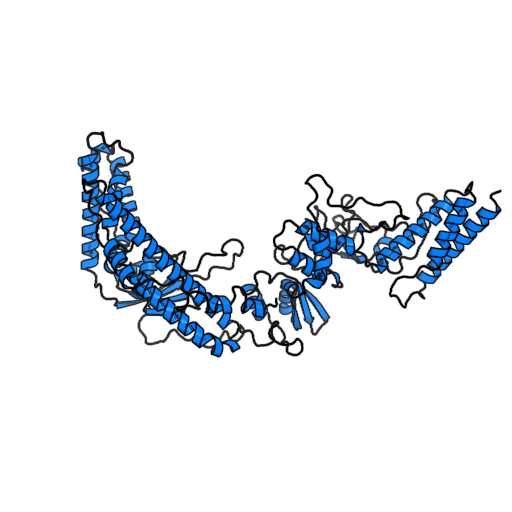22 8.699 -19.077 1.00 88.50 437 ALA A N 1
ATOM 3390 C CA . ALA A 1 437 ? 8.910 9.352 -17.769 1.00 88.50 437 ALA A CA 1
ATOM 3391 C C . ALA A 1 437 ? 7.847 10.435 -17.681 1.00 88.50 437 ALA A C 1
ATOM 3393 O O . ALA A 1 437 ? 7.049 10.438 -16.748 1.00 88.50 437 ALA A O 1
ATOM 3394 N N . ARG A 1 438 ? 7.772 11.260 -18.725 1.00 85.38 438 ARG A N 1
ATOM 3395 C CA . ARG A 1 438 ? 6.756 12.291 -18.886 1.00 85.38 438 ARG A CA 1
ATOM 3396 C C . ARG A 1 438 ? 5.344 11.713 -18.840 1.00 85.38 438 ARG A C 1
ATOM 3398 O O . ARG A 1 438 ? 4.522 12.190 -18.072 1.00 85.38 438 ARG A O 1
ATOM 3405 N N . THR A 1 439 ? 5.075 10.647 -19.592 1.00 85.06 439 THR A N 1
ATOM 3406 C CA . THR A 1 439 ? 3.779 9.948 -19.601 1.00 85.06 439 THR A CA 1
ATOM 3407 C C . THR A 1 439 ? 3.388 9.492 -18.197 1.00 85.06 439 THR A C 1
ATOM 3409 O O . THR A 1 439 ? 2.281 9.774 -17.748 1.00 85.06 439 THR A O 1
ATOM 3412 N N . THR A 1 440 ? 4.305 8.840 -17.475 1.00 87.44 440 THR A N 1
ATOM 3413 C CA . THR A 1 440 ? 4.045 8.379 -16.099 1.00 87.44 440 THR A CA 1
ATOM 3414 C C . THR A 1 440 ? 3.773 9.559 -15.170 1.00 87.44 440 THR A C 1
ATOM 3416 O O . THR A 1 440 ? 2.819 9.541 -14.398 1.00 87.44 440 THR A O 1
ATOM 3419 N N . ALA A 1 441 ? 4.586 10.610 -15.270 1.00 84.06 441 ALA A N 1
ATOM 3420 C CA . ALA A 1 441 ? 4.462 11.823 -14.474 1.00 84.06 441 ALA A CA 1
ATOM 3421 C C . ALA A 1 441 ? 3.097 12.513 -14.691 1.00 84.06 441 ALA A C 1
ATOM 3423 O O . ALA A 1 441 ? 2.434 12.898 -13.732 1.00 84.06 441 ALA A O 1
ATOM 3424 N N . TRP A 1 442 ? 2.626 12.589 -15.941 1.00 81.06 442 TRP A N 1
ATOM 3425 C CA . TRP A 1 442 ? 1.321 13.162 -16.283 1.00 81.06 442 TRP A CA 1
ATOM 3426 C C . TRP A 1 442 ? 0.141 12.322 -15.810 1.00 81.06 442 TRP A C 1
ATOM 3428 O O . TRP A 1 442 ? -0.812 12.871 -15.256 1.00 81.06 442 TRP A O 1
ATOM 3438 N N . LEU A 1 443 ? 0.183 11.006 -16.032 1.00 81.38 443 LEU A N 1
ATOM 3439 C CA . LEU A 1 443 ? -0.907 10.108 -15.641 1.00 81.38 443 LEU A CA 1
ATOM 3440 C C . LEU A 1 443 ? -1.094 10.079 -14.120 1.00 81.38 443 LEU A C 1
ATOM 3442 O O . LEU A 1 443 ? -2.221 10.031 -13.636 1.00 81.38 443 LEU A O 1
ATOM 3446 N N . THR A 1 444 ? 0.001 10.219 -13.375 1.00 78.38 444 THR A N 1
ATOM 3447 C CA . THR A 1 444 ? -0.015 10.164 -11.911 1.00 78.38 444 THR A CA 1
ATOM 3448 C C . THR A 1 444 ? -0.330 11.502 -11.251 1.00 78.38 444 THR A C 1
ATOM 3450 O O . THR A 1 444 ? -0.546 11.533 -10.050 1.00 78.38 444 THR A O 1
ATOM 3453 N N . PHE A 1 445 ? -0.461 12.602 -12.005 1.00 72.25 445 PHE A N 1
ATOM 3454 C CA . PHE A 1 445 ? -0.649 13.961 -11.472 1.00 72.25 445 PHE A CA 1
ATOM 3455 C C . PHE A 1 445 ? -1.808 14.132 -10.472 1.00 72.25 445 PHE A C 1
ATOM 3457 O O . PHE A 1 445 ? -1.767 15.013 -9.616 1.00 72.25 445 PHE A O 1
ATOM 3464 N N . ARG A 1 446 ? -2.883 13.345 -10.610 1.00 63.81 446 ARG A N 1
ATOM 3465 C CA . ARG A 1 446 ? -4.047 13.394 -9.702 1.00 63.81 446 ARG A CA 1
ATOM 3466 C C . ARG A 1 446 ? -3.983 12.367 -8.574 1.00 63.81 446 ARG A C 1
ATOM 3468 O O . ARG A 1 446 ? -4.881 12.346 -7.736 1.00 63.81 446 ARG A O 1
ATOM 3475 N N . ASP A 1 447 ? -2.977 11.508 -8.595 1.00 65.62 447 ASP A N 1
ATOM 3476 C CA . ASP A 1 447 ? -2.759 10.482 -7.595 1.00 65.62 447 ASP A CA 1
ATOM 3477 C C . ASP A 1 447 ? -1.987 11.078 -6.410 1.00 65.62 447 ASP A C 1
ATOM 3479 O O . ASP A 1 447 ? -1.102 11.919 -6.579 1.00 65.62 447 ASP A O 1
ATOM 3483 N N . GLN A 1 448 ? -2.311 10.642 -5.195 1.00 63.69 448 GLN A N 1
ATOM 3484 C CA . GLN A 1 448 ? -1.568 11.037 -3.994 1.00 63.69 448 GLN A CA 1
ATOM 3485 C C . GLN A 1 448 ? -0.157 10.407 -3.970 1.00 63.69 448 GLN A C 1
ATOM 3487 O O . GLN A 1 448 ? 0.694 10.833 -3.193 1.00 63.69 448 GLN A O 1
ATOM 3492 N N . ASP A 1 449 ? 0.111 9.454 -4.873 1.00 73.75 449 ASP A N 1
ATOM 3493 C CA . ASP A 1 449 ? 1.309 8.609 -4.929 1.00 73.75 449 ASP A CA 1
ATOM 3494 C C . ASP A 1 449 ? 2.254 8.898 -6.133 1.00 73.75 449 ASP A C 1
ATOM 3496 O O . ASP A 1 449 ? 3.012 8.019 -6.555 1.00 73.75 449 ASP A O 1
ATOM 3500 N N . ILE A 1 450 ? 2.288 10.124 -6.687 1.00 81.75 450 ILE A N 1
ATOM 3501 C CA . ILE A 1 450 ? 3.163 10.500 -7.836 1.00 81.75 450 ILE A CA 1
ATOM 3502 C C . ILE A 1 450 ? 4.607 10.023 -7.648 1.00 81.75 450 ILE A C 1
ATOM 3504 O O . ILE A 1 450 ? 5.176 9.335 -8.502 1.00 81.75 450 ILE A O 1
ATOM 3508 N N . GLU A 1 451 ? 5.220 10.367 -6.514 1.00 84.19 451 GLU A N 1
ATOM 3509 C CA . GLU A 1 451 ? 6.619 10.028 -6.286 1.00 84.19 451 GLU A CA 1
ATOM 3510 C C . GLU A 1 451 ? 6.842 8.514 -6.188 1.00 84.19 451 GLU A C 1
ATOM 3512 O O . GLU A 1 451 ? 7.883 8.010 -6.608 1.00 84.19 451 GLU A O 1
ATOM 3517 N N . ARG A 1 452 ? 5.874 7.769 -5.640 1.00 83.94 452 ARG A N 1
ATOM 3518 C CA . ARG A 1 452 ? 5.937 6.305 -5.560 1.00 83.94 452 ARG A CA 1
ATOM 3519 C C . ARG A 1 452 ? 5.974 5.709 -6.963 1.00 83.94 452 ARG A C 1
ATOM 3521 O O . ARG A 1 452 ? 6.820 4.854 -7.231 1.00 83.94 452 ARG A O 1
ATOM 3528 N N . ASN A 1 453 ? 5.112 6.179 -7.859 1.00 87.31 453 ASN A N 1
ATOM 3529 C CA . ASN A 1 453 ? 5.021 5.663 -9.222 1.00 87.31 453 ASN A CA 1
ATOM 3530 C C . ASN A 1 453 ? 6.267 6.022 -10.043 1.00 87.31 453 ASN A C 1
ATOM 3532 O O . ASN A 1 453 ? 6.807 5.163 -10.740 1.00 87.31 453 ASN A O 1
ATOM 3536 N N . LEU A 1 454 ? 6.810 7.234 -9.887 1.00 89.25 454 LEU A N 1
ATOM 3537 C CA . LEU A 1 454 ? 8.077 7.624 -10.519 1.00 89.25 454 LEU A CA 1
ATOM 3538 C C . LEU A 1 454 ? 9.273 6.809 -10.001 1.00 89.25 454 LEU A C 1
ATOM 3540 O O . LEU A 1 454 ? 10.126 6.401 -10.792 1.00 89.25 454 LEU A O 1
ATOM 3544 N N . ARG A 1 455 ? 9.330 6.504 -8.698 1.00 89.56 455 ARG A N 1
ATOM 3545 C CA . ARG A 1 455 ? 10.366 5.617 -8.134 1.00 89.56 455 ARG A CA 1
ATOM 3546 C C . ARG A 1 455 ? 10.214 4.179 -8.638 1.00 89.56 455 ARG A C 1
ATOM 3548 O O . ARG A 1 455 ? 11.208 3.554 -9.002 1.00 89.56 455 ARG A O 1
ATOM 3555 N N . CYS A 1 456 ? 8.985 3.669 -8.740 1.00 90.38 456 CYS A N 1
ATOM 3556 C CA . CYS A 1 456 ? 8.726 2.358 -9.343 1.00 90.38 456 CYS A CA 1
ATOM 3557 C C . CYS A 1 456 ? 9.167 2.318 -10.811 1.00 90.38 456 CYS A C 1
ATOM 3559 O O . CYS A 1 456 ? 9.816 1.360 -11.225 1.00 90.38 456 CYS A O 1
ATOM 3561 N N . LEU A 1 457 ? 8.888 3.373 -11.584 1.00 92.25 457 LEU A N 1
ATOM 3562 C CA . LEU A 1 457 ? 9.351 3.501 -12.964 1.00 92.25 457 LEU A CA 1
ATOM 3563 C C . LEU A 1 457 ? 10.881 3.480 -13.057 1.00 92.25 457 LEU A C 1
ATOM 3565 O O . LEU A 1 457 ? 11.424 2.771 -13.905 1.00 92.25 457 LEU A O 1
ATOM 3569 N N . ALA A 1 458 ? 11.576 4.223 -12.190 1.00 91.44 458 ALA A N 1
ATOM 3570 C CA . ALA A 1 458 ? 13.037 4.247 -12.154 1.00 91.44 458 ALA A CA 1
ATOM 3571 C C . ALA A 1 458 ? 13.625 2.839 -11.973 1.00 91.44 458 ALA A C 1
ATOM 3573 O O . ALA A 1 458 ? 14.547 2.463 -12.695 1.00 91.44 458 ALA A O 1
ATOM 3574 N N . MET A 1 459 ? 13.055 2.041 -11.065 1.00 91.94 459 MET A N 1
ATOM 3575 C CA . MET A 1 459 ? 13.493 0.662 -10.832 1.00 91.94 459 MET A CA 1
ATOM 3576 C C . MET A 1 459 ? 13.129 -0.272 -11.985 1.00 91.94 459 MET A C 1
ATOM 3578 O O . MET A 1 459 ? 13.978 -1.015 -12.477 1.00 91.94 459 MET A O 1
ATOM 3582 N N . ALA A 1 460 ? 11.875 -0.229 -12.439 1.00 92.81 460 ALA A N 1
ATOM 3583 C CA . ALA A 1 460 ? 11.361 -1.152 -13.444 1.00 92.81 460 ALA A CA 1
ATOM 3584 C C . ALA A 1 460 ? 12.057 -0.998 -14.805 1.00 92.81 460 ALA A C 1
ATOM 3586 O O . ALA A 1 460 ? 12.209 -1.969 -15.544 1.00 92.81 460 ALA A O 1
ATOM 3587 N N . ARG A 1 461 ? 12.547 0.203 -15.134 1.00 90.25 461 ARG A N 1
ATOM 3588 C CA . ARG A 1 461 ? 13.291 0.461 -16.378 1.00 90.25 461 ARG A CA 1
ATOM 3589 C C . ARG A 1 461 ? 14.558 -0.366 -16.528 1.00 90.25 461 ARG A C 1
ATOM 3591 O O . ARG A 1 461 ? 14.939 -0.636 -17.664 1.00 90.25 461 ARG A O 1
ATOM 3598 N N . GLY A 1 462 ? 15.196 -0.748 -15.422 1.00 88.00 462 GLY A N 1
ATOM 3599 C CA . GLY A 1 462 ? 16.412 -1.564 -15.422 1.00 88.00 462 GLY A CA 1
ATOM 3600 C C . GLY A 1 462 ? 16.159 -3.070 -15.513 1.00 88.00 462 GLY A C 1
ATOM 3601 O O . GLY A 1 462 ? 17.098 -3.833 -15.709 1.00 88.00 462 GLY A O 1
ATOM 3602 N N . VAL A 1 463 ? 14.907 -3.517 -15.386 1.00 92.06 463 VAL A N 1
ATOM 3603 C CA . VAL A 1 463 ? 14.555 -4.944 -15.360 1.00 92.06 463 VAL A CA 1
ATOM 3604 C C . VAL A 1 463 ? 14.780 -5.561 -16.731 1.00 92.06 463 VAL A C 1
ATOM 3606 O O . VAL A 1 463 ? 14.272 -5.041 -17.717 1.00 92.06 463 VAL A O 1
ATOM 3609 N N . HIS A 1 464 ? 15.508 -6.672 -16.827 1.00 89.81 464 HIS A N 1
ATOM 3610 C CA . HIS A 1 464 ? 15.799 -7.276 -18.127 1.00 89.81 464 HIS A CA 1
ATOM 3611 C C . HIS A 1 464 ? 14.533 -7.775 -18.838 1.00 89.81 464 HIS A C 1
ATOM 3613 O O . HIS A 1 464 ? 14.317 -7.405 -19.982 1.00 89.81 464 HIS A O 1
ATOM 3619 N N . ASP A 1 465 ? 13.679 -8.557 -18.177 1.00 92.44 465 ASP A N 1
ATOM 3620 C CA . ASP A 1 465 ? 12.416 -9.065 -18.729 1.00 92.44 465 ASP A CA 1
ATOM 3621 C C . ASP A 1 465 ? 11.248 -8.566 -17.875 1.00 92.44 465 ASP A C 1
ATOM 3623 O O . ASP A 1 465 ? 11.146 -8.906 -16.700 1.00 92.44 465 ASP A O 1
ATOM 3627 N N . LEU A 1 466 ? 10.366 -7.747 -18.449 1.00 93.06 466 LEU A N 1
ATOM 3628 C CA . LEU A 1 466 ? 9.280 -7.124 -17.694 1.00 93.06 466 LEU A CA 1
ATOM 3629 C C . LEU A 1 466 ? 8.228 -8.129 -17.205 1.00 93.06 466 LEU A C 1
ATOM 3631 O O . LEU A 1 466 ? 7.505 -7.817 -16.262 1.00 93.06 466 LEU A O 1
ATOM 3635 N N . ARG A 1 467 ? 8.177 -9.341 -17.771 1.00 91.38 467 ARG A N 1
ATOM 3636 C CA . ARG A 1 467 ? 7.296 -10.423 -17.301 1.00 91.38 467 ARG A CA 1
ATOM 3637 C C . ARG A 1 467 ? 7.620 -10.854 -15.875 1.00 91.38 467 ARG A C 1
ATOM 3639 O O . ARG A 1 467 ? 6.742 -11.324 -15.163 1.00 91.38 467 ARG A O 1
ATOM 3646 N N . THR A 1 468 ? 8.850 -10.628 -15.403 1.00 88.62 468 THR A N 1
ATOM 3647 C CA . THR A 1 468 ? 9.229 -10.930 -14.012 1.00 88.62 468 THR A CA 1
ATOM 3648 C C . THR A 1 468 ? 8.623 -9.965 -12.995 1.00 88.62 468 THR A C 1
ATOM 3650 O O . THR A 1 468 ? 8.751 -10.198 -11.795 1.00 88.62 468 THR A O 1
ATOM 3653 N N . LEU A 1 469 ? 8.017 -8.866 -13.455 1.00 88.94 469 LEU A N 1
ATOM 3654 C CA . LEU A 1 469 ? 7.298 -7.912 -12.610 1.00 88.94 469 LEU A CA 1
ATOM 3655 C C . LEU A 1 469 ? 5.827 -8.283 -12.424 1.00 88.94 469 LEU A C 1
ATOM 3657 O O . LEU A 1 469 ? 5.111 -7.574 -11.713 1.00 88.94 469 LEU A O 1
ATOM 3661 N N . ASP A 1 470 ? 5.381 -9.375 -13.044 1.00 83.44 470 ASP A N 1
ATOM 3662 C CA . ASP A 1 470 ? 4.058 -9.918 -12.805 1.00 83.44 470 ASP A CA 1
ATOM 3663 C C . ASP A 1 470 ? 3.941 -10.419 -11.364 1.00 83.44 470 ASP A C 1
ATOM 3665 O O . ASP A 1 470 ? 4.721 -11.248 -10.890 1.00 83.44 470 ASP A O 1
ATOM 3669 N N . SER A 1 471 ? 2.946 -9.899 -10.659 1.00 68.81 471 SER A N 1
ATOM 3670 C CA . SER A 1 471 ? 2.605 -10.319 -9.305 1.00 68.81 471 SER A CA 1
ATOM 3671 C C . SER A 1 471 ? 1.418 -11.283 -9.269 1.00 68.81 471 SER A C 1
ATOM 3673 O O . SER A 1 471 ? 0.993 -11.674 -8.181 1.00 68.81 471 SER A O 1
ATOM 3675 N N . GLY A 1 472 ? 0.823 -11.628 -10.420 1.00 61.38 472 GLY A N 1
ATOM 3676 C CA . GLY A 1 472 ? -0.359 -12.490 -10.536 1.00 61.38 472 GLY A CA 1
ATOM 3677 C C . GLY A 1 472 ? -1.633 -11.917 -9.897 1.00 61.38 472 GLY A C 1
ATOM 3678 O O . GLY A 1 472 ? -2.700 -12.525 -9.977 1.00 61.38 472 GLY A O 1
ATOM 3679 N N . SER A 1 473 ? -1.560 -10.739 -9.268 1.00 54.66 473 SER A N 1
ATOM 3680 C CA . SER A 1 473 ? -2.659 -10.119 -8.535 1.00 54.66 473 SER A CA 1
ATOM 3681 C C . SER A 1 473 ? -2.854 -8.667 -8.972 1.00 54.66 473 SER A C 1
ATOM 3683 O O . SER A 1 473 ? -1.937 -7.851 -8.963 1.00 54.66 473 SER A O 1
ATOM 3685 N N . ARG A 1 474 ? -4.097 -8.306 -9.317 1.00 51.47 474 ARG A N 1
ATOM 3686 C CA . ARG A 1 474 ? -4.443 -6.953 -9.802 1.00 51.47 474 ARG A CA 1
ATOM 3687 C C . ARG A 1 474 ? -4.224 -5.836 -8.775 1.00 51.47 474 ARG A C 1
ATOM 3689 O O . ARG A 1 474 ? -4.319 -4.672 -9.140 1.00 51.47 474 ARG A O 1
ATOM 3696 N N . ARG A 1 475 ? -4.013 -6.180 -7.499 1.00 51.34 475 ARG A N 1
ATOM 3697 C CA . ARG A 1 475 ? -3.905 -5.219 -6.391 1.00 51.34 475 ARG A CA 1
ATOM 3698 C C . ARG A 1 475 ? -2.472 -5.005 -5.888 1.00 51.34 475 ARG A C 1
ATOM 3700 O O . ARG A 1 475 ? -2.253 -3.997 -5.234 1.00 51.34 475 ARG A O 1
ATOM 3707 N N . ARG A 1 476 ? -1.514 -5.895 -6.201 1.00 54.53 476 ARG A N 1
ATOM 3708 C CA . ARG A 1 476 ? -0.164 -5.896 -5.594 1.00 54.53 476 ARG A CA 1
ATOM 3709 C C . ARG A 1 476 ? 0.982 -5.875 -6.615 1.00 54.53 476 ARG A C 1
ATOM 3711 O O . ARG A 1 476 ? 1.922 -6.661 -6.520 1.00 54.53 476 ARG A O 1
ATOM 3718 N N . GLY A 1 477 ? 0.854 -5.090 -7.682 1.00 67.69 477 GLY A N 1
ATOM 3719 C CA . GLY A 1 477 ? 1.801 -5.087 -8.806 1.00 67.69 477 GLY A CA 1
ATOM 3720 C C . GLY A 1 477 ? 2.245 -3.692 -9.233 1.00 67.69 477 GLY A C 1
ATOM 3721 O O . GLY A 1 477 ? 1.865 -2.687 -8.636 1.00 67.69 477 GLY A O 1
ATOM 3722 N N . VAL A 1 478 ? 3.046 -3.639 -10.300 1.00 83.44 478 VAL A N 1
ATOM 3723 C CA . VAL A 1 478 ? 3.455 -2.379 -10.938 1.00 83.44 478 VAL A CA 1
ATOM 3724 C C . VAL A 1 478 ? 2.205 -1.590 -11.368 1.00 83.44 478 VAL A C 1
ATOM 3726 O O . VAL A 1 478 ? 1.366 -2.151 -12.080 1.00 83.44 478 VAL A O 1
ATOM 3729 N N . PRO A 1 479 ? 2.059 -0.312 -10.961 1.00 84.31 479 PRO A N 1
ATOM 3730 C CA . PRO A 1 479 ? 0.896 0.501 -11.311 1.00 84.31 479 PRO A CA 1
ATOM 3731 C C . PRO A 1 479 ? 0.702 0.634 -12.826 1.00 84.31 479 PRO A C 1
ATOM 3733 O O . PRO A 1 479 ? 1.675 0.686 -13.581 1.00 84.31 479 PRO A O 1
ATOM 3736 N N . HIS A 1 480 ? -0.552 0.746 -13.276 1.00 85.19 480 HIS A N 1
ATOM 3737 C CA . HIS A 1 480 ? -0.884 0.885 -14.702 1.00 85.19 480 HIS A CA 1
ATOM 3738 C C . HIS A 1 480 ? -0.124 2.044 -15.373 1.00 85.19 480 HIS A C 1
ATOM 3740 O O . HIS A 1 480 ? 0.427 1.887 -16.462 1.00 85.19 480 HIS A O 1
ATOM 3746 N N . ASP A 1 481 ? -0.011 3.181 -14.690 1.00 86.94 481 ASP A N 1
ATOM 3747 C CA . ASP A 1 481 ? 0.680 4.361 -15.218 1.00 86.94 481 ASP A CA 1
ATOM 3748 C C . ASP A 1 481 ? 2.178 4.111 -15.433 1.00 86.94 481 ASP A C 1
ATOM 3750 O O . ASP A 1 481 ? 2.776 4.621 -16.381 1.00 86.94 481 ASP A O 1
ATOM 3754 N N . VAL A 1 482 ? 2.783 3.259 -14.598 1.00 90.56 482 VAL A N 1
ATOM 3755 C CA . VAL A 1 482 ? 4.179 2.838 -14.753 1.00 90.56 482 VAL A CA 1
ATOM 3756 C C . VAL A 1 482 ? 4.327 1.924 -15.972 1.00 90.56 482 VAL A C 1
ATOM 3758 O O . VAL A 1 482 ? 5.294 2.068 -16.720 1.00 90.56 482 VAL A O 1
ATOM 3761 N N . TRP A 1 483 ? 3.354 1.050 -16.255 1.00 92.00 483 TRP A N 1
ATOM 3762 C CA . TRP A 1 483 ? 3.345 0.250 -17.487 1.00 92.00 483 TRP A CA 1
ATOM 3763 C C . TRP A 1 483 ? 3.307 1.115 -18.754 1.00 92.00 483 TRP A C 1
ATOM 3765 O O . TRP A 1 483 ? 4.052 0.841 -19.697 1.00 92.00 483 TRP A O 1
ATOM 3775 N N . GLN A 1 484 ? 2.524 2.197 -18.756 1.00 89.69 484 GLN A N 1
ATOM 3776 C CA . GLN A 1 484 ? 2.497 3.190 -19.846 1.00 89.69 484 GLN A CA 1
ATOM 3777 C C . GLN A 1 484 ? 3.833 3.944 -19.994 1.00 89.69 484 GLN A C 1
ATOM 3779 O O . GLN A 1 484 ? 4.176 4.428 -21.077 1.00 89.69 484 GLN A O 1
ATOM 3784 N N . GLY A 1 485 ? 4.615 4.040 -18.917 1.00 91.44 485 GLY A N 1
ATOM 3785 C CA . GLY A 1 485 ? 5.968 4.589 -18.936 1.00 91.44 485 GLY A CA 1
ATOM 3786 C C . GLY A 1 485 ? 7.055 3.627 -19.414 1.00 91.44 485 GLY A C 1
ATOM 3787 O O . GLY A 1 485 ? 8.072 4.074 -19.948 1.00 91.44 485 GLY A O 1
ATOM 3788 N N . LEU A 1 486 ? 6.867 2.320 -19.215 1.00 94.56 486 LEU A N 1
ATOM 3789 C CA . LEU A 1 486 ? 7.820 1.264 -19.592 1.00 94.56 486 LEU A CA 1
ATOM 3790 C C . LEU A 1 486 ? 7.662 0.804 -21.039 1.00 94.56 486 LEU A C 1
ATOM 3792 O O . LEU A 1 486 ? 8.636 0.401 -21.684 1.00 94.56 486 LEU A O 1
ATOM 3796 N N . LEU A 1 487 ? 6.438 0.879 -21.547 1.00 94.50 487 LEU A N 1
ATOM 3797 C CA . LEU A 1 487 ? 6.067 0.431 -22.876 1.00 94.50 487 LEU A CA 1
ATOM 3798 C C . LEU A 1 487 ? 5.571 1.601 -23.717 1.00 94.50 487 LEU A C 1
ATOM 3800 O O . LEU A 1 487 ? 5.088 2.607 -23.200 1.00 94.50 487 LEU A O 1
ATOM 3804 N N . THR A 1 488 ? 5.666 1.455 -25.030 1.00 90.00 488 THR A N 1
ATOM 3805 C CA . THR A 1 488 ? 4.946 2.314 -25.962 1.00 90.00 488 THR A CA 1
ATOM 3806 C C . THR A 1 488 ? 3.656 1.631 -26.411 1.00 90.00 488 THR A C 1
ATOM 3808 O O . THR A 1 488 ? 3.637 0.449 -26.763 1.00 90.00 488 THR A O 1
ATOM 3811 N N . SER A 1 489 ? 2.558 2.384 -26.404 1.00 74.25 489 SER A N 1
ATOM 3812 C CA . SER A 1 489 ? 1.257 1.956 -26.935 1.00 74.25 489 SER A CA 1
ATOM 3813 C C . SER A 1 489 ? 1.189 2.028 -28.466 1.00 74.25 489 SER A C 1
ATOM 3815 O O . SER A 1 489 ? 0.192 1.632 -29.072 1.00 74.25 489 SER A O 1
ATOM 3817 N N . ARG A 1 490 ? 2.244 2.544 -29.101 1.00 81.88 490 ARG A N 1
ATOM 3818 C CA . ARG A 1 490 ? 2.345 2.771 -30.541 1.00 81.88 490 ARG A CA 1
ATOM 3819 C C . ARG A 1 490 ? 3.344 1.793 -31.168 1.00 81.88 490 ARG A C 1
ATOM 3821 O O . ARG A 1 490 ? 4.311 1.369 -30.538 1.00 81.88 490 ARG A O 1
ATOM 3828 N N . ARG A 1 491 ? 3.097 1.433 -32.429 1.00 85.06 491 ARG A N 1
ATOM 3829 C CA . ARG A 1 491 ? 3.900 0.447 -33.166 1.00 85.06 491 ARG A CA 1
ATOM 3830 C C . ARG A 1 491 ? 5.245 1.024 -33.582 1.00 85.06 491 ARG A C 1
ATOM 3832 O O . ARG A 1 491 ? 5.291 2.139 -34.090 1.00 85.06 491 ARG A O 1
ATOM 3839 N N . LEU A 1 492 ? 6.299 0.227 -33.447 1.00 88.94 492 LEU A N 1
ATOM 3840 C CA . LEU A 1 492 ? 7.565 0.493 -34.125 1.00 88.94 492 LEU A CA 1
ATOM 3841 C C . LEU A 1 492 ? 7.335 0.463 -35.637 1.00 88.94 492 LEU A C 1
ATOM 3843 O O . LEU A 1 492 ? 6.829 -0.530 -36.157 1.00 88.94 492 LEU A O 1
ATOM 3847 N N . ASP A 1 493 ? 7.702 1.543 -36.317 1.00 90.25 493 ASP A N 1
ATOM 3848 C CA . ASP A 1 493 ? 7.766 1.548 -37.771 1.00 90.25 493 ASP A CA 1
ATOM 3849 C C . ASP A 1 493 ? 9.062 0.859 -38.204 1.00 90.25 493 ASP A C 1
ATOM 3851 O O . ASP A 1 493 ? 10.167 1.321 -37.899 1.00 90.25 493 ASP A O 1
ATOM 3855 N N . VAL A 1 494 ? 8.899 -0.288 -38.861 1.00 90.00 494 VAL A N 1
ATOM 3856 C CA . VAL A 1 494 ? 10.001 -1.146 -39.294 1.00 90.00 494 VAL A CA 1
ATOM 3857 C C . VAL A 1 494 ? 10.306 -1.037 -40.789 1.00 90.00 494 VAL A C 1
ATOM 3859 O O . VAL A 1 494 ? 11.255 -1.674 -41.247 1.00 90.00 494 VAL A O 1
ATOM 3862 N N . GLU A 1 495 ? 9.588 -0.187 -41.531 1.00 90.38 495 GLU A N 1
ATOM 3863 C CA . GLU A 1 495 ? 9.748 -0.014 -42.984 1.00 90.38 495 GLU A CA 1
ATOM 3864 C C . GLU A 1 495 ? 11.213 0.243 -43.405 1.00 90.38 495 GLU A C 1
ATOM 3866 O O . GLU A 1 495 ? 11.688 -0.402 -44.344 1.00 90.38 495 GLU A O 1
ATOM 3871 N N . PRO A 1 496 ? 12.022 1.068 -42.703 1.00 93.00 496 PRO A N 1
ATOM 3872 C CA . PRO A 1 496 ? 13.432 1.262 -43.071 1.00 93.00 496 PRO A CA 1
ATOM 3873 C C . PRO A 1 496 ? 14.271 -0.021 -43.124 1.00 93.00 496 PRO A C 1
ATOM 3875 O O . PRO A 1 496 ? 15.243 -0.100 -43.889 1.00 93.00 496 PRO A O 1
ATOM 3878 N N . PHE A 1 497 ? 13.909 -1.010 -42.309 1.00 93.00 497 PHE A N 1
ATOM 3879 C CA . PHE A 1 497 ? 14.660 -2.246 -42.105 1.00 93.00 497 PHE A CA 1
ATOM 3880 C C . PHE A 1 497 ? 14.170 -3.392 -42.992 1.00 93.00 497 PHE A C 1
ATOM 3882 O O . PHE A 1 497 ? 14.910 -4.353 -43.208 1.00 93.00 497 PHE A O 1
ATOM 3889 N N . GLU A 1 498 ? 12.960 -3.283 -43.541 1.00 90.50 498 GLU A N 1
ATOM 3890 C CA . GLU A 1 498 ? 12.433 -4.248 -44.500 1.00 90.50 498 GLU A CA 1
ATOM 3891 C C . GLU A 1 498 ? 13.335 -4.347 -45.738 1.00 90.50 498 GLU A C 1
ATOM 3893 O O . GLU A 1 498 ? 13.946 -3.356 -46.167 1.00 90.50 498 GLU A O 1
ATOM 3898 N N . PRO A 1 499 ? 13.467 -5.547 -46.330 1.00 86.00 499 PRO A N 1
ATOM 3899 C CA . PRO A 1 499 ? 14.267 -5.717 -47.528 1.00 86.00 499 PRO A CA 1
ATOM 3900 C C . PRO A 1 499 ? 13.684 -4.889 -48.687 1.00 86.00 499 PRO A C 1
ATOM 3902 O O . PRO A 1 499 ? 12.465 -4.768 -48.817 1.00 86.00 499 PRO A O 1
ATOM 3905 N N . PRO A 1 500 ? 14.534 -4.348 -49.575 1.00 81.12 500 PRO A N 1
ATOM 3906 C CA . PRO A 1 500 ? 14.058 -3.609 -50.735 1.00 81.12 500 PRO A CA 1
ATOM 3907 C C . PRO A 1 500 ? 13.241 -4.515 -51.660 1.00 81.12 500 PRO A C 1
ATOM 3909 O O . PRO A 1 500 ? 13.729 -5.537 -52.146 1.00 81.12 500 PRO A O 1
ATOM 3912 N N . THR A 1 501 ? 11.996 -4.123 -51.925 1.00 74.88 501 THR A N 1
ATOM 3913 C CA . THR A 1 501 ? 11.088 -4.838 -52.828 1.00 74.88 501 THR A CA 1
ATOM 3914 C C . THR A 1 501 ? 11.218 -4.353 -54.270 1.00 74.88 501 THR A C 1
ATOM 3916 O O . THR A 1 501 ? 11.707 -3.258 -54.543 1.00 74.88 501 THR A O 1
ATOM 3919 N N . SER A 1 502 ? 10.725 -5.148 -55.227 1.00 59.44 502 SER A N 1
ATOM 3920 C CA . SER A 1 502 ? 10.632 -4.728 -56.634 1.00 59.44 502 SER A CA 1
ATOM 3921 C C . SER A 1 502 ? 9.669 -3.554 -56.850 1.00 59.44 502 SER A C 1
ATOM 3923 O O . SER A 1 502 ? 9.804 -2.830 -57.838 1.00 59.44 502 SER A O 1
ATOM 3925 N N . ASP A 1 503 ? 8.704 -3.367 -55.943 1.00 61.91 503 ASP A N 1
ATOM 3926 C CA . ASP A 1 503 ? 7.856 -2.180 -55.913 1.00 61.91 503 ASP A CA 1
ATOM 3927 C C . ASP A 1 503 ? 8.626 -1.005 -55.296 1.00 61.91 503 ASP A C 1
ATOM 3929 O O . ASP A 1 503 ? 9.003 -1.026 -54.126 1.00 61.91 503 ASP A O 1
ATOM 3933 N N . ARG A 1 504 ? 8.865 0.025 -56.113 1.00 56.47 504 ARG A N 1
ATOM 3934 C CA . ARG A 1 504 ? 9.642 1.219 -55.747 1.00 56.47 504 ARG A CA 1
ATOM 3935 C C . ARG A 1 504 ? 8.876 2.187 -54.845 1.00 56.47 504 ARG A C 1
ATOM 3937 O O . ARG A 1 504 ? 9.458 3.162 -54.380 1.00 56.47 504 ARG A O 1
ATOM 3944 N N . TRP A 1 505 ? 7.579 1.962 -54.641 1.00 54.38 505 TRP A N 1
ATOM 3945 C CA . TRP A 1 505 ? 6.710 2.873 -53.896 1.00 54.38 505 TRP A CA 1
ATOM 3946 C C . TRP A 1 505 ? 6.416 2.419 -52.465 1.00 54.38 505 TRP A C 1
ATOM 3948 O O . TRP A 1 505 ? 5.936 3.238 -51.686 1.00 54.38 505 TRP A O 1
ATOM 3958 N N . ARG A 1 506 ? 6.680 1.147 -52.131 1.00 60.28 506 ARG A N 1
ATOM 3959 C CA . ARG A 1 506 ? 6.293 0.507 -50.857 1.00 60.28 506 ARG A CA 1
ATOM 3960 C C . ARG A 1 506 ? 7.368 -0.429 -50.283 1.00 60.28 506 ARG A C 1
ATOM 3962 O O . ARG A 1 506 ? 7.038 -1.361 -49.563 1.00 60.28 506 ARG A O 1
ATOM 3969 N N . GLY A 1 507 ? 8.625 -0.241 -50.682 1.00 69.25 507 GLY A N 1
ATOM 3970 C CA . GLY A 1 507 ? 9.728 -1.109 -50.276 1.00 69.25 507 GLY A CA 1
ATOM 3971 C C . GLY A 1 507 ? 10.593 -0.494 -49.186 1.00 69.25 507 GLY A C 1
ATOM 3972 O O . GLY A 1 507 ? 10.930 0.691 -49.256 1.00 69.25 507 GLY A O 1
ATOM 3973 N N . GLY A 1 508 ? 11.027 -1.324 -48.239 1.00 85.19 508 GLY A N 1
ATOM 3974 C CA . GLY A 1 508 ? 12.037 -0.939 -47.263 1.00 85.19 508 GLY A CA 1
ATOM 3975 C C . GLY A 1 508 ? 13.414 -0.677 -47.878 1.00 85.19 508 GLY A C 1
ATOM 3976 O O . GLY A 1 508 ? 13.662 -0.890 -49.067 1.00 85.19 508 GLY A O 1
ATOM 3977 N N . SER A 1 509 ? 14.353 -0.173 -47.076 1.00 88.50 509 SER A N 1
ATOM 3978 C CA . SER A 1 509 ? 15.720 0.130 -47.540 1.00 88.50 509 SER A CA 1
ATOM 3979 C C . SER A 1 509 ? 16.760 -0.926 -47.176 1.00 88.50 509 SER A C 1
ATOM 3981 O O . SER A 1 509 ? 17.927 -0.789 -47.562 1.00 88.50 509 SER A O 1
ATOM 3983 N N . GLY A 1 510 ? 16.361 -1.984 -46.469 1.00 89.31 510 GLY A N 1
ATOM 3984 C CA . GLY A 1 510 ? 17.251 -3.028 -45.969 1.00 89.31 510 GLY A CA 1
ATOM 3985 C C . GLY A 1 510 ? 18.328 -2.475 -45.037 1.00 89.31 510 GLY A C 1
ATOM 3986 O O . GLY A 1 510 ? 19.464 -2.961 -45.049 1.00 89.31 510 GLY A O 1
ATOM 3987 N N . ILE A 1 511 ? 18.011 -1.410 -44.296 1.00 91.75 511 ILE A N 1
ATOM 3988 C CA . ILE A 1 511 ? 18.897 -0.870 -43.266 1.00 91.75 511 ILE A CA 1
ATOM 3989 C C . ILE A 1 511 ? 18.990 -1.926 -42.153 1.00 91.75 511 ILE A C 1
ATOM 3991 O O . ILE A 1 511 ? 17.976 -2.519 -41.793 1.00 91.75 511 ILE A O 1
ATOM 3995 N N . PRO A 1 512 ? 20.184 -2.237 -41.621 1.00 90.62 512 PRO A N 1
ATOM 3996 C CA . PRO A 1 512 ? 20.288 -3.217 -40.544 1.00 90.62 512 PRO A CA 1
ATOM 3997 C C . PRO A 1 512 ? 19.532 -2.740 -39.295 1.00 90.62 512 PRO A C 1
ATOM 3999 O O . PRO A 1 512 ? 19.511 -1.552 -39.006 1.00 90.62 512 PRO A O 1
ATOM 4002 N N . LEU A 1 513 ? 18.957 -3.656 -38.511 1.00 88.56 513 LEU A N 1
ATOM 4003 C CA . LEU A 1 513 ? 18.319 -3.294 -37.235 1.00 88.56 513 LEU A CA 1
ATOM 4004 C C . LEU A 1 513 ? 19.333 -2.815 -36.183 1.00 88.56 513 LEU A C 1
ATOM 4006 O O . LEU A 1 513 ? 19.000 -2.004 -35.323 1.00 88.56 513 LEU A O 1
ATOM 4010 N N . GLY A 1 514 ? 20.574 -3.313 -36.231 1.00 88.31 514 GLY A N 1
ATOM 4011 C CA . GLY A 1 514 ? 21.635 -2.907 -35.307 1.00 88.31 514 GLY A CA 1
ATOM 4012 C C . GLY A 1 514 ? 21.210 -3.024 -33.839 1.00 88.31 514 GLY A C 1
ATOM 4013 O O . GLY A 1 514 ? 20.741 -4.075 -33.407 1.00 88.31 514 GLY A O 1
ATOM 4014 N N . VAL A 1 515 ? 21.338 -1.925 -33.092 1.00 88.06 515 VAL A N 1
ATOM 4015 C CA . VAL A 1 515 ? 20.984 -1.831 -31.662 1.00 88.06 515 VAL A CA 1
ATOM 4016 C C . VAL A 1 515 ? 19.484 -1.992 -31.382 1.00 88.06 515 VAL A C 1
ATOM 4018 O O . VAL A 1 515 ? 19.090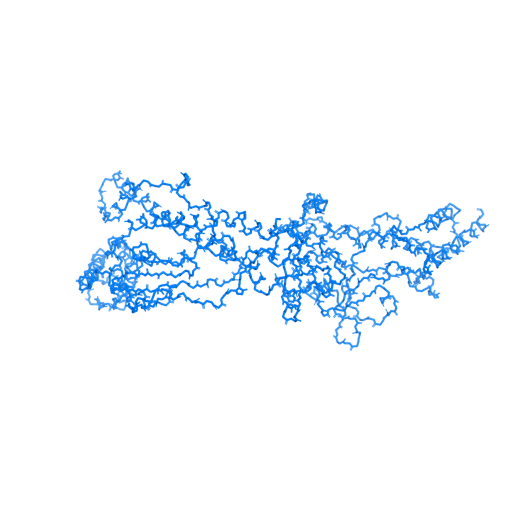 -2.241 -30.242 1.00 88.06 515 VAL A O 1
ATOM 4021 N N . LEU A 1 516 ? 18.637 -1.863 -32.411 1.00 91.81 516 LEU A N 1
ATOM 4022 C CA . LEU A 1 516 ? 17.197 -2.088 -32.297 1.00 91.81 516 LEU A CA 1
ATOM 4023 C C . LEU A 1 516 ? 16.835 -3.569 -32.339 1.00 91.81 516 LEU A C 1
ATOM 4025 O O . LEU A 1 516 ? 15.756 -3.918 -31.878 1.00 91.81 516 LEU A O 1
ATOM 4029 N N . ALA A 1 517 ? 17.710 -4.447 -32.845 1.00 91.31 517 ALA A N 1
ATOM 4030 C CA . ALA A 1 517 ? 17.386 -5.862 -33.031 1.00 91.31 517 ALA A CA 1
ATOM 4031 C C . ALA A 1 517 ? 16.938 -6.539 -31.727 1.00 91.31 517 ALA A C 1
ATOM 4033 O O . ALA A 1 517 ? 16.030 -7.358 -31.759 1.00 91.31 517 ALA A O 1
ATOM 4034 N N . GLY A 1 518 ? 17.537 -6.155 -30.593 1.00 91.06 518 GLY A N 1
ATOM 4035 C CA . GLY A 1 518 ? 17.204 -6.668 -29.261 1.00 91.06 518 GLY A CA 1
ATOM 4036 C C . GLY A 1 518 ? 16.099 -5.907 -28.521 1.00 91.06 518 GLY A C 1
ATOM 4037 O O . GLY A 1 518 ? 15.891 -6.163 -27.337 1.00 91.06 518 GLY A O 1
ATOM 4038 N N . VAL A 1 519 ? 15.408 -4.952 -29.157 1.00 94.75 519 VAL A N 1
ATOM 4039 C CA . VAL A 1 519 ? 14.273 -4.261 -28.523 1.00 94.75 519 VAL A CA 1
ATOM 4040 C C . VAL A 1 519 ? 13.174 -5.277 -28.250 1.00 94.75 519 VAL A C 1
ATOM 4042 O O . VAL A 1 519 ? 12.697 -5.942 -29.165 1.00 94.75 519 VAL A O 1
ATOM 4045 N N . GLN A 1 520 ? 12.784 -5.378 -26.985 1.00 96.38 520 GLN A N 1
ATOM 4046 C CA . GLN A 1 520 ? 11.775 -6.321 -26.523 1.00 96.38 520 GLN A CA 1
ATOM 4047 C C . GLN A 1 520 ? 10.369 -5.878 -26.913 1.00 96.38 520 GLN A C 1
ATOM 4049 O O . GLN A 1 520 ? 10.010 -4.703 -26.795 1.00 96.38 520 GLN A O 1
ATOM 4054 N N . ILE A 1 521 ? 9.567 -6.846 -27.332 1.00 95.12 521 ILE A N 1
ATOM 4055 C CA . ILE A 1 521 ? 8.193 -6.690 -27.780 1.00 95.12 521 ILE A CA 1
ATOM 4056 C C . ILE A 1 521 ? 7.337 -7.691 -27.010 1.00 95.12 521 ILE A C 1
ATOM 4058 O O . ILE A 1 521 ? 7.619 -8.883 -27.020 1.00 95.12 521 ILE A O 1
ATOM 4062 N N . TYR A 1 522 ? 6.289 -7.200 -26.358 1.00 95.19 522 TYR A N 1
ATOM 4063 C CA . TYR A 1 522 ? 5.384 -8.005 -25.545 1.00 95.19 522 TYR A CA 1
ATOM 4064 C C . TYR A 1 522 ? 4.020 -8.108 -26.227 1.00 95.19 522 TYR A C 1
ATOM 4066 O O . TYR A 1 522 ? 3.458 -7.094 -26.666 1.00 95.19 522 TYR A O 1
ATOM 4074 N N . THR A 1 523 ? 3.473 -9.317 -26.307 1.00 93.81 523 THR A N 1
ATOM 4075 C CA . THR A 1 523 ? 2.137 -9.585 -26.853 1.00 93.81 523 THR A CA 1
ATOM 4076 C C . THR A 1 523 ? 1.453 -10.714 -26.094 1.00 93.81 523 THR A C 1
ATOM 4078 O O . THR A 1 523 ? 2.109 -11.601 -25.567 1.00 93.81 523 THR A O 1
ATOM 4081 N N . THR A 1 524 ? 0.123 -10.693 -26.045 1.00 92.25 524 THR A N 1
ATOM 4082 C CA . THR A 1 524 ? -0.656 -11.765 -25.411 1.00 92.25 524 THR A CA 1
ATOM 4083 C C . THR A 1 524 ? -0.649 -13.079 -26.193 1.00 92.25 524 THR A C 1
ATOM 4085 O O . THR A 1 524 ? -1.037 -14.096 -25.633 1.00 92.25 524 THR A O 1
ATOM 4088 N N . ASN A 1 525 ? -0.344 -13.041 -27.495 1.00 91.69 525 ASN A N 1
ATOM 4089 C CA . ASN A 1 525 ? -0.235 -14.229 -28.345 1.00 91.69 525 ASN A CA 1
ATOM 4090 C C . ASN A 1 525 ? 0.553 -13.888 -29.620 1.00 91.69 525 ASN A C 1
ATOM 4092 O O . ASN A 1 525 ? 0.104 -13.054 -30.406 1.00 91.69 525 ASN A O 1
ATOM 4096 N N . ALA A 1 526 ? 1.690 -14.540 -29.839 1.00 90.38 526 ALA A N 1
ATOM 4097 C CA . ALA A 1 526 ? 2.535 -14.442 -31.027 1.00 90.38 526 ALA A CA 1
ATOM 4098 C C . ALA A 1 526 ? 2.388 -15.641 -31.985 1.00 90.38 526 ALA A C 1
ATOM 4100 O O . ALA A 1 526 ? 2.960 -15.617 -33.082 1.00 90.38 526 ALA A O 1
ATOM 4101 N N . ASP A 1 527 ? 1.664 -16.694 -31.591 1.00 88.31 527 ASP A N 1
ATOM 4102 C CA . ASP A 1 527 ? 1.429 -17.875 -32.421 1.00 88.31 527 ASP A CA 1
ATOM 4103 C C . ASP A 1 527 ? 0.086 -17.757 -33.166 1.00 88.31 527 ASP A C 1
ATOM 4105 O O . ASP A 1 527 ? -0.981 -17.885 -32.556 1.00 88.31 527 ASP A O 1
ATOM 4109 N N . PRO A 1 528 ? 0.102 -17.563 -34.500 1.00 81.94 528 PRO A N 1
ATOM 4110 C CA . PRO A 1 528 ? -1.122 -17.478 -35.297 1.00 81.94 528 PRO A CA 1
ATOM 4111 C C . PRO A 1 528 ? -1.902 -18.802 -35.364 1.00 81.94 528 PRO A C 1
ATOM 4113 O O . PRO A 1 528 ? -3.019 -18.829 -35.880 1.00 81.94 528 PRO A O 1
ATOM 4116 N N . ARG A 1 529 ? -1.328 -19.919 -34.892 1.00 84.06 529 ARG A N 1
ATOM 4117 C CA . ARG A 1 529 ? -1.989 -21.234 -34.857 1.00 84.06 529 ARG A CA 1
ATOM 4118 C C . ARG A 1 529 ? -2.877 -21.422 -33.633 1.00 84.06 529 ARG A C 1
ATOM 4120 O O . ARG A 1 529 ? -3.720 -22.318 -33.644 1.00 84.06 529 ARG A O 1
ATOM 4127 N N . LEU A 1 530 ? -2.675 -20.625 -32.587 1.00 80.06 530 LEU A N 1
ATOM 4128 C CA . LEU A 1 530 ? -3.508 -20.639 -31.391 1.00 80.06 530 LEU A CA 1
ATOM 4129 C C . LEU A 1 530 ? -4.728 -19.733 -31.599 1.00 80.06 530 LEU A C 1
ATOM 4131 O O . LEU A 1 530 ? -4.650 -18.710 -32.276 1.00 80.06 530 LEU A O 1
ATOM 4135 N N . GLU A 1 531 ? -5.876 -20.115 -31.034 1.00 74.75 531 GLU A N 1
ATOM 4136 C CA . GLU A 1 531 ? -7.087 -19.298 -31.136 1.00 74.75 531 GLU A CA 1
ATOM 4137 C C . GLU A 1 531 ? -6.899 -17.944 -30.435 1.00 74.75 531 GLU A C 1
ATOM 4139 O O . GLU A 1 531 ? -6.561 -17.875 -29.255 1.00 74.75 531 GLU A O 1
ATOM 4144 N N . GLY A 1 532 ? -7.198 -16.860 -31.156 1.00 81.94 532 GLY A N 1
ATOM 4145 C CA . GLY A 1 532 ? -7.185 -15.498 -30.624 1.00 81.94 532 GLY A CA 1
ATOM 4146 C C . GLY A 1 532 ? -6.054 -14.641 -31.186 1.00 81.94 532 GLY A C 1
ATOM 4147 O O . GLY A 1 532 ? -4.936 -15.095 -31.401 1.00 81.94 532 GLY A O 1
ATOM 4148 N N . LYS A 1 533 ? -6.357 -13.361 -31.419 1.00 89.44 533 LYS A N 1
ATOM 4149 C CA . LYS A 1 533 ? -5.392 -12.405 -31.974 1.00 89.44 533 LYS A CA 1
ATOM 4150 C C . LYS A 1 533 ? -4.350 -12.017 -30.932 1.00 89.44 533 LYS A C 1
ATOM 4152 O O . LYS A 1 533 ? -4.671 -11.907 -29.750 1.00 89.44 533 LYS A O 1
ATOM 4157 N N . GLY A 1 534 ? -3.143 -11.688 -31.379 1.00 91.06 534 GLY A N 1
ATOM 4158 C CA . GLY A 1 534 ? -2.176 -10.990 -30.538 1.00 91.06 534 GLY A CA 1
ATOM 4159 C C . GLY A 1 534 ? -2.728 -9.628 -30.120 1.00 91.06 534 GLY A C 1
ATOM 4160 O O . GLY A 1 534 ? -3.301 -8.897 -30.942 1.00 91.06 534 GLY A O 1
ATOM 4161 N N . HIS A 1 535 ? -2.576 -9.280 -28.844 1.00 92.56 535 HIS A N 1
ATOM 4162 C CA . HIS A 1 535 ? -2.923 -7.979 -28.285 1.00 92.56 535 HIS A CA 1
ATOM 4163 C C . HIS A 1 535 ? -1.729 -7.359 -27.565 1.00 92.56 535 HIS A C 1
ATOM 4165 O O . HIS A 1 535 ? -0.929 -8.031 -26.923 1.00 92.56 535 HIS A O 1
ATOM 4171 N N . SER A 1 536 ? -1.664 -6.029 -27.616 1.00 92.00 536 SER A N 1
ATOM 4172 C CA . SER A 1 536 ? -0.808 -5.265 -26.716 1.00 92.00 536 SER A CA 1
ATOM 4173 C C . SER A 1 536 ? -1.240 -5.527 -25.264 1.00 92.00 536 SER A C 1
ATOM 4175 O O . SER A 1 536 ? -2.448 -5.508 -24.996 1.00 92.00 536 SER A O 1
ATOM 4177 N N . PRO A 1 537 ? -0.309 -5.688 -24.311 1.00 89.62 537 PRO A N 1
ATOM 4178 C CA . PRO A 1 537 ? -0.619 -5.722 -22.877 1.00 89.62 537 PRO A CA 1
ATOM 4179 C C . PRO A 1 537 ? -1.332 -4.451 -22.364 1.00 89.62 537 PRO A C 1
ATOM 4181 O O . PRO A 1 537 ? -2.000 -4.468 -21.331 1.00 89.62 537 PRO A O 1
ATOM 4184 N N . LEU A 1 538 ? -1.255 -3.353 -23.127 1.00 89.38 538 LEU A N 1
ATOM 4185 C CA . LEU A 1 538 ? -1.942 -2.081 -22.873 1.00 89.38 538 LEU A CA 1
ATOM 4186 C C . LEU A 1 538 ? -3.283 -1.953 -23.623 1.00 89.38 538 LEU A C 1
ATOM 4188 O O . LEU A 1 538 ? -3.842 -0.864 -23.730 1.00 89.38 538 LEU A O 1
ATOM 4192 N N . CYS A 1 539 ? -3.800 -3.032 -24.215 1.00 89.12 539 CYS A N 1
ATOM 4193 C CA . CYS A 1 539 ? -5.053 -2.999 -24.964 1.00 89.12 539 CYS A CA 1
ATOM 4194 C C . CYS A 1 539 ? -6.270 -3.143 -24.039 1.00 89.12 539 CYS A C 1
ATOM 4196 O O . CYS A 1 539 ? -6.311 -4.003 -23.164 1.00 89.12 539 CYS A O 1
ATOM 4198 N N . ARG A 1 540 ? -7.352 -2.413 -24.329 1.00 86.50 540 ARG A N 1
ATOM 4199 C CA . ARG A 1 540 ? -8.662 -2.633 -23.684 1.00 86.50 540 ARG A CA 1
ATOM 4200 C C . ARG A 1 540 ? -9.146 -4.080 -23.758 1.00 86.50 540 ARG A C 1
ATOM 4202 O O . ARG A 1 540 ? -9.735 -4.575 -22.803 1.00 86.50 540 ARG A O 1
ATOM 4209 N N . HIS A 1 541 ? -8.881 -4.776 -24.865 1.00 84.69 541 HIS A N 1
ATOM 4210 C CA . HIS A 1 541 ? -9.262 -6.184 -25.023 1.00 84.69 541 HIS A CA 1
ATOM 4211 C C . HIS A 1 541 ? -8.454 -7.129 -24.117 1.00 84.69 541 HIS A C 1
ATOM 4213 O O . HIS A 1 541 ? -8.984 -8.153 -23.702 1.00 84.69 541 HIS A O 1
ATOM 4219 N N . SER A 1 542 ? -7.227 -6.757 -23.734 1.00 80.62 542 SER A N 1
ATOM 4220 C CA . SER A 1 542 ? -6.429 -7.445 -22.706 1.00 80.62 542 SER A CA 1
ATOM 4221 C C . SER A 1 542 ? -6.638 -6.853 -21.304 1.00 80.62 542 SER A C 1
ATOM 4223 O O . SER A 1 542 ? -5.919 -7.196 -20.367 1.00 80.62 542 SER A O 1
ATOM 4225 N N . ARG A 1 543 ? -7.657 -5.991 -21.142 1.00 81.44 543 ARG A N 1
ATOM 4226 C CA . ARG A 1 543 ? -8.002 -5.270 -19.905 1.00 81.44 543 ARG A CA 1
ATOM 4227 C C . ARG A 1 543 ? -6.885 -4.366 -19.378 1.00 81.44 543 ARG A C 1
ATOM 4229 O O . ARG A 1 543 ? -6.877 -4.075 -18.188 1.00 81.44 543 ARG A O 1
ATOM 4236 N N . GLU A 1 544 ? -5.967 -3.943 -20.249 1.00 80.19 544 GLU A N 1
ATOM 4237 C CA . GLU A 1 544 ? -4.896 -2.991 -19.920 1.00 80.19 544 GLU A CA 1
ATOM 4238 C C . GLU A 1 544 ? -4.059 -3.431 -18.702 1.00 80.19 544 GLU A C 1
ATOM 4240 O O . GLU A 1 544 ? -3.619 -2.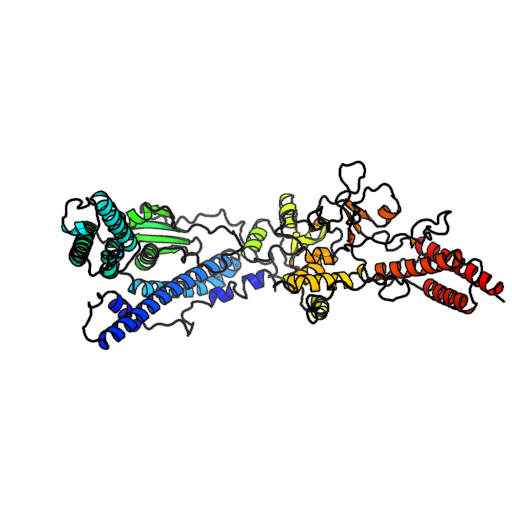623 -17.883 1.00 80.19 544 GLU A O 1
ATOM 4245 N N . ARG A 1 545 ? -3.872 -4.750 -18.577 1.00 81.12 545 ARG A N 1
ATOM 4246 C CA . ARG A 1 545 ? -3.364 -5.422 -17.374 1.00 81.12 545 ARG A CA 1
ATOM 4247 C C . ARG A 1 545 ? -1.865 -5.229 -17.115 1.00 81.12 545 ARG A C 1
ATOM 4249 O O . ARG A 1 545 ? -1.390 -5.680 -16.080 1.00 81.12 545 ARG A O 1
ATOM 4256 N N . GLY A 1 546 ? -1.137 -4.595 -18.036 1.00 87.50 546 GLY A N 1
ATOM 4257 C CA . GLY A 1 546 ? 0.327 -4.622 -18.037 1.00 87.50 546 GLY A CA 1
ATOM 4258 C C . GLY A 1 546 ? 0.862 -5.967 -18.534 1.00 87.50 546 GLY A C 1
ATOM 4259 O O . GLY A 1 546 ? 0.101 -6.768 -19.075 1.00 87.50 546 GLY A O 1
ATOM 4260 N N . VAL A 1 547 ? 2.168 -6.192 -18.391 1.00 90.19 547 VAL A N 1
ATOM 4261 C CA . VAL A 1 547 ? 2.832 -7.430 -18.839 1.00 90.19 547 VAL A CA 1
ATOM 4262 C C . VAL A 1 547 ? 2.712 -8.506 -17.764 1.00 90.19 547 VAL A C 1
ATOM 4264 O O . VAL A 1 547 ? 2.937 -8.214 -16.589 1.00 90.19 547 VAL A O 1
ATOM 4267 N N . VAL A 1 548 ? 2.402 -9.738 -18.165 1.00 89.25 548 VAL A N 1
ATOM 4268 C CA . VAL A 1 548 ? 2.335 -10.903 -17.263 1.00 89.25 548 VAL A CA 1
ATOM 4269 C C . VAL A 1 548 ? 3.351 -11.990 -17.619 1.00 89.25 548 VAL A C 1
ATOM 4271 O O . VAL A 1 548 ? 3.906 -11.976 -18.715 1.00 89.25 548 VAL A O 1
ATOM 4274 N N . GLU A 1 549 ? 3.533 -12.974 -16.735 1.00 88.88 549 GLU A N 1
ATOM 4275 C CA . GLU A 1 549 ? 4.429 -14.125 -16.941 1.00 88.88 549 GLU A CA 1
ATOM 4276 C C . GLU A 1 549 ? 4.132 -14.886 -18.249 1.00 88.88 549 GLU A C 1
ATOM 4278 O O . GLU A 1 549 ? 5.057 -15.238 -18.979 1.00 88.88 549 GLU A O 1
ATOM 4283 N N . ASP A 1 550 ? 2.847 -15.053 -18.576 1.00 88.94 550 ASP A N 1
ATOM 4284 C CA . ASP A 1 550 ? 2.368 -15.813 -19.741 1.00 88.94 550 ASP A CA 1
ATOM 4285 C C . ASP A 1 550 ? 2.376 -15.029 -21.069 1.00 88.94 550 ASP A C 1
ATOM 4287 O O . ASP A 1 550 ? 1.976 -15.575 -22.096 1.00 88.94 550 ASP A O 1
ATOM 4291 N N . ASP A 1 551 ? 2.765 -13.748 -21.081 1.00 92.25 551 ASP A N 1
ATOM 4292 C CA . ASP A 1 551 ? 2.868 -13.000 -22.339 1.00 92.25 551 ASP A CA 1
ATOM 4293 C C . ASP A 1 551 ? 4.073 -13.490 -23.166 1.00 92.25 551 ASP A C 1
ATOM 4295 O O . ASP A 1 551 ? 5.159 -13.793 -22.648 1.00 92.25 551 ASP A O 1
ATOM 4299 N N . ASP A 1 552 ? 3.908 -13.493 -24.486 1.00 94.38 552 ASP A N 1
ATOM 4300 C CA . ASP A 1 552 ? 4.983 -13.793 -25.420 1.00 94.38 552 ASP A CA 1
ATOM 4301 C C . ASP A 1 552 ? 5.967 -12.622 -25.489 1.00 94.38 552 ASP A C 1
ATOM 4303 O O . ASP A 1 552 ? 5.589 -11.458 -25.675 1.00 94.38 552 ASP A O 1
ATOM 4307 N N . LEU A 1 553 ? 7.254 -12.955 -25.372 1.00 96.06 553 LEU A N 1
ATOM 4308 C CA . LEU A 1 553 ? 8.367 -12.028 -25.530 1.00 96.06 553 LEU A CA 1
ATOM 4309 C C . LEU A 1 553 ? 9.039 -12.259 -26.884 1.00 96.06 553 LEU A C 1
ATOM 4311 O O . LEU A 1 553 ? 9.689 -13.278 -27.106 1.00 96.06 553 LEU A O 1
ATOM 4315 N N . LEU A 1 554 ? 8.906 -11.271 -27.758 1.00 95.06 554 LEU A N 1
ATOM 4316 C CA . LEU A 1 554 ? 9.564 -11.182 -29.054 1.00 95.06 554 LEU A CA 1
ATOM 4317 C C . LEU A 1 554 ? 10.648 -10.100 -29.025 1.00 95.06 554 LEU A C 1
ATOM 4319 O O . LEU A 1 554 ? 10.709 -9.259 -28.124 1.00 95.06 554 LEU A O 1
ATOM 4323 N N . THR A 1 555 ? 11.475 -10.074 -30.060 1.00 95.44 555 THR A N 1
ATOM 4324 C CA . THR A 1 555 ? 12.380 -8.965 -30.359 1.00 95.44 555 THR A CA 1
ATOM 4325 C C . THR A 1 555 ? 11.942 -8.221 -31.623 1.00 95.44 555 THR A C 1
ATOM 4327 O O . THR A 1 555 ? 11.175 -8.741 -32.435 1.00 95.44 555 THR A O 1
ATOM 4330 N N . ALA A 1 556 ? 12.447 -7.004 -31.848 1.00 93.44 556 ALA A N 1
ATOM 4331 C CA . ALA A 1 556 ? 12.232 -6.314 -33.124 1.00 93.44 556 ALA A CA 1
ATOM 4332 C C . ALA A 1 556 ? 12.822 -7.093 -34.316 1.00 93.44 556 ALA A C 1
ATOM 4334 O O . ALA A 1 556 ? 12.314 -6.978 -35.430 1.00 93.44 556 ALA A O 1
ATOM 4335 N N . GLY A 1 557 ? 13.856 -7.912 -34.084 1.00 92.94 557 GLY A N 1
ATOM 4336 C CA . GLY A 1 557 ? 14.358 -8.868 -35.071 1.00 92.94 557 GLY A CA 1
ATOM 4337 C C . GLY A 1 557 ? 13.312 -9.909 -35.466 1.00 92.94 557 GLY A C 1
ATOM 4338 O O . GLY A 1 557 ? 13.103 -10.134 -36.656 1.00 92.94 557 GLY A O 1
ATOM 4339 N N . ASP A 1 558 ? 12.612 -10.486 -34.488 1.00 92.88 558 ASP A N 1
ATOM 4340 C CA . ASP A 1 558 ? 11.550 -11.470 -34.739 1.00 92.88 558 ASP A CA 1
ATOM 4341 C C . ASP A 1 558 ? 10.362 -10.845 -35.476 1.00 92.88 558 ASP A C 1
ATOM 4343 O O . ASP A 1 558 ? 9.807 -11.466 -36.381 1.00 92.88 558 ASP A O 1
ATOM 4347 N N . LEU A 1 559 ? 10.012 -9.598 -35.130 1.00 89.19 559 LEU A N 1
ATOM 4348 C CA . LEU A 1 559 ? 8.950 -8.842 -35.799 1.00 89.19 559 LEU A CA 1
ATOM 4349 C C . LEU A 1 559 ? 9.263 -8.594 -37.283 1.00 89.19 559 LEU A C 1
ATOM 4351 O O . LEU A 1 559 ? 8.356 -8.602 -38.104 1.00 89.19 559 LEU A O 1
ATOM 4355 N N . LEU A 1 560 ? 10.536 -8.373 -37.628 1.00 89.75 560 LEU A N 1
ATOM 4356 C CA . LEU A 1 560 ? 10.968 -8.175 -39.014 1.00 89.75 560 LEU A CA 1
ATOM 4357 C C . LEU A 1 560 ? 11.087 -9.498 -39.788 1.00 89.75 560 LEU A C 1
ATOM 4359 O O . LEU A 1 560 ? 10.907 -9.528 -41.003 1.00 89.75 560 LEU A O 1
ATOM 4363 N N . ALA A 1 561 ? 11.434 -10.587 -39.102 1.00 87.81 561 ALA A N 1
ATOM 4364 C CA . ALA A 1 561 ? 11.683 -11.886 -39.724 1.00 87.81 561 ALA A CA 1
ATOM 4365 C C . ALA A 1 561 ? 10.404 -12.664 -40.076 1.00 87.81 561 ALA A C 1
ATOM 4367 O O . ALA A 1 561 ? 10.479 -13.635 -40.831 1.00 87.81 561 ALA A O 1
ATOM 4368 N N . ARG A 1 562 ? 9.254 -12.274 -39.516 1.00 84.69 562 ARG A N 1
ATOM 4369 C CA . ARG A 1 562 ? 7.974 -12.979 -39.642 1.00 84.69 562 ARG A CA 1
ATOM 4370 C C . ARG A 1 562 ? 6.855 -12.025 -40.047 1.00 84.69 562 ARG A C 1
ATOM 4372 O O . ARG A 1 562 ? 6.696 -10.962 -39.461 1.00 84.69 562 ARG A O 1
ATOM 4379 N N . ASP A 1 563 ? 6.039 -12.448 -41.003 1.00 82.50 563 ASP A N 1
ATOM 4380 C CA . ASP A 1 563 ? 4.856 -11.732 -41.495 1.00 82.50 563 ASP A CA 1
ATOM 4381 C C . ASP A 1 563 ? 3.541 -12.482 -41.208 1.00 82.50 563 ASP A C 1
ATOM 4383 O O . ASP A 1 563 ? 2.460 -12.001 -41.543 1.00 82.50 563 ASP A O 1
ATOM 4387 N N . ASP A 1 564 ? 3.621 -13.643 -40.551 1.00 86.38 564 ASP A N 1
ATOM 4388 C CA . ASP A 1 564 ? 2.514 -14.583 -40.347 1.00 86.38 564 ASP A CA 1
ATOM 4389 C C . ASP A 1 564 ? 1.630 -14.270 -39.132 1.00 86.38 564 ASP A C 1
ATOM 4391 O O . ASP A 1 564 ? 0.719 -15.027 -38.801 1.00 86.38 564 ASP A O 1
ATOM 4395 N N . PHE A 1 565 ? 1.890 -13.162 -38.451 1.00 87.75 565 PHE A N 1
ATOM 4396 C CA . PHE A 1 565 ? 1.228 -12.827 -37.204 1.00 87.75 565 PHE A CA 1
ATOM 4397 C C . PHE A 1 565 ? -0.234 -12.367 -37.370 1.00 87.75 565 PHE A C 1
ATOM 4399 O O . PHE A 1 565 ? -0.538 -11.514 -38.208 1.00 87.75 565 PHE A O 1
ATOM 4406 N N . ASP A 1 566 ? -1.139 -12.826 -36.494 1.00 89.31 566 ASP A N 1
ATOM 4407 C CA . ASP A 1 566 ? -2.534 -12.354 -36.465 1.00 89.31 566 ASP A CA 1
ATOM 4408 C C . ASP A 1 566 ? -2.762 -11.265 -35.404 1.00 89.31 566 ASP A C 1
ATOM 4410 O O . ASP A 1 566 ? -3.134 -11.521 -34.255 1.00 89.31 566 ASP A O 1
ATOM 4414 N N . TRP A 1 567 ? -2.535 -10.010 -35.792 1.00 90.94 567 TRP A N 1
ATOM 4415 C CA . TRP A 1 567 ? -2.621 -8.858 -34.895 1.00 90.94 567 TRP A CA 1
ATOM 4416 C C . TRP A 1 567 ? -4.024 -8.278 -34.746 1.00 90.94 567 TRP A C 1
ATOM 4418 O O . TRP A 1 567 ? -4.781 -8.076 -35.701 1.00 90.94 567 TRP A O 1
ATOM 4428 N N . CYS A 1 568 ? -4.344 -7.868 -33.519 1.00 89.75 568 CYS A N 1
ATOM 4429 C CA . CYS A 1 568 ? -5.479 -6.998 -33.261 1.00 89.75 568 CYS A CA 1
ATOM 4430 C C . CYS A 1 568 ? -5.337 -5.680 -34.038 1.00 89.75 568 CYS A C 1
ATOM 4432 O O . CYS A 1 568 ? -4.418 -4.892 -33.807 1.00 89.75 568 CYS A O 1
ATOM 4434 N N . SER A 1 569 ? -6.310 -5.376 -34.897 1.00 85.69 569 SER A N 1
ATOM 4435 C CA . SER A 1 569 ? -6.308 -4.156 -35.715 1.00 85.69 569 SER A CA 1
ATOM 4436 C C . SER A 1 569 ? -6.404 -2.860 -34.901 1.00 85.69 569 SER A C 1
ATOM 4438 O O . SER A 1 569 ? -6.007 -1.808 -35.392 1.00 85.69 569 SER A O 1
ATOM 4440 N N . LYS A 1 570 ? -6.905 -2.920 -33.658 1.00 87.69 570 LYS A N 1
ATOM 4441 C CA . LYS A 1 570 ? -7.084 -1.746 -32.786 1.00 87.69 570 LYS A CA 1
ATOM 4442 C C . LYS A 1 570 ? -5.810 -1.327 -32.058 1.00 87.69 570 LYS A C 1
ATOM 4444 O O . LYS A 1 570 ? -5.508 -0.144 -32.028 1.00 87.69 570 LYS A O 1
ATOM 4449 N N . CYS A 1 571 ? -5.080 -2.275 -31.473 1.00 87.50 571 CYS A N 1
ATOM 4450 C CA . CYS A 1 571 ? -3.855 -1.982 -30.715 1.00 87.50 571 CYS A CA 1
ATOM 4451 C C . CYS A 1 571 ? -2.576 -2.343 -31.473 1.00 87.50 571 CYS A C 1
ATOM 4453 O O . CYS A 1 571 ? -1.483 -2.087 -30.994 1.00 87.50 571 CYS A O 1
ATOM 4455 N N . GLY A 1 572 ? -2.700 -2.997 -32.625 1.00 86.94 572 GLY A N 1
ATOM 4456 C CA . GLY A 1 572 ? -1.565 -3.452 -33.410 1.00 86.94 572 GLY A CA 1
ATOM 4457 C C . GLY A 1 572 ? -0.878 -4.721 -32.972 1.00 86.94 572 GLY A C 1
ATOM 4458 O O . GLY A 1 572 ? 0.103 -5.103 -33.590 1.00 86.94 572 GLY A O 1
ATOM 4459 N N . GLY A 1 573 ? -1.437 -5.384 -31.971 1.00 91.00 573 GLY A N 1
ATOM 4460 C CA . GLY A 1 573 ? -1.031 -6.716 -31.566 1.00 91.00 573 GLY A CA 1
ATOM 4461 C C . GLY A 1 573 ? 0.081 -6.792 -30.535 1.00 91.00 573 GLY A C 1
ATOM 4462 O O . GLY A 1 573 ? 0.183 -7.825 -29.895 1.00 91.00 573 GLY A O 1
ATOM 4463 N N . TYR A 1 574 ? 0.839 -5.725 -30.283 1.00 93.50 574 TYR A N 1
ATOM 4464 C CA . TYR A 1 574 ? 1.959 -5.769 -29.341 1.00 93.50 574 TYR A CA 1
ATOM 4465 C C . TYR A 1 574 ? 2.229 -4.416 -28.674 1.00 93.50 574 TYR A C 1
ATOM 4467 O O . TYR A 1 574 ? 1.696 -3.386 -29.087 1.00 93.50 574 TYR A O 1
ATOM 4475 N N . ALA A 1 575 ? 3.062 -4.420 -27.636 1.00 94.44 575 ALA A N 1
ATOM 4476 C CA . ALA A 1 575 ? 3.699 -3.232 -27.079 1.00 94.44 575 ALA A CA 1
ATOM 4477 C C . ALA A 1 575 ? 5.220 -3.390 -27.149 1.00 94.44 575 ALA A C 1
ATOM 4479 O O . ALA A 1 575 ? 5.752 -4.425 -26.753 1.00 94.44 575 ALA A O 1
ATOM 4480 N N . ALA A 1 576 ? 5.924 -2.370 -27.634 1.00 95.31 576 ALA A N 1
ATOM 4481 C CA . ALA A 1 576 ? 7.382 -2.363 -27.597 1.00 95.31 576 ALA A CA 1
ATOM 4482 C C . ALA A 1 576 ? 7.876 -1.738 -26.290 1.00 95.31 576 ALA A C 1
ATOM 4484 O O . ALA A 1 576 ? 7.278 -0.789 -25.771 1.00 95.31 576 ALA A O 1
ATOM 4485 N N . ARG A 1 577 ? 8.990 -2.246 -25.767 1.00 95.88 577 ARG A N 1
ATOM 4486 C CA . ARG A 1 577 ? 9.723 -1.581 -24.693 1.00 95.88 577 ARG A CA 1
ATOM 4487 C C . ARG A 1 577 ? 10.238 -0.233 -25.186 1.00 95.88 577 ARG A C 1
ATOM 4489 O O . ARG A 1 577 ? 10.671 -0.112 -26.332 1.00 95.88 577 ARG A O 1
ATOM 4496 N N . ARG A 1 578 ? 10.193 0.780 -24.320 1.00 95.06 578 ARG A N 1
ATOM 4497 C CA . ARG A 1 578 ? 10.695 2.110 -24.676 1.00 95.06 578 ARG A CA 1
ATOM 4498 C C . ARG A 1 578 ? 12.187 2.081 -24.993 1.00 95.06 578 ARG A C 1
ATOM 4500 O O . ARG A 1 578 ? 12.963 1.403 -24.320 1.00 95.06 578 ARG A O 1
ATOM 4507 N N . LEU A 1 579 ? 12.561 2.829 -26.024 1.00 94.81 579 LEU A N 1
ATOM 4508 C CA . LEU A 1 579 ? 13.909 2.868 -26.572 1.00 94.81 579 LEU A CA 1
ATOM 4509 C C . LEU A 1 579 ? 14.839 3.672 -25.663 1.00 94.81 579 LEU A C 1
ATOM 4511 O O . LEU A 1 579 ? 14.482 4.760 -25.200 1.00 94.81 579 LEU A O 1
ATOM 4515 N N . THR A 1 580 ? 16.051 3.159 -25.453 1.00 92.50 580 THR A N 1
ATOM 4516 C CA . THR A 1 580 ? 17.148 3.937 -24.859 1.00 92.50 580 THR A CA 1
ATOM 4517 C C . THR A 1 580 ? 17.550 5.092 -25.777 1.00 92.50 580 THR A C 1
ATOM 4519 O O . THR A 1 580 ? 17.237 5.081 -26.967 1.00 92.50 580 THR A O 1
ATOM 4522 N N . ASP A 1 581 ? 18.297 6.071 -25.265 1.00 90.69 581 ASP A N 1
ATOM 4523 C CA . ASP A 1 581 ? 18.753 7.211 -26.076 1.00 90.69 581 ASP A CA 1
ATOM 4524 C C . ASP A 1 581 ? 19.581 6.760 -27.291 1.00 90.69 581 ASP A C 1
ATOM 4526 O O . ASP A 1 581 ? 19.422 7.286 -28.396 1.00 90.69 581 ASP A O 1
ATOM 4530 N N . THR A 1 582 ? 20.406 5.720 -27.124 1.00 90.31 582 THR A N 1
ATOM 4531 C CA . THR A 1 582 ? 21.178 5.112 -28.216 1.00 90.31 582 THR A CA 1
ATOM 4532 C C . THR A 1 582 ? 20.269 4.454 -29.256 1.00 90.31 582 THR A C 1
ATOM 4534 O O . THR A 1 582 ? 20.450 4.672 -30.456 1.00 90.31 582 THR A O 1
ATOM 4537 N N . GLN A 1 583 ? 19.262 3.692 -28.820 1.00 92.50 583 GLN A N 1
ATOM 4538 C CA . GLN A 1 583 ? 18.290 3.051 -29.712 1.00 92.50 583 GLN A CA 1
ATOM 4539 C C . GLN A 1 583 ? 17.425 4.076 -30.452 1.00 92.50 583 GLN A C 1
ATOM 4541 O O . GLN A 1 583 ? 17.240 3.963 -31.662 1.00 92.50 583 GLN A O 1
ATOM 4546 N N . LEU A 1 584 ? 16.938 5.105 -29.758 1.00 93.31 584 LEU A N 1
ATOM 4547 C CA . LEU A 1 584 ? 16.130 6.171 -30.344 1.00 93.31 584 LEU A CA 1
ATOM 4548 C C . LEU A 1 584 ? 16.932 7.000 -31.357 1.00 93.31 584 LEU A C 1
ATOM 4550 O O . LEU A 1 584 ? 16.432 7.312 -32.437 1.00 93.31 584 LEU A O 1
ATOM 4554 N N . SER A 1 585 ? 18.192 7.317 -31.050 1.00 91.69 585 SER A N 1
ATOM 4555 C CA . SER A 1 585 ? 19.096 7.994 -31.986 1.00 91.69 585 SER A CA 1
ATOM 4556 C C . SER A 1 585 ? 19.336 7.154 -33.247 1.00 91.69 585 SER A C 1
ATOM 4558 O O . SER A 1 585 ? 19.261 7.679 -34.360 1.00 91.69 585 SER A O 1
ATOM 4560 N N . TYR A 1 586 ? 19.535 5.837 -33.097 1.00 91.88 586 TYR A N 1
ATOM 4561 C CA . TYR A 1 586 ? 19.665 4.923 -34.236 1.00 91.88 586 TYR A CA 1
ATOM 4562 C C . TYR A 1 586 ? 18.389 4.858 -35.079 1.00 91.88 586 TYR A C 1
ATOM 4564 O O . TYR A 1 586 ? 18.460 4.951 -36.302 1.00 91.88 586 TYR A O 1
ATOM 4572 N N . TYR A 1 587 ? 17.225 4.750 -34.432 1.00 93.69 587 TYR A N 1
ATOM 4573 C CA . TYR A 1 587 ? 15.916 4.763 -35.087 1.00 93.69 587 TYR A CA 1
ATOM 4574 C C . TYR A 1 587 ? 15.750 6.014 -35.962 1.00 93.69 587 TYR A C 1
ATOM 4576 O O . TYR A 1 587 ? 15.495 5.913 -37.158 1.00 93.69 587 TYR A O 1
ATOM 4584 N N . ARG A 1 588 ? 16.029 7.202 -35.413 1.00 93.75 588 ARG A N 1
ATOM 4585 C CA . ARG A 1 588 ? 15.995 8.473 -36.160 1.00 93.75 588 ARG A CA 1
ATOM 4586 C C . ARG A 1 588 ? 16.938 8.480 -37.356 1.00 93.75 588 ARG A C 1
ATOM 4588 O O . ARG A 1 588 ? 16.547 8.880 -38.451 1.00 93.75 588 ARG A O 1
ATOM 4595 N N . ALA A 1 589 ? 18.180 8.048 -37.152 1.00 92.75 589 ALA A N 1
ATOM 4596 C CA . ALA A 1 589 ? 19.172 8.003 -38.216 1.00 92.75 589 ALA A CA 1
ATOM 4597 C C . ALA A 1 589 ? 18.736 7.057 -39.346 1.00 92.75 589 ALA A C 1
ATOM 4599 O O . ALA A 1 589 ? 18.874 7.403 -40.521 1.00 92.75 589 ALA A O 1
ATOM 4600 N N . ALA A 1 590 ? 18.194 5.882 -39.007 1.00 93.25 590 ALA A N 1
ATOM 4601 C CA . ALA A 1 590 ? 17.706 4.900 -39.971 1.00 93.25 590 ALA A CA 1
ATOM 4602 C C . ALA A 1 590 ? 16.541 5.453 -40.803 1.00 93.25 590 ALA A C 1
ATOM 4604 O O . ALA A 1 590 ? 16.573 5.363 -42.029 1.00 93.25 590 ALA A O 1
ATOM 4605 N N . HIS A 1 591 ? 15.568 6.107 -40.167 1.00 94.62 591 HIS A N 1
ATOM 4606 C CA . HIS A 1 591 ? 14.445 6.750 -40.856 1.00 94.62 591 HIS A CA 1
ATOM 4607 C C . HIS A 1 591 ? 14.879 7.912 -41.754 1.00 94.62 591 HIS A C 1
ATOM 4609 O O . HIS A 1 591 ? 14.401 8.015 -42.882 1.00 94.62 591 HIS A O 1
ATOM 4615 N N . ARG A 1 592 ? 15.842 8.742 -41.328 1.00 93.81 592 ARG A N 1
ATOM 4616 C CA . ARG A 1 592 ? 16.434 9.784 -42.192 1.00 93.81 592 ARG A CA 1
ATOM 4617 C C . ARG A 1 592 ? 17.136 9.184 -43.409 1.00 93.81 592 ARG A C 1
ATOM 4619 O O . ARG A 1 592 ? 16.984 9.685 -44.521 1.00 93.81 592 ARG A O 1
ATOM 4626 N N . LEU A 1 593 ? 17.898 8.107 -43.214 1.00 93.12 593 LEU A N 1
ATOM 4627 C CA . LEU A 1 593 ? 18.576 7.411 -44.306 1.00 93.12 593 LEU A CA 1
ATOM 4628 C C . LEU A 1 593 ? 17.572 6.773 -45.280 1.00 93.12 593 LEU A C 1
ATOM 4630 O O . LEU A 1 593 ? 17.784 6.816 -46.493 1.00 93.12 593 LEU A O 1
ATOM 4634 N N . HIS A 1 594 ? 16.476 6.224 -44.757 1.00 92.50 594 HIS A N 1
ATOM 4635 C CA . HIS A 1 594 ? 15.380 5.663 -45.541 1.00 92.50 594 HIS A CA 1
ATOM 4636 C C . HIS A 1 594 ? 14.642 6.728 -46.360 1.00 92.50 594 HIS A C 1
ATOM 4638 O O . HIS A 1 594 ? 14.444 6.531 -47.557 1.00 92.50 594 HIS A O 1
ATOM 4644 N N . ASP A 1 595 ? 14.318 7.886 -45.775 1.00 91.38 595 ASP A N 1
ATOM 4645 C CA . ASP A 1 595 ? 13.721 9.011 -46.510 1.00 91.38 595 ASP A CA 1
ATOM 4646 C C . ASP A 1 595 ? 14.621 9.462 -47.668 1.00 91.38 595 ASP A C 1
ATOM 4648 O O . ASP A 1 595 ? 14.153 9.630 -48.795 1.00 91.38 595 ASP A O 1
ATOM 4652 N N . ILE A 1 596 ? 15.934 9.578 -47.437 1.00 91.06 596 ILE A N 1
ATOM 4653 C CA . ILE A 1 596 ? 16.898 9.902 -48.498 1.00 91.06 596 ILE A CA 1
ATOM 4654 C C . ILE A 1 596 ? 16.872 8.842 -49.609 1.00 91.06 596 ILE A C 1
ATOM 4656 O O . ILE A 1 596 ? 16.867 9.200 -50.790 1.00 91.06 596 ILE A O 1
ATOM 4660 N N . ALA A 1 597 ? 16.830 7.554 -49.255 1.00 89.38 597 ALA A N 1
ATOM 4661 C CA . ALA A 1 597 ? 16.740 6.467 -50.225 1.00 89.38 597 ALA A CA 1
ATOM 4662 C C . ALA A 1 597 ? 15.447 6.550 -51.055 1.00 89.38 597 ALA A C 1
ATOM 4664 O O . ALA A 1 597 ? 15.510 6.588 -52.285 1.00 89.38 597 ALA A O 1
ATOM 4665 N N . GLN A 1 598 ? 14.287 6.685 -50.401 1.00 86.44 598 GLN A N 1
ATOM 4666 C CA . GLN A 1 598 ? 12.992 6.820 -51.073 1.00 86.44 598 GLN A CA 1
ATOM 4667 C C . GLN A 1 598 ? 12.945 8.055 -51.982 1.00 86.44 598 GLN A C 1
ATOM 4669 O O . GLN A 1 598 ? 12.418 7.993 -53.093 1.00 86.44 598 GLN A O 1
ATOM 4674 N N . ARG A 1 599 ? 13.509 9.184 -51.542 1.00 85.69 599 ARG A N 1
ATOM 4675 C CA . ARG A 1 599 ? 13.629 10.411 -52.340 1.00 85.69 599 ARG A CA 1
ATOM 4676 C C . ARG A 1 599 ? 14.418 10.133 -53.623 1.00 85.69 599 ARG A C 1
ATOM 4678 O O . ARG A 1 599 ? 13.873 10.303 -54.719 1.00 85.69 599 ARG A O 1
ATOM 4685 N N . LEU A 1 600 ? 15.653 9.647 -53.497 1.00 84.31 600 LEU A N 1
ATOM 4686 C CA . LEU A 1 600 ? 16.526 9.361 -54.640 1.00 84.31 600 LEU A CA 1
ATOM 4687 C C . LEU A 1 600 ? 15.917 8.342 -55.621 1.00 84.31 600 LEU A C 1
ATOM 4689 O O . LEU A 1 600 ? 16.166 8.442 -56.826 1.00 84.31 600 LEU A O 1
ATOM 4693 N N . ASP A 1 601 ? 15.086 7.414 -55.143 1.00 79.25 601 ASP A N 1
ATOM 4694 C CA . ASP A 1 601 ? 14.394 6.435 -55.986 1.00 79.25 601 ASP A CA 1
ATOM 4695 C C . ASP A 1 601 ? 13.125 6.986 -56.665 1.00 79.25 601 ASP A C 1
ATOM 4697 O O . ASP A 1 601 ? 12.885 6.689 -57.842 1.00 79.25 601 ASP A O 1
ATOM 4701 N N . ARG A 1 602 ? 12.337 7.838 -55.986 1.00 71.50 602 ARG A N 1
ATOM 4702 C CA . ARG A 1 602 ? 11.109 8.463 -56.530 1.00 71.50 602 ARG A CA 1
ATOM 4703 C C . ARG A 1 602 ? 11.384 9.478 -57.645 1.00 71.50 602 ARG A C 1
ATOM 4705 O O . ARG A 1 602 ? 10.541 9.660 -58.520 1.00 71.50 602 ARG A O 1
ATOM 4712 N N . LYS A 1 603 ? 12.540 10.153 -57.637 1.00 64.19 603 LYS A N 1
ATOM 4713 C CA . LYS A 1 603 ? 12.844 11.300 -58.520 1.00 64.19 603 LYS A CA 1
ATOM 4714 C C . LYS A 1 603 ? 14.019 11.062 -59.484 1.00 64.19 603 LYS A C 1
ATOM 4716 O O . LYS A 1 603 ? 14.864 11.933 -59.674 1.00 64.19 603 LYS A O 1
ATOM 4721 N N . ARG A 1 604 ? 14.018 9.945 -60.220 1.00 56.28 604 ARG A N 1
ATOM 4722 C CA . ARG A 1 604 ? 14.939 9.718 -61.365 1.00 56.28 604 ARG A CA 1
ATOM 4723 C C . ARG A 1 604 ? 14.818 10.736 -62.529 1.00 56.28 604 ARG A C 1
ATOM 4725 O O . ARG A 1 604 ? 15.453 10.532 -63.555 1.00 56.28 604 ARG A O 1
ATOM 4732 N N . ALA A 1 605 ? 14.027 11.809 -62.401 1.00 48.38 605 ALA A N 1
ATOM 4733 C CA . ALA A 1 605 ? 13.754 12.777 -63.470 1.00 48.38 605 ALA A CA 1
ATOM 4734 C C . ALA A 1 605 ? 13.659 14.257 -63.015 1.00 48.38 605 ALA A C 1
ATOM 4736 O O . ALA A 1 605 ? 12.877 15.011 -63.588 1.00 48.38 605 ALA A O 1
ATOM 4737 N N . GLY A 1 606 ? 14.422 14.700 -62.004 1.00 58.75 606 GLY A N 1
ATOM 4738 C CA . GLY A 1 606 ? 14.592 16.145 -61.755 1.00 58.75 606 GLY A CA 1
ATOM 4739 C C . GLY A 1 606 ? 14.737 16.545 -60.291 1.00 58.75 606 GLY A C 1
ATOM 4740 O O . GLY A 1 606 ? 13.772 16.978 -59.657 1.00 58.75 606 GLY A O 1
ATOM 4741 N N . TYR A 1 607 ? 15.955 16.445 -59.764 1.00 65.62 607 TYR A N 1
ATOM 4742 C CA . TYR A 1 607 ? 16.349 17.212 -58.586 1.00 65.62 607 TYR A CA 1
ATOM 4743 C C . TYR A 1 607 ? 16.998 18.521 -59.018 1.00 65.62 607 TYR A C 1
ATOM 4745 O O . TYR A 1 607 ? 17.760 18.536 -59.978 1.00 65.62 607 TYR A O 1
ATOM 4753 N N . GLY A 1 608 ? 16.742 19.610 -58.292 1.00 67.38 608 GLY A N 1
ATOM 4754 C CA . GLY A 1 608 ? 17.591 20.792 -58.404 1.00 67.38 608 GLY A CA 1
ATOM 4755 C C . GLY A 1 608 ? 18.966 20.514 -57.790 1.00 67.38 608 GLY A C 1
ATOM 4756 O O . GLY A 1 608 ? 19.089 19.738 -56.842 1.00 67.38 608 GLY A O 1
ATOM 4757 N N . ARG A 1 609 ? 20.013 21.184 -58.284 1.00 71.06 609 ARG A N 1
ATOM 4758 C CA . ARG A 1 609 ? 21.379 21.059 -57.744 1.00 71.06 609 ARG A CA 1
ATOM 4759 C C . ARG A 1 609 ? 21.458 21.322 -56.232 1.00 71.06 609 ARG A C 1
ATOM 4761 O O . ARG A 1 609 ? 22.189 20.622 -55.538 1.00 71.06 609 ARG A O 1
ATOM 4768 N N . ALA A 1 610 ? 20.679 22.284 -55.730 1.00 72.44 610 ALA A N 1
ATOM 4769 C CA . ALA A 1 610 ? 20.606 22.610 -54.305 1.00 72.44 610 ALA A CA 1
ATOM 4770 C C . ALA A 1 610 ? 20.053 21.446 -53.456 1.00 72.44 610 ALA A C 1
ATOM 4772 O O . ALA A 1 610 ? 20.615 21.141 -52.409 1.00 72.44 610 ALA A O 1
ATOM 4773 N N . ASP A 1 611 ? 19.027 20.734 -53.940 1.00 81.75 611 ASP A N 1
ATOM 4774 C CA . ASP A 1 611 ? 18.445 19.583 -53.232 1.00 81.75 611 ASP A CA 1
ATOM 4775 C C . ASP A 1 611 ? 19.450 18.428 -53.105 1.00 81.75 611 ASP A C 1
ATOM 4777 O O . ASP A 1 611 ? 19.523 17.765 -52.068 1.00 81.75 611 ASP A O 1
ATOM 4781 N N . LEU A 1 612 ? 20.240 18.185 -54.158 1.00 83.75 612 LEU A N 1
ATOM 4782 C CA . LEU A 1 612 ? 21.284 17.157 -54.154 1.00 83.75 612 LEU A CA 1
ATOM 4783 C C . LEU A 1 612 ? 22.444 17.528 -53.230 1.00 83.75 612 LEU A C 1
ATOM 4785 O O . LEU A 1 612 ? 22.973 16.655 -52.546 1.00 83.75 612 LEU A O 1
ATOM 4789 N N . GLU A 1 613 ? 22.826 18.805 -53.167 1.00 85.88 613 GLU A N 1
ATOM 4790 C CA . GLU A 1 613 ? 23.844 19.279 -52.222 1.00 85.88 613 GLU A CA 1
ATOM 4791 C C . GLU A 1 613 ? 23.385 19.104 -50.766 1.00 85.88 613 GLU A C 1
ATOM 4793 O O . GLU A 1 613 ? 24.163 18.621 -49.939 1.00 85.88 613 GLU A O 1
ATOM 4798 N N . THR A 1 614 ? 22.109 19.370 -50.463 1.00 87.81 614 THR A N 1
ATOM 4799 C CA . THR A 1 614 ? 21.520 19.058 -49.151 1.00 87.81 614 THR A CA 1
ATOM 4800 C C . THR A 1 614 ? 21.563 17.559 -48.850 1.00 87.81 614 THR A C 1
ATOM 4802 O O . THR A 1 614 ? 22.013 17.175 -47.771 1.00 87.81 614 THR A O 1
ATOM 4805 N N . ILE A 1 615 ? 21.172 16.695 -49.795 1.00 89.00 615 ILE A N 1
ATOM 4806 C CA . ILE A 1 615 ? 21.214 15.232 -49.613 1.00 89.00 615 ILE A CA 1
ATOM 4807 C C . ILE A 1 615 ? 22.648 14.741 -49.360 1.00 89.00 615 ILE A C 1
ATOM 4809 O O . ILE A 1 615 ? 22.876 13.944 -48.452 1.00 89.00 615 ILE A O 1
ATOM 4813 N N . ILE A 1 616 ? 23.635 15.223 -50.121 1.00 89.56 616 ILE A N 1
ATOM 4814 C CA . ILE A 1 616 ? 25.047 14.841 -49.947 1.00 89.56 616 ILE A CA 1
ATOM 4815 C C . ILE A 1 616 ? 25.572 15.284 -48.575 1.00 89.56 616 ILE A C 1
ATOM 4817 O O . ILE A 1 616 ? 26.311 14.537 -47.925 1.00 89.56 616 ILE A O 1
ATOM 4821 N N . SER A 1 617 ? 25.182 16.475 -48.113 1.00 90.12 617 SER A N 1
ATOM 4822 C CA . SER A 1 617 ? 25.529 16.962 -46.776 1.00 90.12 617 SER A CA 1
ATOM 4823 C C . SER A 1 617 ? 24.929 16.073 -45.682 1.00 90.12 617 SER A C 1
ATOM 4825 O O . SER A 1 617 ? 25.668 15.619 -44.809 1.00 90.12 617 SER A O 1
ATOM 4827 N N . GLN A 1 618 ? 23.641 15.728 -45.780 1.00 90.75 618 GLN A N 1
ATOM 4828 C CA . GLN A 1 618 ? 22.968 14.825 -44.837 1.00 90.75 618 GLN A CA 1
ATOM 4829 C C . GLN A 1 618 ? 23.579 13.415 -44.836 1.00 90.75 618 GLN A C 1
ATOM 4831 O O . GLN A 1 618 ? 23.759 12.812 -43.783 1.00 90.75 618 GLN A O 1
ATOM 4836 N N . LEU A 1 619 ? 23.950 12.881 -46.004 1.00 92.56 619 LEU A N 1
ATOM 4837 C CA . LEU A 1 619 ? 24.635 11.588 -46.103 1.00 92.56 619 LEU A CA 1
ATOM 4838 C C . LEU A 1 619 ? 26.039 11.621 -45.495 1.00 92.56 619 LEU A C 1
ATOM 4840 O O . LEU A 1 619 ? 26.497 10.603 -44.986 1.00 92.56 619 LEU A O 1
ATOM 4844 N N . SER A 1 620 ? 26.724 12.765 -45.544 1.00 90.19 620 SER A N 1
ATOM 4845 C CA . SER A 1 620 ? 28.028 12.931 -44.891 1.00 90.19 620 SER A CA 1
ATOM 4846 C C . SER A 1 620 ? 27.877 12.927 -43.367 1.00 90.19 620 SER A C 1
ATOM 4848 O O . SER A 1 620 ? 28.586 12.187 -42.696 1.00 90.19 620 SER A O 1
ATOM 4850 N N . GLU A 1 621 ? 26.879 13.636 -42.834 1.00 90.12 621 GLU A N 1
ATOM 4851 C CA . GLU A 1 621 ? 26.517 13.583 -41.409 1.00 90.12 621 GLU A CA 1
ATOM 4852 C C . GLU A 1 621 ? 26.197 12.142 -40.958 1.00 90.12 621 GLU A C 1
ATOM 4854 O O . GLU A 1 621 ? 26.737 11.662 -39.964 1.00 90.12 621 GLU A O 1
ATOM 4859 N N . LEU A 1 622 ? 25.382 11.406 -41.724 1.00 89.81 622 LEU A N 1
ATOM 4860 C CA . LEU A 1 622 ? 25.013 10.013 -41.423 1.00 89.81 622 LEU A CA 1
ATOM 4861 C C . LEU A 1 622 ? 26.161 9.007 -41.626 1.00 89.81 622 LEU A C 1
ATOM 4863 O O . LEU A 1 622 ? 26.128 7.912 -41.059 1.00 89.81 622 LEU A O 1
ATOM 4867 N N . ALA A 1 623 ? 27.166 9.341 -42.442 1.00 85.75 623 ALA A N 1
ATOM 4868 C CA . ALA A 1 623 ? 28.377 8.534 -42.588 1.00 85.75 623 ALA A CA 1
ATOM 4869 C C . ALA A 1 623 ? 29.247 8.598 -41.325 1.00 85.75 623 ALA A C 1
ATOM 4871 O O . ALA A 1 623 ? 29.854 7.589 -40.951 1.00 85.75 623 ALA A O 1
ATOM 4872 N N . ASP A 1 624 ? 29.281 9.774 -40.697 1.00 82.75 624 ASP A N 1
ATOM 4873 C CA . ASP A 1 624 ? 30.055 10.061 -39.491 1.00 82.75 624 ASP A CA 1
ATOM 4874 C C . ASP A 1 624 ? 29.277 9.761 -38.201 1.00 82.75 624 ASP A C 1
ATOM 4876 O O . ASP A 1 624 ? 29.882 9.670 -37.129 1.00 82.75 624 ASP A O 1
ATOM 4880 N N . TRP A 1 625 ? 27.960 9.546 -38.300 1.00 83.69 625 TRP A N 1
ATOM 4881 C CA . TRP A 1 625 ? 27.109 9.160 -37.177 1.00 83.69 625 TRP A CA 1
ATOM 4882 C C . TRP A 1 625 ? 27.614 7.880 -36.496 1.00 83.69 625 TRP A C 1
ATOM 4884 O O . TRP A 1 625 ? 27.958 6.884 -37.144 1.00 83.69 625 TRP A O 1
ATOM 4894 N N . ARG A 1 626 ? 27.631 7.905 -35.160 1.00 74.25 626 ARG A N 1
ATOM 4895 C CA . ARG A 1 626 ? 27.968 6.761 -34.308 1.00 74.25 626 ARG A CA 1
ATOM 4896 C C . ARG A 1 626 ? 26.995 6.675 -33.131 1.00 74.25 626 ARG A C 1
ATOM 4898 O O . ARG A 1 626 ? 26.641 7.719 -32.580 1.00 74.25 626 ARG A O 1
ATOM 4905 N N . PRO A 1 627 ? 26.611 5.459 -32.707 1.00 69.19 627 PRO A N 1
ATOM 4906 C CA . PRO A 1 627 ? 25.844 5.275 -31.488 1.00 69.19 627 PRO A CA 1
ATOM 4907 C C . PRO A 1 627 ? 26.676 5.729 -30.287 1.00 69.19 627 PRO A C 1
ATOM 4909 O O . PRO A 1 627 ? 27.878 5.469 -30.201 1.00 69.19 627 PRO A O 1
ATOM 4912 N N . ILE A 1 628 ? 26.027 6.427 -29.360 1.00 64.56 628 ILE A N 1
ATOM 4913 C CA . ILE A 1 628 ? 26.651 6.877 -28.116 1.00 64.56 628 ILE A CA 1
ATOM 4914 C C . ILE A 1 628 ? 26.933 5.644 -27.246 1.00 64.56 628 ILE A C 1
ATOM 4916 O O . ILE A 1 628 ? 26.033 4.841 -27.006 1.00 64.56 628 ILE A O 1
ATOM 4920 N N . GLY A 1 629 ? 28.172 5.516 -26.761 1.00 57.25 629 GLY A N 1
ATOM 4921 C CA . GLY A 1 629 ? 28.539 4.543 -25.726 1.00 57.25 629 GLY A CA 1
ATOM 4922 C C . GLY A 1 629 ? 28.763 3.096 -26.183 1.00 57.25 629 GLY A C 1
ATOM 4923 O O . GLY A 1 629 ? 28.909 2.235 -25.324 1.00 57.25 629 GLY A O 1
ATOM 4924 N N . GLU A 1 630 ? 28.819 2.803 -27.488 1.00 57.31 630 GLU A N 1
ATOM 4925 C CA . GLU A 1 630 ? 29.130 1.449 -27.974 1.00 57.31 630 GLU A CA 1
ATOM 4926 C C . GLU A 1 630 ? 30.548 1.317 -28.545 1.00 57.31 630 GLU A C 1
ATOM 4928 O O . GLU A 1 630 ? 30.866 1.839 -29.616 1.00 57.31 630 GLU A O 1
ATOM 4933 N N . ASP A 1 631 ? 31.364 0.481 -27.898 1.00 50.44 631 ASP A N 1
ATOM 4934 C CA . ASP A 1 631 ? 32.679 0.050 -28.397 1.00 50.44 631 ASP A CA 1
ATOM 4935 C C . ASP A 1 631 ? 32.581 -0.914 -29.607 1.00 50.44 631 ASP A C 1
ATOM 4937 O O . ASP A 1 631 ? 33.578 -1.231 -30.263 1.00 50.44 631 ASP A O 1
ATOM 4941 N N . HIS A 1 632 ? 31.370 -1.372 -29.955 1.00 50.31 632 HIS A N 1
ATOM 4942 C CA . HIS A 1 632 ? 31.117 -2.439 -30.933 1.00 50.31 632 HIS A CA 1
ATOM 4943 C C . HIS A 1 632 ? 30.692 -1.970 -32.340 1.00 50.31 632 HIS A C 1
ATOM 4945 O O . HIS A 1 632 ? 30.266 -2.790 -33.161 1.00 50.31 632 HIS A O 1
ATOM 4951 N N . TRP A 1 633 ? 30.911 -0.699 -32.703 1.00 58.03 633 TRP A N 1
ATOM 4952 C CA . TRP A 1 633 ? 30.645 -0.144 -34.053 1.00 58.03 633 TRP A CA 1
ATOM 4953 C C . TRP A 1 633 ? 31.499 -0.754 -35.202 1.00 58.03 633 TRP A C 1
ATOM 4955 O O . TRP A 1 633 ? 31.561 -0.240 -36.321 1.00 58.03 633 TRP A O 1
ATOM 4965 N N . TYR A 1 634 ? 32.155 -1.892 -34.962 1.00 56.31 634 TYR A N 1
ATOM 4966 C CA . TYR A 1 634 ? 32.893 -2.690 -35.947 1.00 56.31 634 TYR A CA 1
ATOM 4967 C C . TYR A 1 634 ? 32.130 -3.935 -36.439 1.00 56.31 634 TYR A C 1
ATOM 4969 O O . TYR A 1 634 ? 32.685 -4.733 -37.202 1.00 56.31 634 TYR A O 1
ATOM 4977 N N . SER A 1 635 ? 30.863 -4.095 -36.045 1.00 68.62 635 SER A N 1
ATOM 4978 C CA . SER A 1 635 ? 29.995 -5.205 -36.451 1.00 68.62 635 SER A CA 1
ATOM 4979 C C . SER A 1 635 ? 29.667 -5.216 -37.956 1.00 68.62 635 SER A C 1
ATOM 4981 O O . SER A 1 635 ? 29.911 -4.257 -38.699 1.00 68.62 635 SER A O 1
ATOM 4983 N N . TRP A 1 636 ? 29.091 -6.327 -38.429 1.00 71.44 636 TRP A N 1
ATOM 4984 C CA . TRP A 1 636 ? 28.621 -6.472 -39.813 1.00 71.44 636 TRP A CA 1
ATOM 4985 C C . TRP A 1 636 ? 27.569 -5.410 -40.187 1.00 71.44 636 TRP A C 1
ATOM 4987 O O . TRP A 1 636 ? 27.658 -4.819 -41.264 1.00 71.44 636 TRP A O 1
ATOM 4997 N N . GLY A 1 637 ? 26.669 -5.059 -39.260 1.00 77.06 637 GLY A N 1
ATOM 4998 C CA . GLY A 1 637 ? 25.671 -4.000 -39.456 1.00 77.06 637 GLY A CA 1
ATOM 4999 C C . GLY A 1 637 ? 26.293 -2.627 -39.738 1.00 77.06 637 GLY A C 1
ATOM 5000 O O . GLY A 1 637 ? 25.868 -1.930 -40.656 1.00 77.06 637 GLY A O 1
ATOM 5001 N N . ALA A 1 638 ? 27.384 -2.264 -39.057 1.00 79.38 638 ALA A N 1
ATOM 5002 C CA . ALA A 1 638 ? 28.092 -1.007 -39.323 1.00 79.38 638 ALA A CA 1
ATOM 5003 C C . ALA A 1 638 ? 28.777 -0.981 -40.706 1.00 79.38 638 ALA A C 1
ATOM 5005 O O . ALA A 1 638 ? 29.009 0.086 -41.286 1.00 79.38 638 ALA A O 1
ATOM 5006 N N . ARG A 1 639 ? 29.141 -2.145 -41.265 1.00 82.69 639 ARG A N 1
ATOM 5007 C CA . ARG A 1 639 ? 29.644 -2.237 -42.649 1.00 82.69 639 ARG A CA 1
ATOM 5008 C C . ARG A 1 639 ? 28.510 -2.056 -43.653 1.00 82.69 639 ARG A C 1
ATOM 5010 O O . ARG A 1 639 ? 28.676 -1.281 -44.592 1.00 82.69 639 ARG A O 1
ATOM 5017 N N . GLN A 1 640 ? 27.372 -2.711 -43.426 1.00 85.25 640 GLN A N 1
ATOM 5018 C CA . GLN A 1 640 ? 26.186 -2.589 -44.274 1.00 85.25 640 GLN A CA 1
ATOM 5019 C C . GLN A 1 640 ? 25.643 -1.153 -44.283 1.00 85.25 640 GLN A C 1
ATOM 5021 O O . GLN A 1 640 ? 25.409 -0.607 -45.357 1.00 85.25 640 GLN A O 1
ATOM 5026 N N . TRP A 1 641 ? 25.560 -0.495 -43.122 1.00 88.94 641 TRP A N 1
ATOM 5027 C CA . TRP A 1 641 ? 25.216 0.928 -43.015 1.00 88.94 641 TRP A CA 1
ATOM 5028 C C . TRP A 1 641 ? 26.107 1.798 -43.908 1.00 88.94 641 TRP A C 1
ATOM 5030 O O . TRP A 1 641 ? 25.627 2.509 -44.791 1.00 88.94 641 TRP A O 1
ATOM 5040 N N . ARG A 1 642 ? 27.433 1.680 -43.750 1.00 88.00 642 ARG A N 1
ATOM 5041 C CA . ARG A 1 642 ? 28.404 2.435 -44.559 1.00 88.00 642 ARG A CA 1
ATOM 5042 C C . ARG A 1 642 ? 28.286 2.127 -46.048 1.00 88.00 642 ARG A C 1
ATOM 5044 O O . ARG A 1 642 ? 28.494 3.019 -46.866 1.00 88.00 642 ARG A O 1
ATOM 5051 N N . GLN A 1 643 ? 27.967 0.889 -46.415 1.00 89.44 643 GLN A N 1
ATOM 5052 C CA . GLN A 1 643 ? 27.741 0.513 -47.807 1.00 89.44 643 GLN A CA 1
ATOM 5053 C C . GLN A 1 643 ? 26.491 1.192 -48.380 1.00 89.44 643 GLN A C 1
ATOM 5055 O O . GLN A 1 643 ? 26.558 1.716 -49.492 1.00 89.44 643 GLN A O 1
ATOM 5060 N N . ILE A 1 644 ? 25.390 1.239 -47.624 1.00 90.56 644 ILE A N 1
ATOM 5061 C CA . ILE A 1 644 ? 24.157 1.934 -48.021 1.00 90.56 644 ILE A CA 1
ATOM 5062 C C . ILE A 1 644 ? 24.433 3.427 -48.205 1.00 90.56 644 ILE A C 1
ATOM 5064 O O . ILE A 1 644 ? 24.146 3.964 -49.274 1.00 90.56 644 ILE A O 1
ATOM 5068 N N . VAL A 1 645 ? 25.068 4.079 -47.226 1.00 92.25 645 VAL A N 1
ATOM 5069 C CA . VAL A 1 645 ? 25.406 5.510 -47.305 1.00 92.25 645 VAL A CA 1
ATOM 5070 C C . VAL A 1 645 ? 26.298 5.807 -48.514 1.00 92.25 645 VAL A C 1
ATOM 5072 O O . VAL A 1 645 ? 26.011 6.726 -49.280 1.00 92.25 645 VAL A O 1
ATOM 5075 N N . ARG A 1 646 ? 27.342 4.999 -48.756 1.00 91.69 646 ARG A N 1
ATOM 5076 C CA . ARG A 1 646 ? 28.218 5.151 -49.935 1.00 91.69 646 ARG A CA 1
ATOM 5077 C C . ARG A 1 646 ? 27.458 4.991 -51.250 1.00 91.69 646 ARG A C 1
ATOM 5079 O O . ARG A 1 646 ? 27.689 5.764 -52.173 1.00 91.69 646 ARG A O 1
ATOM 5086 N N . ARG A 1 647 ? 26.554 4.010 -51.336 1.00 91.94 647 ARG A N 1
ATOM 5087 C CA . ARG A 1 647 ? 25.724 3.771 -52.525 1.00 91.94 647 ARG A CA 1
ATOM 5088 C C . ARG A 1 647 ? 24.810 4.962 -52.812 1.00 91.94 647 ARG A C 1
ATOM 5090 O O . ARG A 1 647 ? 24.791 5.443 -53.939 1.00 91.94 647 ARG A O 1
ATOM 5097 N N . LEU A 1 648 ? 24.088 5.447 -51.801 1.00 90.81 648 LEU A N 1
ATOM 5098 C CA . LEU A 1 648 ? 23.179 6.589 -51.945 1.00 90.81 648 LEU A CA 1
ATOM 5099 C C . LEU A 1 648 ? 23.938 7.874 -52.287 1.00 90.81 648 LEU A C 1
ATOM 5101 O O . LEU A 1 648 ? 23.485 8.655 -53.119 1.00 90.81 648 LEU A O 1
ATOM 5105 N N . ARG A 1 649 ? 25.133 8.061 -51.715 1.00 91.25 649 ARG A N 1
ATOM 5106 C CA . ARG A 1 649 ? 26.001 9.194 -52.046 1.00 91.25 649 ARG A CA 1
ATOM 5107 C C . ARG A 1 649 ? 26.443 9.159 -53.505 1.00 91.25 649 ARG A C 1
ATOM 5109 O O . ARG A 1 649 ? 26.303 10.166 -54.188 1.00 91.25 649 ARG A O 1
ATOM 5116 N N . ALA A 1 650 ? 26.897 8.006 -53.996 1.00 88.38 650 ALA A N 1
ATOM 5117 C CA . ALA A 1 650 ? 27.264 7.846 -55.402 1.00 88.38 650 ALA A CA 1
ATOM 5118 C C . ALA A 1 650 ? 26.072 8.112 -56.343 1.00 88.38 650 ALA A C 1
ATOM 5120 O O . ALA A 1 650 ? 26.240 8.732 -57.389 1.00 88.38 650 ALA A O 1
ATOM 5121 N N . GLN A 1 651 ? 24.859 7.697 -55.958 1.00 87.06 651 GLN A N 1
ATOM 5122 C CA . GLN A 1 651 ? 23.629 7.974 -56.712 1.00 87.06 651 GLN A CA 1
ATOM 5123 C C . GLN A 1 651 ? 23.294 9.474 -56.750 1.00 87.06 651 GLN A C 1
ATOM 5125 O O . GLN A 1 651 ? 22.947 9.993 -57.810 1.00 87.06 651 GLN A O 1
ATOM 5130 N N . ALA A 1 652 ? 23.431 10.183 -55.627 1.00 86.81 652 ALA A N 1
ATOM 5131 C CA . ALA A 1 652 ? 23.219 11.629 -55.565 1.00 86.81 652 ALA A CA 1
ATOM 5132 C C . ALA A 1 652 ? 24.285 12.415 -56.355 1.00 86.81 652 ALA A C 1
ATOM 5134 O O . ALA A 1 652 ? 23.955 13.370 -57.057 1.00 86.81 652 ALA A O 1
ATOM 5135 N N . GLU A 1 653 ? 25.553 12.000 -56.283 1.00 86.31 653 GLU A N 1
ATOM 5136 C CA . GLU A 1 653 ? 26.663 12.599 -57.037 1.00 86.31 653 GLU A CA 1
ATOM 5137 C C . GLU A 1 653 ? 26.502 12.386 -58.550 1.00 86.31 653 GLU A C 1
ATOM 5139 O O . GLU A 1 653 ? 26.682 13.333 -59.313 1.00 86.31 653 GLU A O 1
ATOM 5144 N N . ALA A 1 654 ? 26.079 11.197 -58.992 1.00 83.19 654 ALA A N 1
ATOM 5145 C CA . ALA A 1 654 ? 25.758 10.942 -60.397 1.00 83.19 654 ALA A CA 1
ATOM 5146 C C . ALA A 1 654 ? 24.627 11.860 -60.896 1.00 83.19 654 ALA A C 1
ATOM 5148 O O . ALA A 1 654 ? 24.784 12.538 -61.908 1.00 83.19 654 ALA A O 1
ATOM 5149 N N . GLY A 1 655 ? 23.537 11.986 -60.129 1.00 77.94 655 GLY A N 1
ATOM 5150 C CA . GLY A 1 655 ? 22.438 12.900 -60.462 1.00 77.94 655 GLY A CA 1
ATOM 5151 C C . GLY A 1 655 ? 22.854 14.376 -60.519 1.00 77.94 655 GLY A C 1
ATOM 5152 O O . GLY A 1 655 ? 22.276 15.150 -61.279 1.00 77.94 655 GLY A O 1
ATOM 5153 N N . ARG A 1 656 ? 23.888 14.776 -59.764 1.00 73.31 656 ARG A N 1
ATOM 5154 C CA . ARG A 1 656 ? 24.435 16.145 -59.779 1.00 73.31 656 ARG A CA 1
ATOM 5155 C C . ARG A 1 656 ? 25.143 16.466 -61.093 1.00 73.31 656 ARG A C 1
ATOM 5157 O O . ARG A 1 656 ? 25.122 17.618 -61.508 1.00 73.31 656 ARG A O 1
ATOM 5164 N N . HIS A 1 657 ? 25.772 15.475 -61.721 1.00 67.88 657 HIS A N 1
ATOM 5165 C CA . HIS A 1 657 ? 26.437 15.638 -63.014 1.00 67.88 657 HIS A CA 1
ATOM 5166 C C . HIS A 1 657 ? 25.452 15.663 -64.192 1.00 67.88 657 HIS A C 1
ATOM 5168 O O . HIS A 1 657 ? 25.746 16.297 -65.202 1.00 67.88 657 HIS A O 1
ATOM 5174 N N . ASP A 1 658 ? 24.279 15.045 -64.029 1.00 64.62 658 ASP A N 1
ATOM 5175 C CA . ASP A 1 658 ? 23.226 14.971 -65.052 1.00 64.62 658 ASP A CA 1
ATOM 5176 C C . ASP A 1 658 ? 22.219 16.142 -64.994 1.00 64.62 658 ASP A C 1
ATOM 5178 O O . ASP A 1 658 ? 21.334 16.246 -65.845 1.00 64.62 658 ASP A O 1
ATOM 5182 N N . THR A 1 659 ? 22.342 17.035 -64.004 1.00 59.97 659 THR A N 1
ATOM 5183 C CA . THR A 1 659 ? 21.487 18.224 -63.841 1.00 59.97 659 THR A CA 1
ATOM 5184 C C . THR A 1 659 ? 22.239 19.472 -64.342 1.00 59.97 659 THR A C 1
ATOM 5186 O O . THR A 1 659 ? 23.289 19.776 -63.772 1.00 59.97 659 THR A O 1
ATOM 5189 N N . PRO A 1 660 ? 21.759 20.178 -65.388 1.00 55.88 660 PRO A N 1
ATOM 5190 C CA . PRO A 1 660 ? 22.462 21.318 -65.991 1.00 55.88 660 PRO A CA 1
ATOM 5191 C C . PRO A 1 660 ? 22.621 22.535 -65.070 1.00 55.88 660 PRO A C 1
ATOM 5193 O O . PRO A 1 660 ? 21.738 22.770 -64.209 1.00 55.88 660 PRO A O 1
#

=== Feature glossary ===
The record interleaves many kinds of information about one protein. Here is each kind framed as the question it answers.

Q: What are the backbone torsion angles?
A: φ (phi) and ψ (psi) are the two rotatable backbone dihedrals per residue: φ is the C(i-1)–N–Cα–C torsion, ψ is the N–Cα–C–N(i+1) torsion, both in degrees on (−180°, 180°]. α-helical residues cluster near (−60°, −45°); β-strand residues near (−120°, +130°). A Ramachandran plot is simply a scatter of (φ, ψ) for every residue.

Q: What is the amino-acid chain?
A: This is the polypeptide sequence — one letter per residue, N-terminus first. Length ranges from a few dozen residues for small domains to over a thousand for large multi-domain proteins.

Q: How mobile is each atom in the crystal?
A: For experimental (PDB) structures, the B-factor (temperature factor) quantifies the positional spread of each atom in the crystal — a combination of thermal vibration and static disorder — in units of Å². High B-factors mark flexible loops or poorly resolved regions; low B-factors mark the rigid, well-ordered core.

Q: Are the domains correctly placed relative to each other?
A: Predicted Aligned Error (PAE) is an AlphaFold confidence matrix: entry (i, j) is the expected error in the position of residue j, in ångströms, when the prediction is superimposed on the true structure at residue i. Low PAE within a block of residues means that block is internally rigid and well-predicted; high PAE between two blocks means their relative placement is uncertain even if each block individually is confident.

Q: How confident is the AlphaFold model at each residue?
A: pLDDT is the predicted lDDT-Cα score: AlphaFold's confidence that the local environment of each residue (all inter-atomic distances within 15 Å) is correctly placed. It is a per-residue number between 0 and 100, with higher meaning more reliable.

Q: What family and function is it annotated with?
A: Functional annotations link the protein to curated databases. InterPro entries identify conserved domains and families by matching the sequence against member-database signatures (Pfam, PROSITE, CDD, …). Gene Ontology (GO) terms describe molecular function, biological process, and cellular component in a controlled vocabulary. CATH places the structure in a hierarchical fold classification (Class/Architecture/Topology/Homologous-superfamily). The organism is the source species.

Q: How big and how compact is the whole molecule?
A: Three whole-structure scalars: the radius of gyration (RMS distance of Cα from centroid, in Å), the count of Cα–Cα contacts (pairs closer than 8 Å and separated by more than four residues in sequence — i.e. tertiary, not local, contacts), and the bounding-box dimensions. Together they distinguish compact globular folds from extended fibres or disordered chains.

Q: What known structures does this most resemble?
A: The Foldseek neighbor list gives the closest experimentally determined structures in the PDB, ranked by structural alignment. TM-score near 1 means near-identical fold; near 0.3 means only rough topology match. This is how one finds what a novel AlphaFold prediction most resembles in the solved-structure universe.

Q: Which residues are buried vs exposed?
A: SASA measures how much of the protein is reachable by solvent. It is computed by rolling a water-sized probe over the atomic surface and summing the exposed area (Å²). Per-residue SASA distinguishes core (buried, low SASA) from surface (exposed, high SASA) residues; total SASA is a whole-molecule size measure.

Q: Which residues are in helices, strands, or loops?
A: Eight-state secondary structure (DSSP): H is the canonical α-helix, G the tighter 3₁₀-helix, I the wider π-helix; E/B are β-structure, T and S are turns and bends, and '-' is everything else. DSSP derives these from the pattern of main-chain N–H···O=C hydrogen bonds, not from the sequence.

Q: Where is each backbone atom in 3D?
A: Structure coordinates are given as an mmCIF _atom_site loop: one row per atom with element, residue name, chain id, sequence number, and x/y/z position in Å. Only the four main-chain atoms per residue are included here; side chains are omitted to keep the record compact.

Q: What if only a Cα trace is available?
A: Three-state secondary structure (P-SEA) collapses the eight DSSP classes into helix (a), strand (b), and coil (c). P-SEA assigns these from Cα geometry alone — distances and angles — without requiring backbone oxygens, so it works on any Cα trace.

Q: What do the rendered images show?
A: The six renders are orthographic views along the three Cartesian axes in both directions. Representation (cartoon, sticks, or surface) and color scheme (sequence-rainbow or by-chain) vary across proteins so the training set covers all the common visualization conventions.

Q: What does the local fold look like, residue by residue?
A: Foldseek's 3Di representation compresses backbone geometry into a per-residue letter drawn from a learned twenty-state alphabet. It captures the tertiary interaction pattern around each residue — which residues are packed against it in space, regardless of where they are in sequence.

Q: What do the diagnostic plots show?
A: The contact map is a binary N×N matrix image: pixel (i, j) is dark where Cα_i and Cα_j are within 8 Å and |i−j|>4. Because the |i−j|>4 filter removes local helical contacts, off-diagonal stripes parallel to the main diagonal indicate parallel β-sheets; stripes perpendicular to it indicate antiparallel β-sheets. The Ramachandran plot scatters every residue's (φ, ψ) pair against the sterically allowed regions. The PAE heatmap renders the predicted-aligned-error matrix.